Protein 1QSA (pdb70)

Sequence (618 aa):
DSLDEQRSRYAQIKQAWDNRQMDVVEQMMPGLKDYPLYPYLEYRQITDDLMNQPAVTVTNFVRANPTLPPARTLQSRFVNELARREDWRGLLAFSPEKPGTTEAQCNYYYAKWNTGQSEEAWQGAKELWLTGKSQPNACDKLFSVWRASGKQDPLAYLERIRLAMKAGNTGLVTVLAGQMPADYQTIASAIISLANNPNTVLTFARTTGATDFTRQMAAVAFASVARQDAENARLMIPSLAQAQQLNEDQIQELRDIVAWRLMGNDVTDEQAKWRDDAIMRSQSTSLIERRVRMALGTGDRRGLNTWLARLPMEAKEKDEWRYWQADLLLERGREAEAKEILHQLMQQRGFYPMVAAQRIGEEYELKIDKAPQNVDSALTQGPEMARVRELMYWNLDNTARSEWANLVKSKSKTEQAQLARYAFNNQWWDLSVQATIAGKLWDHLEERFPLAYNDLFKRYTSGKEIPQSYAMAIARQESAWNPKVKSPVGASGLMQIMPGTATHTVKMFSIPGYSSPGQLLDPETNINIGTSYLQYVYQQFGNNRIFSSAAYNAGPGRVRTWLGNSAGRIDAVAFVESIPFSETRGYVKNVLAYDAYYRYFMGDKPTLMSATEWGRRY

B-factor: mean 20.35, std 10.71, range [7.17, 68.22]

Foldseek 3Di:
DDQVVLLVLVVVLVVCVVVVVVVSNVVSLVVNPPHLCSLVVVLCVCVVPLLPDDLVSLLVSLVVCVLQVVNLVVLLVSLVSCVVVVVLVRSCVSPVDQHDDQLSNLSVLVSCVVVPNLVSSLVSLLVSQQALDDGDPSNPVSVVVSVVVVPDDLVSLLNNLLRVLLVLVLVVNLVSLVVRDPVCVVLSVVSNVCSVALVCLLVSLQPDAQDPSNLSNSLSSLLVVCQVPLVVSVVCLVSNCVSRVDDPVSSLSSLLSSLVSQLDPPHDPVRVVSSVVSVLVDPDQVSLLLQLLSCLLALNLVSVVVSLVSHPPVVCVDLVNLLVVLVNCVVVVVPVVSLVSLVVLLVDAFQSVLVSCVVVVHARDQQADAADPDLDDVLCVDSLVSSLVSCVVVLVLVSSLSSLCSSLPPDALNNLSSQLVVCLVVLVLLSNLVSCVRSVVVSNLCSNQDCHPVVLLCVQPVPFDQDSLLLSLQLCLQPVQRLADADPQGQGGSNRHHPVQLVVLCVVVVPPDDDDSVCSSPVNSVSNSNSSQLRVQCVVVPNALLRSQLCSVPNNVLSVVSCVSSVQSHFLSSSLSSSPPPVSSVRSRSSLSSSLSSCVVVPHRSNSGDPCNGPGGD

Organism: Escherichia coli (strain K12) (NCBI:txid83333)

Nearest PDB structures (foldseek):
  1qsa-assembly1_A  TM=1.002E+00  e=7.916E-75  Escherichia coli
  1sly-assembly1_A  TM=9.976E-01  e=3.928E-69  Escherichia coli
  6fc4-assembly1_A  TM=8.374E-01  e=3.886E-28  Pseudomonas aeruginosa
  5ohu-assembly1_A  TM=8.180E-01  e=3.221E-28  Pseudomonas aeruginosa
  5o1j-assembly1_A  TM=6.249E-01  e=2.639E-16  Neisseria meningitidis MC58

CATH classification: 1.25.20.10 (+2 more: 1.10.1240.20, 1.10.530.10)

InterPro domains:
  IPR000189 Prokaryotic transglycosylase, active site [PS00922] (501-529)
  IPR008258 Transglycosylase SLT domain 1 [PF01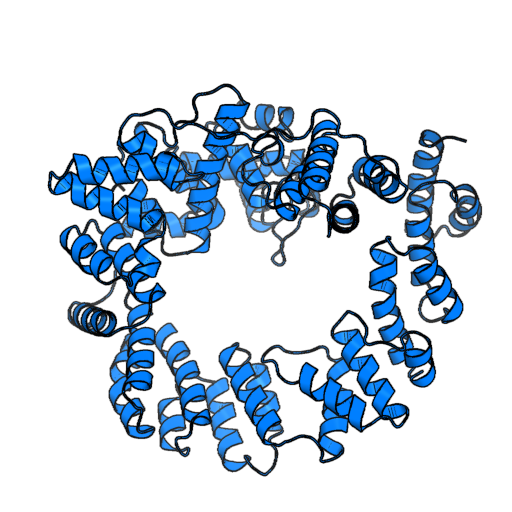464] (483-596)
  IPR008939 Lytic transglycosylase, superhelical U-shaped [SSF48435] (28-477)
  IPR012289 Lytic transglycosylase, superhelical linker [PF14718] (407-472)
  IPR023346 Lysozyme-like domain superfamily [SSF53955] (479-641)
  IPR037061 Lytic transglycosylase, superhelical linker domain superfamily [G3DSA:1.10.1240.20] (403-472)

GO terms:
  GO:0009274 peptidoglycan-based cell wall (C, IDA)
  GO:0030288 outer membrane-bounded periplasmic space (C, IDA)
  GO:0008932 lytic endotransglycosylase activity (F, IDA)
  GO:0008933 peptidoglycan lytic transglycosylase activity (F, IDA)
  GO:0009253 peptidoglycan catabolic process (P, IDA)
  GO:0009253 peptidoglycan catabolic process (P, IMP)
  GO:0005515 protein binding (F, IPI)

Radius of gyration: 29.16 Å; Cα contacts (8 Å, |Δi|>4): 812; chains: 1; bounding box: 70×76×66 Å

Structure (mmCIF, N/CA/C/O backbone):
data_1QSA
#
_entry.id   1QSA
#
_cell.length_a   78.009
_cell.length_b   87.477
_cell.length_c   132.906
_cell.angle_alpha   90.00
_cell.angle_beta   90.00
_cell.angle_gamma   90.00
#
_symmetry.space_group_name_H-M   'P 21 21 21'
#
loop_
_entity.id
_entity.type
_entity.pdbx_description
1 polymer 'PROTEIN (SOLUBLE LYTIC TRANSGLYCOSYLASE SLT70)'
2 non-polymer 'SULFATE ION'
3 non-polymer 'ACETATE ION'
4 non-polymer GLYCEROL
5 water water
#
loop_
_atom_site.group_PDB
_atom_site.id
_atom_site.type_symbol
_atom_site.label_atom_id
_atom_site.label_alt_id
_atom_site.label_comp_id
_atom_site.label_asym_id
_atom_site.label_entity_id
_atom_site.label_seq_id
_atom_site.pdbx_PDB_ins_code
_atom_site.Cartn_x
_atom_site.Cartn_y
_atom_site.Cartn_z
_atom_site.occupancy
_atom_site.B_iso_or_equiv
_atom_site.auth_seq_id
_atom_site.auth_comp_id
_atom_site.auth_asym_id
_atom_site.auth_atom_id
_atom_site.pdbx_PDB_model_num
ATOM 1 N N . ASP A 1 1 ? -14.191 79.627 73.440 1.00 19.96 1 ASP A N 1
ATOM 2 C CA . ASP A 1 1 ? -13.204 78.800 72.674 1.00 18.51 1 ASP A CA 1
ATOM 3 C C . ASP A 1 1 ? -13.892 77.558 72.108 1.00 17.76 1 ASP A C 1
ATOM 4 O O . ASP A 1 1 ? -15.045 77.270 72.432 1.00 18.92 1 ASP A O 1
ATOM 9 N N . SER A 1 2 ? -13.198 76.854 71.218 1.00 14.72 2 SER A N 1
ATOM 10 C CA . SER A 1 2 ? -13.721 75.643 70.610 1.00 13.93 2 SER A CA 1
ATOM 11 C C . SER A 1 2 ? -12.559 74.871 70.018 1.00 13.02 2 SER A C 1
ATOM 12 O O . SER A 1 2 ? -11.465 75.417 69.840 1.00 12.83 2 SER A O 1
ATOM 15 N N . LEU A 1 3 ? -12.798 73.599 69.735 1.00 11.54 3 LEU A N 1
ATOM 16 C CA . LEU A 1 3 ? -11.775 72.757 69.123 1.00 12.10 3 LEU A CA 1
ATOM 17 C C . LEU A 1 3 ? -11.336 73.390 67.796 1.00 11.84 3 LEU A C 1
ATOM 18 O O . LEU A 1 3 ? -10.149 73.425 67.475 1.00 12.33 3 LEU A O 1
ATOM 23 N N . ASP A 1 4 ? -12.297 73.903 67.035 1.00 12.01 4 ASP A N 1
ATOM 24 C CA . ASP A 1 4 ? -11.980 74.521 65.760 1.00 12.17 4 ASP A CA 1
ATOM 25 C C . ASP A 1 4 ? -11.044 75.726 65.926 1.00 12.74 4 ASP A C 1
ATOM 26 O O . ASP A 1 4 ? -10.068 75.859 65.178 1.00 11.84 4 ASP A O 1
ATOM 31 N N . GLU A 1 5 ? -11.321 76.592 66.906 1.00 13.52 5 GLU A N 1
ATOM 32 C CA . GLU A 1 5 ? -10.455 77.756 67.145 1.00 12.65 5 GLU A CA 1
ATOM 33 C C . GLU A 1 5 ? -9.078 77.322 67.642 1.00 12.27 5 GLU A C 1
ATOM 34 O O . GLU A 1 5 ? -8.060 77.907 67.258 1.00 12.18 5 GLU A O 1
ATOM 40 N N . GLN A 1 6 ? -9.051 76.308 68.501 1.00 10.16 6 GLN A N 1
ATOM 41 C CA . GLN A 1 6 ? -7.782 75.787 69.023 1.00 10.75 6 GLN A CA 1
ATOM 42 C C . GLN A 1 6 ? -6.904 75.260 67.883 1.00 10.88 6 GLN A C 1
ATOM 43 O O . GLN A 1 6 ? -5.674 75.427 67.902 1.00 10.89 6 GLN A O 1
ATOM 49 N N . ARG A 1 7 ? -7.524 74.619 66.897 1.00 9.47 7 ARG A N 1
ATOM 50 C CA . ARG A 1 7 ? -6.784 74.091 65.744 1.00 9.88 7 ARG A CA 1
ATOM 51 C C . ARG A 1 7 ? -6.001 75.201 65.040 1.00 10.90 7 ARG A C 1
ATOM 52 O O . ARG A 1 7 ? -4.816 75.032 64.724 1.00 11.26 7 ARG A O 1
ATOM 60 N N . SER A 1 8 ? -6.649 76.345 64.814 1.00 11.21 8 SER A N 1
ATOM 61 C CA . SER A 1 8 ? -5.975 77.473 64.161 1.00 11.01 8 SER A CA 1
ATOM 62 C C . SER A 1 8 ? -4.807 77.963 65.023 1.00 10.92 8 SER A C 1
ATOM 63 O O . SER A 1 8 ? -3.706 78.174 64.508 1.00 11.88 8 SER A O 1
ATOM 66 N N . ARG A 1 9 ? -5.045 78.128 66.325 1.00 10.11 9 ARG A N 1
ATOM 67 C CA . ARG A 1 9 ? -3.989 78.600 67.233 1.00 11.03 9 ARG A CA 1
ATOM 68 C C . ARG A 1 9 ? -2.838 77.598 67.302 1.00 11.43 9 ARG A C 1
ATOM 69 O O . ARG A 1 9 ? -1.678 77.999 67.400 1.00 10.27 9 ARG A O 1
ATOM 77 N N . TYR A 1 10 ? -3.153 76.310 67.167 1.00 10.55 10 TYR A N 1
ATOM 78 C CA . TYR A 1 10 ? -2.119 75.262 67.208 1.00 9.99 10 TYR A CA 1
ATOM 79 C C . TYR A 1 10 ? -1.190 75.397 66.003 1.00 12.11 10 TYR A C 1
ATOM 80 O O . TYR A 1 10 ? 0.036 75.389 66.145 1.00 11.39 10 TYR A O 1
ATOM 89 N N . ALA A 1 11 ? -1.764 75.501 64.809 1.00 10.06 11 ALA A N 1
ATOM 90 C CA . ALA A 1 11 ? -0.957 75.661 63.599 1.00 10.14 11 ALA A CA 1
ATOM 91 C C . ALA A 1 11 ? -0.145 76.963 63.685 1.00 10.37 11 ALA A C 1
ATOM 92 O O . ALA A 1 11 ? 1.036 76.999 63.319 1.00 11.27 11 ALA A O 1
ATOM 94 N N . GLN A 1 12 ? -0.754 78.005 64.234 1.00 11.60 12 GLN A N 1
ATOM 95 C CA . GLN A 1 12 ? -0.090 79.301 64.346 1.00 11.64 12 GLN A CA 1
ATOM 96 C C . GLN A 1 12 ? 1.063 79.314 65.341 1.00 12.08 12 GLN A C 1
ATOM 97 O O . GLN A 1 12 ? 2.117 79.917 65.066 1.00 12.12 12 GLN A O 1
ATOM 103 N N . ILE A 1 13 ? 0.908 78.630 66.471 1.00 11.00 13 ILE A N 1
ATOM 104 C CA . ILE A 1 13 ? 1.985 78.607 67.455 1.00 11.03 13 ILE A CA 1
ATOM 105 C C . ILE A 1 13 ? 3.184 77.816 66.914 1.00 12.64 13 ILE A C 1
ATOM 106 O O . ILE A 1 13 ? 4.326 78.172 67.169 1.00 13.74 13 ILE A O 1
ATOM 111 N N . LYS A 1 14 ? 2.918 76.775 66.132 1.00 12.49 14 LYS A N 1
ATOM 112 C CA . LYS A 1 14 ? 3.992 75.969 65.544 1.00 11.69 14 LYS A CA 1
ATOM 113 C C . LYS A 1 14 ? 4.744 76.789 64.497 1.00 13.36 14 LYS A C 1
ATOM 114 O O . LYS A 1 14 ? 5.963 76.701 64.391 1.00 13.97 14 LYS A O 1
ATOM 120 N N . GLN A 1 15 ? 4.011 77.589 63.729 1.00 11.69 15 GLN A N 1
ATOM 121 C CA . GLN A 1 15 ? 4.617 78.450 62.718 1.00 13.95 15 GLN A CA 1
ATOM 122 C C . GLN A 1 15 ? 5.546 79.455 63.421 1.00 13.16 15 GLN A C 1
ATOM 123 O O . GLN A 1 15 ? 6.671 79.672 62.979 1.00 14.06 15 GLN A O 1
ATOM 129 N N . ALA A 1 16 ? 5.073 80.048 64.517 1.00 11.98 16 ALA A N 1
ATOM 130 C CA . ALA A 1 16 ? 5.876 81.012 65.270 1.00 13.04 16 ALA A CA 1
ATOM 131 C C . ALA A 1 16 ? 7.121 80.342 65.857 1.00 14.44 16 ALA A C 1
ATOM 132 O O . ALA A 1 16 ? 8.229 80.877 65.762 1.00 14.89 16 ALA A O 1
ATOM 134 N N . TRP A 1 17 ? 6.922 79.174 66.469 1.00 12.66 17 TRP A N 1
ATOM 135 C CA . TRP A 1 17 ? 7.996 78.407 67.097 1.00 14.65 17 TRP A CA 1
ATOM 136 C C . TRP A 1 17 ? 9.065 78.014 66.069 1.00 15.02 17 TRP A C 1
ATOM 137 O O . TRP A 1 17 ? 10.261 78.117 66.352 1.00 16.20 17 TRP A O 1
ATOM 148 N N . ASP A 1 18 ? 8.641 77.635 64.864 1.00 14.58 18 ASP A N 1
ATOM 149 C CA . ASP A 1 18 ? 9.582 77.253 63.808 1.00 16.31 18 ASP A CA 1
ATOM 150 C C . ASP A 1 18 ? 10.467 78.446 63.407 1.00 18.20 18 ASP A C 1
ATOM 151 O O . ASP A 1 18 ? 11.601 78.272 62.950 1.00 19.45 18 ASP A O 1
ATOM 156 N N . ASN A 1 19 ? 9.937 79.653 63.573 1.00 17.81 19 ASN A N 1
ATOM 157 C CA . ASN A 1 19 ? 10.657 80.890 63.243 1.00 20.25 19 ASN A CA 1
ATOM 158 C C . ASN A 1 19 ? 11.387 81.473 64.454 1.00 19.91 19 ASN A C 1
ATOM 159 O O . ASN A 1 19 ? 11.981 82.552 64.361 1.00 20.54 19 ASN A O 1
ATOM 164 N N . ARG A 1 20 ? 11.299 80.780 65.589 1.00 20.08 20 ARG A N 1
ATOM 165 C CA . ARG A 1 20 ? 11.885 81.202 66.865 1.00 21.15 20 ARG A CA 1
ATOM 166 C C . ARG A 1 20 ? 11.327 82.543 67.359 1.00 21.96 20 ARG A C 1
ATOM 167 O O . ARG A 1 20 ? 12.032 83.352 67.973 1.00 22.23 20 ARG A O 1
ATOM 175 N N . GLN A 1 21 ? 10.057 82.792 67.043 1.00 19.24 21 GLN A N 1
ATOM 176 C CA . GLN A 1 21 ? 9.372 83.995 67.501 1.00 18.68 21 GLN A CA 1
ATOM 177 C C . GLN A 1 21 ? 8.814 83.585 68.853 1.00 19.16 21 GLN A C 1
ATOM 178 O O . GLN A 1 21 ? 7.614 83.327 69.014 1.00 18.40 21 GLN A O 1
ATOM 184 N N . MET A 1 22 ? 9.709 83.512 69.830 1.00 18.62 22 MET A N 1
ATOM 185 C CA . MET A 1 22 ? 9.338 83.055 71.152 1.00 18.74 22 MET A CA 1
ATOM 186 C C . MET A 1 22 ? 8.429 83.969 71.948 1.00 19.41 22 MET A C 1
ATOM 187 O O . MET A 1 22 ? 7.799 83.519 72.907 1.00 19.59 22 MET A O 1
ATOM 192 N N . ASP A 1 23 ? 8.358 85.241 71.561 1.00 20.58 23 ASP A N 1
ATOM 193 C CA . ASP A 1 23 ? 7.462 86.171 72.233 1.00 20.60 23 ASP A CA 1
ATOM 194 C C . ASP A 1 23 ? 6.026 85.741 71.889 1.00 19.98 23 ASP A C 1
ATOM 195 O O . ASP A 1 23 ? 5.152 85.694 72.762 1.00 20.67 23 ASP A O 1
ATOM 200 N N . VAL A 1 24 ? 5.823 85.324 70.639 1.00 18.18 24 VAL A N 1
ATOM 201 C CA . VAL A 1 24 ? 4.516 84.847 70.183 1.00 16.73 24 VAL A CA 1
ATOM 202 C C . VAL A 1 24 ? 4.211 83.510 70.879 1.00 16.56 24 VAL A C 1
ATOM 203 O O . VAL A 1 24 ? 3.117 83.320 71.402 1.00 14.99 24 VAL A O 1
ATOM 207 N N . VAL A 1 25 ? 5.181 82.595 70.902 1.00 14.67 25 VAL A N 1
ATOM 208 C CA . VAL A 1 25 ? 4.961 81.290 71.537 1.00 15.23 25 VAL A CA 1
ATOM 209 C C . VAL A 1 25 ? 4.599 81.417 73.020 1.00 15.73 25 VAL A C 1
ATOM 210 O O . VAL A 1 25 ? 3.655 80.787 73.497 1.00 15.57 25 VAL A O 1
ATOM 214 N N . GLU A 1 26 ? 5.340 82.246 73.741 1.00 15.37 26 GLU A N 1
ATOM 215 C CA . GLU A 1 26 ? 5.097 82.441 75.173 1.00 18.58 26 GLU A CA 1
ATOM 216 C C . GLU A 1 26 ? 3.694 82.943 75.457 1.00 17.50 26 GLU A C 1
ATOM 217 O O . GLU A 1 26 ? 3.038 82.472 76.384 1.00 17.84 26 GLU A O 1
ATOM 223 N N . GLN A 1 27 ? 3.224 83.870 74.628 1.00 14.96 27 GLN A N 1
ATOM 224 C CA . GLN A 1 27 ? 1.896 84.439 74.803 1.00 16.28 27 GLN A CA 1
ATOM 225 C C . GLN A 1 27 ? 0.783 83.453 74.466 1.00 14.79 27 GLN A C 1
ATOM 226 O O . GLN A 1 27 ? -0.257 83.444 75.121 1.00 16.18 27 GLN A O 1
ATOM 232 N N . MET A 1 28 ? 1.014 82.624 73.451 1.00 13.51 28 MET A N 1
ATOM 233 C CA . MET A 1 28 ? 0.021 81.654 72.996 1.00 13.63 28 MET A CA 1
ATOM 234 C C . MET A 1 28 ? -0.088 80.334 73.758 1.00 14.89 28 MET A C 1
ATOM 235 O O . MET A 1 28 ? -1.161 79.723 73.797 1.00 13.45 28 MET A O 1
ATOM 240 N N . MET A 1 29 ? 1.014 79.880 74.347 1.00 14.25 29 MET A N 1
ATOM 241 C CA . MET A 1 29 ? 1.013 78.601 75.039 1.00 15.70 29 MET A CA 1
ATOM 242 C C . MET A 1 29 ? -0.083 78.366 76.075 1.00 15.16 29 MET A C 1
ATOM 243 O O . MET A 1 29 ? -0.798 77.366 75.990 1.00 14.52 29 MET A O 1
ATOM 252 N N . PRO A 1 30 ? -0.247 79.282 77.055 1.00 15.35 30 PRO A N 1
ATOM 253 C CA . PRO A 1 30 ? -1.286 79.084 78.078 1.00 15.56 30 PRO A CA 1
ATOM 254 C C . PRO A 1 30 ? -2.705 78.903 77.536 1.00 16.14 30 PRO A C 1
ATOM 255 O O . PRO A 1 30 ? -3.497 78.142 78.101 1.00 18.45 30 PRO A O 1
ATOM 259 N N . GLY A 1 31 ? -3.019 79.589 76.440 1.00 14.79 31 GLY A N 1
ATOM 260 C CA . GLY A 1 31 ? -4.343 79.497 75.858 1.00 14.96 31 GLY A CA 1
ATOM 261 C C . GLY A 1 31 ? -4.637 78.175 75.169 1.00 13.83 31 GLY A C 1
ATOM 262 O O . GLY A 1 31 ? -5.774 77.929 74.773 1.00 15.36 31 GLY A O 1
ATOM 263 N N . LEU A 1 32 ? -3.616 77.335 74.995 1.00 12.97 32 LEU A N 1
ATOM 264 C CA . LEU A 1 32 ? -3.807 76.046 74.330 1.00 12.05 32 LEU A CA 1
ATOM 265 C C . LEU A 1 32 ? -3.857 74.834 75.275 1.00 12.23 32 LEU A C 1
ATOM 266 O O . LEU A 1 32 ? -3.913 73.697 74.818 1.00 11.75 32 LEU A O 1
ATOM 271 N N . LYS A 1 33 ? -3.917 75.075 76.584 1.00 13.42 33 LYS A N 1
ATOM 272 C CA . LYS A 1 33 ? -3.940 73.965 77.547 1.00 13.89 33 LYS A CA 1
ATOM 273 C C . LYS A 1 33 ? -5.059 72.956 77.349 1.00 13.77 33 LYS A C 1
ATOM 274 O O . LYS A 1 33 ? -4.881 71.778 77.661 1.00 15.39 33 LYS A O 1
ATOM 280 N N . ASP A 1 34 ? -6.207 73.403 76.847 1.00 12.75 34 ASP A N 1
ATOM 281 C CA . ASP A 1 34 ? -7.332 72.489 76.642 1.00 15.43 34 ASP A CA 1
ATOM 282 C C . ASP A 1 34 ? -7.331 71.748 75.305 1.00 14.04 34 ASP A C 1
ATOM 283 O O . ASP A 1 34 ? -8.181 70.890 75.080 1.00 14.44 34 ASP A O 1
ATOM 288 N N . TYR A 1 35 ? -6.401 72.088 74.415 1.00 11.29 35 TYR A N 1
ATOM 289 C CA . TYR A 1 35 ? -6.318 71.418 73.113 1.00 10.42 35 TYR A CA 1
ATOM 290 C C . TYR A 1 35 ? -5.669 70.033 73.311 1.00 10.98 35 TYR A C 1
ATOM 291 O O . TYR A 1 35 ? -4.682 69.921 74.042 1.00 11.18 35 TYR A O 1
ATOM 300 N N . PRO A 1 36 ? -6.215 68.965 72.680 1.00 10.03 36 PRO A N 1
ATOM 301 C CA . PRO A 1 36 ? -5.635 67.622 72.852 1.00 10.35 36 PRO A CA 1
ATOM 302 C C . PRO A 1 36 ? -4.138 67.499 72.644 1.00 9.45 36 PRO A C 1
ATOM 303 O O . PRO A 1 36 ? -3.498 66.705 73.338 1.00 9.95 36 PRO A O 1
ATOM 307 N N . LEU A 1 37 ? -3.586 68.271 71.711 1.00 9.76 37 LEU A N 1
ATOM 308 C CA . LEU A 1 37 ? -2.149 68.181 71.458 1.00 9.28 37 LEU A CA 1
ATOM 309 C C . LEU A 1 37 ? -1.251 69.080 72.325 1.00 10.45 37 LEU A C 1
ATOM 310 O O . LEU A 1 37 ? -0.037 69.135 72.109 1.00 10.20 37 LEU A O 1
ATOM 315 N N . TYR A 1 38 ? -1.816 69.720 73.347 1.00 10.42 38 TYR A N 1
ATOM 316 C CA . TYR A 1 38 ? -1.008 70.561 74.239 1.00 10.39 38 TYR A CA 1
ATOM 317 C C . TYR A 1 38 ? 0.204 69.790 74.815 1.00 10.45 38 TYR A C 1
ATOM 318 O O . TYR A 1 38 ? 1.296 70.341 74.882 1.00 11.70 38 TYR A O 1
ATOM 327 N N . PRO A 1 39 ? 0.046 68.496 75.185 1.00 10.52 39 PRO A N 1
ATOM 328 C CA . PRO A 1 39 ? 1.211 67.765 75.725 1.00 10.68 39 PRO A CA 1
ATOM 329 C C . PRO A 1 39 ? 2.392 67.735 74.745 1.00 9.97 39 PRO A C 1
ATOM 330 O O . PRO A 1 39 ? 3.548 67.678 75.172 1.00 10.55 39 PRO A O 1
ATOM 334 N N . TYR A 1 40 ? 2.115 67.741 73.439 1.00 8.43 40 TYR A N 1
ATOM 335 C CA . TYR A 1 40 ? 3.191 67.772 72.441 1.00 9.15 40 TYR A CA 1
ATOM 336 C C . TYR A 1 40 ? 3.936 69.109 72.490 1.00 8.63 40 TYR A C 1
ATOM 337 O O . TYR A 1 40 ? 5.148 69.161 72.261 1.00 10.24 40 TYR A O 1
ATOM 346 N N . LEU A 1 41 ? 3.213 70.193 72.758 1.00 9.67 41 LEU A N 1
ATOM 347 C CA . LEU A 1 41 ? 3.829 71.517 72.885 1.00 10.55 41 LEU A CA 1
ATOM 348 C C . LEU A 1 41 ? 4.708 71.541 74.150 1.00 10.82 41 LEU A C 1
ATOM 349 O O . LEU A 1 41 ? 5.797 72.116 74.149 1.00 12.64 41 LEU A O 1
ATOM 354 N N . GLU A 1 42 ? 4.222 70.945 75.234 1.00 11.05 42 GLU A N 1
ATOM 355 C CA . GLU A 1 42 ? 4.984 70.908 76.474 1.00 13.45 42 GLU A CA 1
ATOM 356 C C . GLU A 1 42 ? 6.263 70.107 76.262 1.00 13.98 42 GLU A C 1
ATOM 357 O O . GLU A 1 42 ? 7.330 70.479 76.757 1.00 14.37 42 GLU A O 1
ATOM 368 N N . TYR A 1 43 ? 6.148 69.009 75.514 1.00 11.48 43 TYR A N 1
ATOM 369 C CA . TYR A 1 43 ? 7.297 68.165 75.225 1.00 12.82 43 TYR A CA 1
ATOM 370 C C . TYR A 1 43 ? 8.334 68.973 74.450 1.00 12.85 43 TYR A C 1
ATOM 371 O O . TYR A 1 43 ? 9.531 68.908 74.750 1.00 13.28 43 TYR A O 1
ATOM 380 N N . ARG A 1 44 ? 7.874 69.738 73.464 1.00 12.26 44 ARG A N 1
ATOM 381 C CA . ARG A 1 44 ? 8.773 70.561 72.657 1.00 12.60 44 ARG A CA 1
ATOM 382 C C . ARG A 1 44 ? 9.476 71.595 73.543 1.00 13.58 44 ARG A C 1
ATOM 383 O O . ARG A 1 44 ? 10.683 71.812 73.423 1.00 13.73 44 ARG A O 1
ATOM 391 N N . GLN A 1 45 ? 8.726 72.212 74.447 1.00 13.33 45 GLN A N 1
ATOM 392 C CA . GLN A 1 45 ? 9.285 73.215 75.359 1.00 13.96 45 GLN A CA 1
ATOM 393 C C . GLN A 1 45 ? 10.349 72.602 76.280 1.00 15.12 45 GLN A C 1
ATOM 394 O O . GLN A 1 45 ? 11.443 73.154 76.451 1.00 15.07 45 GLN A O 1
ATOM 400 N N . ILE A 1 46 ? 10.035 71.450 76.861 1.00 13.49 46 ILE A N 1
ATOM 401 C CA . ILE A 1 46 ? 10.973 70.792 77.771 1.00 14.93 46 ILE A CA 1
ATOM 402 C C . ILE A 1 46 ? 12.257 70.389 77.053 1.00 15.76 46 ILE A C 1
ATOM 403 O O . ILE A 1 46 ? 13.364 70.676 77.529 1.00 16.04 46 ILE A O 1
ATOM 408 N N . THR A 1 47 ? 12.111 69.764 75.890 1.00 14.84 47 THR A N 1
ATOM 409 C CA . THR A 1 47 ? 13.268 69.310 75.115 1.00 16.89 47 THR A CA 1
ATOM 410 C C . THR A 1 47 ? 14.092 70.409 74.474 1.00 18.48 47 THR A C 1
ATOM 411 O O . THR A 1 47 ? 15.256 70.187 74.134 1.00 20.43 47 THR A O 1
ATOM 415 N N . ASP A 1 48 ? 13.490 71.583 74.297 1.00 15.95 48 ASP A N 1
ATOM 416 C CA . ASP A 1 48 ? 14.188 72.731 73.728 1.00 18.22 48 ASP A CA 1
ATOM 417 C C . ASP A 1 48 ? 15.354 73.167 74.621 1.00 18.32 48 ASP A C 1
ATOM 418 O O . ASP A 1 48 ? 16.313 73.773 74.145 1.00 20.74 48 ASP A O 1
ATOM 423 N N . ASP A 1 49 ? 15.243 72.898 75.915 1.00 17.32 49 ASP A N 1
ATOM 424 C CA . ASP A 1 49 ? 16.279 73.291 76.863 1.00 18.48 49 ASP A CA 1
ATOM 425 C C . ASP A 1 49 ? 16.593 72.094 77.759 1.00 16.25 49 ASP A C 1
ATOM 426 O O . ASP A 1 49 ? 16.820 72.262 78.954 1.00 15.78 49 ASP A O 1
ATOM 431 N N . LEU A 1 50 ? 16.650 70.896 77.175 1.00 14.90 50 LEU A N 1
ATOM 432 C CA . LEU A 1 50 ? 16.887 69.687 77.962 1.00 14.16 50 LEU A CA 1
ATOM 433 C C . LEU A 1 50 ? 18.174 69.707 78.794 1.00 13.77 50 LEU A C 1
ATOM 434 O O . LEU A 1 50 ? 18.205 69.173 79.899 1.00 13.22 50 LEU A O 1
ATOM 439 N N . MET A 1 51 ? 19.212 70.362 78.283 1.00 14.23 51 MET A N 1
ATOM 440 C CA . MET A 1 51 ? 20.486 70.410 79.016 1.00 14.20 51 MET A CA 1
ATOM 441 C C . MET A 1 51 ? 20.423 71.191 80.331 1.00 16.27 51 MET A C 1
ATOM 442 O O . MET A 1 51 ? 21.283 71.024 81.190 1.00 17.41 51 MET A O 1
ATOM 447 N N . ASN A 1 52 ? 19.387 72.012 80.497 1.00 16.41 52 ASN A N 1
ATOM 448 C CA . ASN A 1 52 ? 19.232 72.818 81.705 1.00 17.20 52 ASN A CA 1
ATOM 449 C C . ASN A 1 52 ? 17.992 72.466 82.519 1.00 18.54 52 ASN A C 1
ATOM 450 O O . ASN A 1 52 ? 17.658 73.151 83.488 1.00 19.66 52 ASN A O 1
ATOM 455 N N . GLN A 1 53 ? 17.316 71.389 82.141 1.00 16.65 53 GLN A N 1
ATOM 456 C CA . GLN A 1 53 ? 16.115 70.994 82.858 1.00 17.76 53 GLN A CA 1
ATOM 457 C C . GLN A 1 53 ? 16.359 70.214 84.141 1.00 18.45 53 GLN A C 1
ATOM 458 O O . GLN A 1 53 ? 17.180 69.290 84.171 1.00 17.23 53 GLN A O 1
ATOM 464 N N . PRO A 1 54 ? 15.690 70.609 85.241 1.00 17.63 54 PRO A N 1
ATOM 465 C CA . PRO A 1 54 ? 15.886 69.852 86.479 1.00 17.60 54 PRO A CA 1
ATOM 466 C C . PRO A 1 54 ? 15.072 68.553 86.338 1.00 16.77 54 PRO A C 1
ATOM 467 O O . PRO A 1 54 ? 14.027 68.536 85.679 1.00 16.24 54 PRO A O 1
ATOM 471 N N . ALA A 1 55 ? 15.547 67.474 86.949 1.00 15.39 55 ALA A N 1
ATOM 472 C CA . ALA A 1 55 ? 14.876 66.186 86.856 1.00 15.36 55 ALA A CA 1
ATOM 473 C C . ALA A 1 55 ? 13.403 66.226 87.267 1.00 16.03 55 ALA A C 1
ATOM 474 O O . ALA A 1 55 ? 12.577 65.521 86.695 1.00 16.64 55 ALA A O 1
ATOM 476 N N . VAL A 1 56 ? 13.071 67.051 88.258 1.00 16.12 56 VAL A N 1
ATOM 477 C CA . VAL A 1 56 ? 11.697 67.141 88.734 1.00 16.20 56 VAL A CA 1
ATOM 478 C C . VAL A 1 56 ? 10.717 67.572 87.632 1.00 14.79 56 VAL A C 1
ATOM 479 O O . VAL A 1 56 ? 9.601 67.061 87.558 1.00 15.56 56 VAL A O 1
ATOM 486 N N . THR A 1 57 ? 11.156 68.458 86.747 1.00 14.42 57 THR A N 1
ATOM 487 C CA . THR A 1 57 ? 10.302 68.915 85.658 1.00 15.00 57 THR A CA 1
ATOM 488 C C . THR A 1 57 ? 10.006 67.753 84.714 1.00 14.85 57 THR A C 1
ATOM 489 O O . THR A 1 57 ? 8.865 67.547 84.290 1.00 13.42 57 THR A O 1
ATOM 493 N N . VAL A 1 58 ? 11.035 66.963 84.429 1.00 13.84 58 VAL A N 1
ATOM 494 C CA . VAL A 1 58 ? 10.889 65.824 83.525 1.00 13.91 58 VAL A CA 1
ATOM 495 C C . VAL A 1 58 ? 10.023 64.739 84.147 1.00 13.62 58 VAL A C 1
ATOM 496 O O . VAL A 1 58 ? 9.119 64.205 83.501 1.00 13.56 58 VAL A O 1
ATOM 500 N N . THR A 1 59 ? 10.314 64.404 85.402 1.00 12.91 59 THR A N 1
ATOM 501 C CA . THR A 1 59 ? 9.544 63.410 86.142 1.00 13.00 59 THR A CA 1
ATOM 502 C C . THR A 1 59 ? 8.057 63.795 86.173 1.00 13.85 59 THR A C 1
ATOM 503 O O . THR A 1 59 ? 7.195 62.951 85.931 1.00 14.01 59 THR A O 1
ATOM 507 N N . ASN A 1 60 ? 7.767 65.061 86.468 1.00 14.72 60 ASN A N 1
ATOM 508 C CA . ASN A 1 60 ? 6.376 65.525 86.532 1.00 13.91 60 ASN A CA 1
ATOM 509 C C . ASN A 1 60 ? 5.674 65.370 85.187 1.00 16.07 60 ASN A C 1
ATOM 510 O O . ASN A 1 60 ? 4.535 64.900 85.130 1.00 16.14 60 ASN A O 1
ATOM 515 N N . PHE A 1 61 ? 6.380 65.690 84.105 1.00 13.64 61 PHE A N 1
ATOM 516 C CA . PHE A 1 61 ? 5.800 65.572 82.772 1.00 13.90 61 PHE A CA 1
ATOM 517 C C . PHE A 1 61 ? 5.525 64.113 82.399 1.00 14.80 61 PHE A C 1
ATOM 518 O O . PHE A 1 61 ? 4.460 63.776 81.881 1.00 14.13 61 PHE A O 1
ATOM 526 N N . VAL A 1 62 ? 6.488 63.245 82.670 1.00 14.60 62 VAL A N 1
ATOM 527 C CA . VAL A 1 62 ? 6.335 61.835 82.358 1.00 15.07 62 VAL A CA 1
ATOM 528 C C . VAL A 1 62 ? 5.179 61.219 83.163 1.00 16.87 62 VAL A C 1
ATOM 529 O O . VAL A 1 62 ? 4.342 60.507 82.605 1.00 15.98 62 VAL A O 1
ATOM 533 N N . ARG A 1 63 ? 5.087 61.545 84.450 1.00 16.49 63 ARG A N 1
ATOM 534 C CA . ARG A 1 63 ? 4.017 60.975 85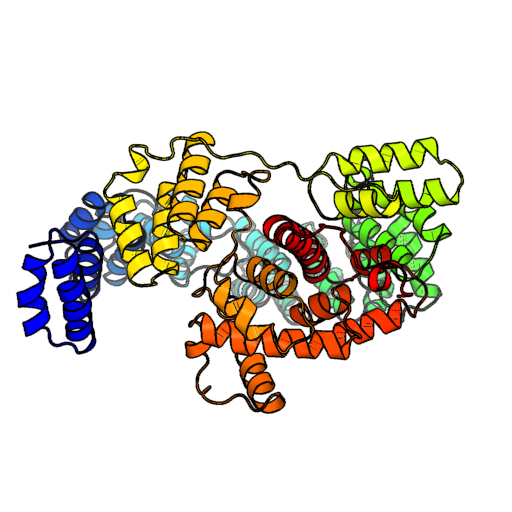.282 1.00 19.69 63 ARG A CA 1
ATOM 535 C C . ARG A 1 63 ? 2.631 61.500 84.889 1.00 18.89 63 ARG A C 1
ATOM 536 O O . ARG A 1 63 ? 1.640 60.773 84.968 1.00 19.63 63 ARG A O 1
ATOM 544 N N . ALA A 1 64 ? 2.581 62.739 84.408 1.00 17.08 64 ALA A N 1
ATOM 545 C CA . ALA A 1 64 ? 1.321 63.362 84.009 1.00 16.63 64 ALA A CA 1
ATOM 546 C C . ALA A 1 64 ? 0.823 62.925 82.639 1.00 17.46 64 ALA A C 1
ATOM 547 O O . ALA A 1 64 ? -0.338 63.146 82.307 1.00 17.83 64 ALA A O 1
ATOM 549 N N . ASN A 1 65 ? 1.684 62.277 81.862 1.00 16.35 65 ASN A N 1
ATOM 550 C CA . ASN A 1 65 ? 1.336 61.867 80.505 1.00 14.96 65 ASN A CA 1
ATOM 551 C C . ASN A 1 65 ? 1.714 60.408 80.230 1.00 15.92 65 ASN A C 1
ATOM 552 O O . ASN A 1 65 ? 2.461 60.119 79.288 1.00 14.58 65 ASN A O 1
ATOM 557 N N . PRO A 1 66 ? 1.110 59.457 80.984 1.00 16.33 66 PRO A N 1
ATOM 558 C CA . PRO A 1 66 ? 1.388 58.024 80.839 1.00 18.11 66 PRO A CA 1
ATOM 559 C C . PRO A 1 66 ? 1.175 57.368 79.477 1.00 18.34 66 PRO A C 1
ATOM 560 O O . PRO A 1 66 ? 1.846 56.386 79.158 1.00 18.19 66 PRO A O 1
ATOM 564 N N . THR A 1 67 ? 0.250 57.898 78.677 1.00 17.43 67 THR A N 1
ATOM 565 C CA . THR A 1 67 ? -0.022 57.333 77.362 1.00 18.84 67 THR A CA 1
ATOM 566 C C . THR A 1 67 ? 0.524 58.143 76.179 1.00 18.33 67 THR A C 1
ATOM 567 O O . THR A 1 67 ? 0.289 57.797 75.020 1.00 17.20 67 THR A O 1
ATOM 571 N N . LEU A 1 68 ? 1.271 59.205 76.471 1.00 16.10 68 LEU A N 1
ATOM 572 C CA . LEU A 1 68 ? 1.841 60.036 75.415 1.00 14.33 68 LEU A CA 1
ATOM 573 C C . LEU A 1 68 ? 3.142 59.371 74.931 1.00 15.35 68 LEU A C 1
ATOM 574 O O . LEU A 1 68 ? 4.104 59.272 75.697 1.00 14.69 68 LEU A O 1
ATOM 579 N N . PRO A 1 69 ? 3.203 58.940 73.652 1.00 14.58 69 PRO A N 1
ATOM 580 C CA . PRO A 1 69 ? 4.437 58.297 73.187 1.00 14.24 69 PRO A CA 1
ATOM 581 C C . PRO A 1 69 ? 5.740 59.078 73.457 1.00 14.79 69 PRO A C 1
ATOM 582 O O . PRO A 1 69 ? 6.696 58.495 73.970 1.00 15.10 69 PRO A O 1
ATOM 586 N N . PRO A 1 70 ? 5.796 60.392 73.144 1.00 13.71 70 PRO A N 1
ATOM 587 C CA . PRO A 1 70 ? 7.067 61.074 73.442 1.00 14.53 70 PRO A CA 1
ATOM 588 C C . PRO A 1 70 ? 7.410 61.218 74.938 1.00 14.88 70 PRO A C 1
ATOM 589 O O . PRO A 1 70 ? 8.578 61.424 75.281 1.00 14.50 70 PRO A O 1
ATOM 593 N N . ALA A 1 71 ? 6.420 61.116 75.829 1.00 12.88 71 ALA A N 1
ATOM 594 C CA . ALA A 1 71 ? 6.724 61.182 77.259 1.00 14.22 71 ALA A CA 1
ATOM 595 C C . ALA A 1 71 ? 7.431 59.870 77.627 1.00 16.01 71 ALA A C 1
ATOM 596 O O . ALA A 1 71 ? 8.328 59.847 78.470 1.00 16.42 71 ALA A O 1
ATOM 598 N N . ARG A 1 72 ? 7.053 58.785 76.956 1.00 15.60 72 ARG A N 1
ATOM 599 C CA . ARG A 1 72 ? 7.665 57.494 77.226 1.00 19.96 72 ARG A CA 1
ATOM 600 C C . ARG A 1 72 ? 9.103 57.446 76.729 1.00 18.79 72 ARG A C 1
ATOM 601 O O . ARG A 1 72 ? 9.988 56.956 77.439 1.00 20.46 72 ARG A O 1
ATOM 609 N N . THR A 1 73 ? 9.357 58.028 75.563 1.00 18.62 73 THR A N 1
ATOM 610 C CA . THR A 1 73 ? 10.714 58.056 75.024 1.00 18.91 73 THR A CA 1
ATOM 611 C C . THR A 1 73 ? 11.575 59.057 75.805 1.00 19.37 73 THR A C 1
ATOM 612 O O . THR A 1 73 ? 12.801 58.894 75.902 1.00 17.16 73 THR A O 1
ATOM 616 N N . LEU A 1 74 ? 10.937 60.084 76.373 1.00 16.93 74 LEU A N 1
ATOM 617 C CA . LEU A 1 74 ? 11.666 61.096 77.148 1.00 17.45 74 LEU A CA 1
ATOM 618 C C . LEU A 1 74 ? 12.381 60.501 78.369 1.00 15.70 74 LEU A C 1
ATOM 619 O O . LEU A 1 74 ? 13.415 61.025 78.805 1.00 15.27 74 LEU A O 1
ATOM 624 N N . GLN A 1 75 ? 11.846 59.407 78.907 1.00 16.17 75 GLN A N 1
ATOM 625 C CA . GLN A 1 75 ? 12.444 58.735 80.066 1.00 15.71 75 GLN A CA 1
ATOM 626 C C . GLN A 1 75 ? 13.879 58.282 79.730 1.00 16.37 75 GLN A C 1
ATOM 627 O O . GLN A 1 75 ? 14.839 58.581 80.461 1.00 14.47 75 GLN A O 1
ATOM 638 N N . SER A 1 76 ? 14.025 57.564 78.616 1.00 14.61 76 SER A N 1
ATOM 639 C CA . SER A 1 76 ? 15.347 57.117 78.179 1.00 13.31 76 SER A CA 1
ATOM 640 C C . SER A 1 76 ? 16.208 58.286 77.693 1.00 13.48 76 SER A C 1
ATOM 641 O O . SER A 1 76 ? 17.406 58.315 77.965 1.00 11.71 76 SER A O 1
ATOM 646 N N . ARG A 1 77 ? 15.601 59.267 77.014 1.00 11.48 77 ARG A N 1
ATOM 647 C CA . ARG A 1 77 ? 16.338 60.433 76.528 1.00 12.66 77 ARG A CA 1
ATOM 648 C C . ARG A 1 77 ? 16.928 61.249 77.695 1.00 12.55 77 ARG A C 1
ATOM 649 O O . ARG A 1 77 ? 18.096 61.668 77.650 1.00 12.24 77 ARG A O 1
ATOM 657 N N . PHE A 1 78 ? 16.155 61.410 78.768 1.00 10.58 78 PHE A N 1
ATOM 658 C CA . PHE A 1 78 ? 16.651 62.177 79.906 1.00 10.49 78 PHE A CA 1
ATOM 659 C C . PHE A 1 78 ? 17.700 61.387 80.687 1.00 10.98 78 PHE A C 1
ATOM 660 O O . PHE A 1 78 ? 18.602 61.969 81.295 1.00 12.11 78 PHE A O 1
ATOM 668 N N . VAL A 1 79 ? 17.582 60.059 80.688 1.00 10.05 79 VAL A N 1
ATOM 669 C CA . VAL A 1 79 ? 18.599 59.231 81.342 1.00 10.22 79 VAL A CA 1
ATOM 670 C C . VAL A 1 79 ? 19.921 59.511 80.632 1.00 11.08 79 VAL A C 1
ATOM 671 O O . VAL A 1 79 ? 20.955 59.719 81.274 1.00 10.13 79 VAL A O 1
ATOM 675 N N . ASN A 1 80 ? 19.878 59.579 79.305 1.00 10.54 80 ASN A N 1
ATOM 676 C CA . ASN A 1 80 ? 21.086 59.859 78.533 1.00 10.08 80 ASN A CA 1
ATOM 677 C C . ASN A 1 80 ? 21.608 61.286 78.831 1.00 11.99 80 ASN A C 1
ATOM 678 O O . ASN A 1 80 ? 22.825 61.513 78.870 1.00 12.19 80 ASN A O 1
ATOM 683 N N . GLU A 1 81 ? 20.702 62.236 79.067 1.00 10.95 81 GLU A N 1
ATOM 684 C CA . GLU A 1 81 ? 21.108 63.610 79.395 1.00 10.68 81 GLU A CA 1
ATOM 685 C C . GLU A 1 81 ? 21.800 63.644 80.758 1.00 11.75 81 GLU A C 1
ATOM 686 O O . GLU A 1 81 ? 22.843 64.280 80.915 1.00 11.68 81 GLU A O 1
ATOM 692 N N . LEU A 1 82 ? 21.239 62.934 81.737 1.00 10.54 82 LEU A N 1
ATOM 693 C CA . LEU A 1 82 ? 21.844 62.888 83.067 1.00 12.00 82 LEU A CA 1
ATOM 694 C C . LEU A 1 82 ? 23.219 62.220 82.972 1.00 13.24 82 LEU A C 1
ATOM 695 O O . LEU A 1 82 ? 24.153 62.625 83.658 1.00 13.97 82 LEU A O 1
ATOM 700 N N . ALA A 1 83 ? 23.363 61.249 82.067 1.00 12.62 83 ALA A N 1
ATOM 701 C CA . ALA A 1 83 ? 24.659 60.590 81.878 1.00 13.20 83 ALA A CA 1
ATOM 702 C C . ALA A 1 83 ? 25.646 61.603 81.285 1.00 13.61 83 ALA A C 1
ATOM 703 O O . ALA A 1 83 ? 26.814 61.658 81.689 1.00 14.85 83 ALA A O 1
ATOM 705 N N . ARG A 1 84 ? 25.168 62.447 80.370 1.00 13.50 84 ARG A N 1
ATOM 706 C CA . ARG A 1 84 ? 26.019 63.469 79.753 1.00 13.89 84 ARG A CA 1
ATOM 707 C C . ARG A 1 84 ? 26.540 64.442 80.821 1.00 13.93 84 ARG A C 1
ATOM 708 O O . ARG A 1 84 ? 27.683 64.903 80.738 1.00 15.34 84 ARG A O 1
ATOM 716 N N . ARG A 1 85 ? 25.703 64.756 81.815 1.00 13.17 85 ARG A N 1
ATOM 717 C CA . ARG A 1 85 ? 26.088 65.646 82.918 1.00 13.06 85 ARG A CA 1
ATOM 718 C C . ARG A 1 85 ? 26.960 64.924 83.942 1.00 14.19 85 ARG A C 1
ATOM 719 O O . ARG A 1 85 ? 27.459 65.549 84.886 1.00 15.40 85 ARG A O 1
ATOM 727 N N . GLU A 1 86 ? 27.106 63.608 83.772 1.00 13.73 86 GLU A N 1
ATOM 728 C CA . GLU A 1 86 ? 27.850 62.745 84.705 1.00 16.74 86 GLU A CA 1
ATOM 729 C C . GLU A 1 86 ? 27.186 62.746 86.093 1.00 15.82 86 GLU A C 1
ATOM 730 O O . GLU A 1 86 ? 27.830 62.552 87.133 1.00 17.03 86 GLU A O 1
ATOM 736 N N . ASP A 1 87 ? 25.873 62.963 86.089 1.00 14.87 87 ASP A N 1
ATOM 737 C CA . ASP A 1 87 ? 25.068 62.986 87.300 1.00 14.22 87 ASP A CA 1
ATOM 738 C C . ASP A 1 87 ? 24.554 61.561 87.526 1.00 14.02 87 ASP A C 1
ATOM 739 O O . ASP A 1 87 ? 23.369 61.257 87.320 1.00 12.01 87 ASP A O 1
ATOM 744 N N . TRP A 1 88 ? 25.458 60.686 87.961 1.00 12.97 88 TRP A N 1
ATOM 745 C CA . TRP A 1 88 ? 25.132 59.273 88.166 1.00 13.33 88 TRP A CA 1
ATOM 746 C C . TRP A 1 88 ? 24.092 59.053 89.256 1.00 12.78 88 TRP A C 1
ATOM 747 O O . TRP A 1 88 ? 23.146 58.275 89.081 1.00 13.50 88 TRP A O 1
ATOM 758 N N . ARG A 1 89 ? 24.234 59.776 90.366 1.00 13.52 89 ARG A N 1
ATOM 759 C CA . ARG A 1 89 ? 23.277 59.684 91.466 1.00 12.83 89 ARG A CA 1
ATOM 760 C C . ARG A 1 89 ? 21.893 60.138 90.961 1.00 13.23 89 ARG A C 1
ATOM 761 O O . ARG A 1 89 ? 20.870 59.479 91.221 1.00 13.54 89 ARG A O 1
ATOM 769 N N . GLY A 1 90 ? 21.875 61.247 90.223 1.00 12.87 90 GLY A N 1
ATOM 770 C CA . GLY A 1 90 ? 20.621 61.774 89.687 1.00 12.08 90 GLY A CA 1
ATOM 771 C C . GLY A 1 90 ? 19.959 60.850 88.678 1.00 12.68 90 GLY A C 1
ATOM 772 O O . GLY A 1 90 ? 18.725 60.727 88.626 1.00 11.35 90 GLY A O 1
ATOM 773 N N . LEU A 1 91 ? 20.783 60.183 87.881 1.00 11.91 91 LEU A N 1
ATOM 774 C CA . LEU A 1 91 ? 20.290 59.243 86.873 1.00 11.02 91 LEU A CA 1
ATOM 775 C C . LEU A 1 91 ? 19.473 58.138 87.548 1.00 12.44 91 LEU A C 1
ATOM 776 O O . LEU A 1 91 ? 18.341 57.858 87.147 1.00 12.11 91 LEU A O 1
ATOM 781 N N . LEU A 1 92 ? 20.019 57.552 88.615 1.00 10.92 92 LEU A N 1
ATOM 782 C CA . LEU A 1 92 ? 19.322 56.487 89.327 1.00 12.46 92 LEU A CA 1
ATOM 783 C C . LEU A 1 92 ? 18.110 56.991 90.128 1.00 12.73 92 LEU A C 1
ATOM 784 O O . LEU A 1 92 ? 17.145 56.259 90.333 1.00 15.59 92 LEU A O 1
ATOM 789 N N . ALA A 1 93 ? 18.144 58.249 90.548 1.00 13.38 93 ALA A N 1
ATOM 790 C CA . ALA A 1 93 ? 17.027 58.818 91.290 1.00 14.92 93 ALA A CA 1
ATOM 791 C C . ALA A 1 93 ? 15.880 59.060 90.310 1.00 15.09 93 ALA A C 1
ATOM 792 O O . ALA A 1 93 ? 14.711 58.852 90.634 1.00 16.50 93 ALA A O 1
ATOM 794 N N . PHE A 1 94 ? 16.238 59.429 89.086 1.00 13.41 94 PHE A N 1
ATOM 795 C CA . PHE A 1 94 ? 15.257 59.704 88.041 1.00 13.28 94 PHE A CA 1
ATOM 796 C C . PHE A 1 94 ? 14.719 58.409 87.418 1.00 14.71 94 PHE A C 1
ATOM 797 O O . PHE A 1 94 ? 13.523 58.309 87.090 1.00 14.47 94 PHE A O 1
ATOM 805 N N . SER A 1 95 ? 15.602 57.420 87.278 1.00 13.62 95 SER A N 1
ATOM 806 C CA . SER A 1 95 ? 15.254 56.127 86.687 1.00 13.16 95 SER A CA 1
ATOM 807 C C . SER A 1 95 ? 15.787 54.994 87.572 1.00 14.93 95 SER A C 1
ATOM 808 O O . SER A 1 95 ? 16.789 54.359 87.247 1.00 14.93 95 SER A O 1
ATOM 811 N N . PRO A 1 96 ? 15.111 54.717 88.706 1.00 15.61 96 PRO A N 1
ATOM 812 C CA . PRO A 1 96 ? 15.564 53.644 89.600 1.00 16.81 96 PRO A CA 1
ATOM 813 C C . PRO A 1 96 ? 15.520 52.256 88.957 1.00 16.74 96 PRO A C 1
ATOM 814 O O . PRO A 1 96 ? 16.273 51.371 89.356 1.00 16.92 96 PRO A O 1
ATOM 818 N N . GLU A 1 97 ? 14.633 52.080 87.976 1.00 17.24 97 GLU A N 1
ATOM 819 C CA . GLU A 1 97 ? 14.497 50.814 87.253 1.00 19.73 97 GLU A CA 1
ATOM 820 C C . GLU A 1 97 ? 15.194 50.907 85.895 1.00 17.27 97 GLU A C 1
ATOM 821 O O . GLU A 1 97 ? 15.356 51.992 85.343 1.00 15.83 97 GLU A O 1
ATOM 827 N N . LYS A 1 98 ? 15.577 49.753 85.359 1.00 16.64 98 LYS A N 1
ATOM 828 C CA . LYS A 1 98 ? 16.250 49.660 84.060 1.00 16.90 98 LYS A CA 1
ATOM 829 C C . LYS A 1 98 ? 15.410 50.377 82.985 1.00 15.86 98 LYS A C 1
ATOM 830 O O . LYS A 1 98 ? 14.209 50.125 82.862 1.00 16.00 98 LYS A O 1
ATOM 836 N N . PRO A 1 99 ? 16.008 51.338 82.258 1.00 15.13 99 PRO A N 1
ATOM 837 C CA . PRO A 1 99 ? 15.273 52.068 81.218 1.00 15.07 99 PRO A CA 1
ATOM 838 C C . PRO A 1 99 ? 14.976 51.259 79.959 1.00 15.79 99 PRO A C 1
ATOM 839 O O . PRO A 1 99 ? 15.434 50.128 79.812 1.00 16.04 99 PRO A O 1
ATOM 843 N N . GLY A 1 100 ? 14.246 51.877 79.036 1.00 16.87 100 GLY A N 1
ATOM 844 C CA . GLY A 1 100 ? 13.834 51.196 77.820 1.00 16.57 100 GLY A CA 1
ATOM 845 C C . GLY A 1 100 ? 14.795 50.989 76.669 1.00 17.96 100 GLY A C 1
ATOM 846 O O . GLY A 1 100 ? 14.776 49.927 76.043 1.00 20.12 100 GLY A O 1
ATOM 847 N N . THR A 1 101 ? 15.613 51.983 76.352 1.00 15.67 101 THR A N 1
ATOM 848 C CA . THR A 1 101 ? 16.523 51.843 75.216 1.00 14.21 101 THR A CA 1
ATOM 849 C C . THR A 1 101 ? 17.853 51.250 75.613 1.00 14.08 101 THR A C 1
ATOM 850 O O . THR A 1 101 ? 18.263 51.349 76.769 1.00 12.96 101 THR A O 1
ATOM 854 N N . THR A 1 102 ? 18.547 50.667 74.643 1.00 12.98 102 THR A N 1
ATOM 855 C CA . THR A 1 102 ? 19.847 50.082 74.918 1.00 11.43 102 THR A CA 1
ATOM 856 C C . THR A 1 102 ? 20.829 51.133 75.399 1.00 11.34 102 THR A C 1
ATOM 857 O O . THR A 1 102 ? 21.534 50.902 76.391 1.00 11.12 102 THR A O 1
ATOM 861 N N . GLU A 1 103 ? 20.831 52.301 74.757 1.00 12.11 103 GLU A N 1
ATOM 862 C CA . GLU A 1 103 ? 21.745 53.380 75.141 1.00 10.86 103 GLU A CA 1
ATOM 863 C C . GLU A 1 103 ? 21.500 53.803 76.591 1.00 11.65 103 GLU A C 1
ATOM 864 O O . GLU A 1 103 ? 22.445 53.908 77.379 1.00 11.18 103 GLU A O 1
ATOM 870 N N . ALA A 1 104 ? 20.228 53.975 76.958 1.00 10.86 104 ALA A N 1
ATOM 871 C CA . ALA A 1 104 ? 19.875 54.343 78.336 1.00 10.66 104 ALA A CA 1
ATOM 872 C C . ALA A 1 104 ? 20.273 53.223 79.311 1.00 9.79 104 ALA A C 1
ATOM 873 O O . ALA A 1 104 ? 20.691 53.504 80.438 1.00 11.96 104 ALA A O 1
ATOM 875 N N . GLN A 1 105 ? 20.166 51.962 78.887 1.00 9.36 105 GLN A N 1
ATOM 876 C CA . GLN A 1 105 ? 20.538 50.837 79.755 1.00 10.81 105 GLN A CA 1
ATOM 877 C C . GLN A 1 105 ? 22.044 50.843 80.010 1.00 10.86 105 GLN A C 1
ATOM 878 O O . GLN A 1 105 ? 22.487 50.584 81.134 1.00 11.67 105 GLN A O 1
ATOM 884 N N . CYS A 1 106 ? 22.821 51.149 78.969 1.00 11.85 106 CYS A N 1
ATOM 885 C CA . CYS A 1 106 ? 24.278 51.236 79.095 1.00 11.68 106 CYS A CA 1
ATOM 886 C C . CYS A 1 106 ? 24.605 52.279 80.167 1.00 11.19 106 CYS A C 1
ATOM 887 O O . CYS A 1 106 ? 25.445 52.065 81.037 1.00 11.02 106 CYS 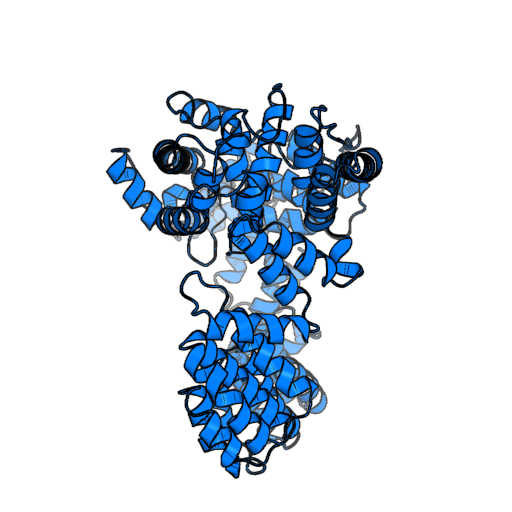A O 1
ATOM 890 N N . ASN A 1 107 ? 23.919 53.412 80.107 1.00 10.34 107 ASN A N 1
ATOM 891 C CA . ASN A 1 107 ? 24.160 54.480 81.068 1.00 11.09 107 ASN A CA 1
ATOM 892 C C . ASN A 1 107 ? 23.667 54.149 82.479 1.00 10.87 107 ASN A C 1
ATOM 893 O O . ASN A 1 107 ? 24.304 54.514 83.475 1.00 10.25 107 ASN A O 1
ATOM 898 N N . TYR A 1 108 ? 22.559 53.415 82.553 1.00 10.78 108 TYR A N 1
ATOM 899 C CA . TYR A 1 108 ? 21.977 52.993 83.827 1.00 10.55 108 TYR A CA 1
ATOM 900 C C . TYR A 1 108 ? 22.970 52.096 84.571 1.00 11.12 108 TYR A C 1
ATOM 901 O O . TYR A 1 108 ? 23.225 52.290 85.770 1.00 11.61 108 TYR A O 1
ATOM 910 N N . TYR A 1 109 ? 23.520 51.101 83.872 1.00 10.24 109 TYR A N 1
ATOM 911 C CA . TYR A 1 109 ? 24.487 50.214 84.515 1.00 11.34 109 TYR A CA 1
ATOM 912 C C . TYR A 1 109 ? 25.803 50.892 84.847 1.00 11.38 109 TYR A C 1
ATOM 913 O O . TYR A 1 109 ? 26.402 50.584 85.872 1.00 12.09 109 TYR A O 1
ATOM 922 N N . TYR A 1 110 ? 26.224 51.864 84.038 1.00 11.62 110 TYR A N 1
ATOM 923 C CA . TYR A 1 110 ? 27.456 52.589 84.359 1.00 11.69 110 TYR A CA 1
ATOM 924 C C . TYR A 1 110 ? 27.163 53.431 85.621 1.00 12.71 110 TYR A C 1
ATOM 925 O O . TYR A 1 110 ? 28.019 53.566 86.502 1.00 13.70 110 TYR A O 1
ATOM 934 N N . ALA A 1 111 ? 25.939 53.961 85.729 1.00 11.29 111 ALA A N 1
ATOM 935 C CA . ALA A 1 111 ? 25.557 54.735 86.924 1.00 12.06 111 ALA A CA 1
ATOM 936 C C . ALA A 1 111 ? 25.595 53.825 88.160 1.00 11.77 111 ALA A C 1
ATOM 937 O O . ALA A 1 111 ? 25.964 54.271 89.252 1.00 12.30 111 ALA A O 1
ATOM 939 N N . LYS A 1 112 ? 25.172 52.571 87.996 1.00 11.16 112 LYS A N 1
ATOM 940 C CA . LYS A 1 112 ? 25.196 51.594 89.093 1.00 11.90 112 LYS A CA 1
ATOM 941 C C . LYS A 1 112 ? 26.642 51.391 89.562 1.00 12.78 112 LYS A C 1
ATOM 942 O O . LYS A 1 112 ? 26.908 51.422 90.758 1.00 13.08 112 LYS A O 1
ATOM 948 N N . TRP A 1 113 ? 27.578 51.229 88.627 1.00 12.29 113 TRP A N 1
ATOM 949 C CA . TRP A 1 113 ? 28.987 51.063 89.001 1.00 14.03 113 TRP A CA 1
ATOM 950 C C . TRP A 1 113 ? 29.509 52.292 89.759 1.00 15.45 113 TRP A C 1
ATOM 951 O O . TRP A 1 113 ? 30.205 52.167 90.783 1.00 13.43 113 TRP A O 1
ATOM 962 N N . ASN A 1 114 ? 29.182 53.477 89.243 1.00 14.49 114 ASN A N 1
ATOM 963 C CA . ASN A 1 114 ? 29.619 54.738 89.844 1.00 14.71 114 ASN A CA 1
ATOM 964 C C . ASN A 1 114 ? 29.076 54.986 91.237 1.00 15.28 114 ASN A C 1
ATOM 965 O O . ASN A 1 114 ? 29.621 55.805 91.978 1.00 17.61 114 ASN A O 1
ATOM 970 N N . THR A 1 115 ? 27.975 54.324 91.569 1.00 13.19 115 THR A N 1
ATOM 971 C CA . THR A 1 115 ? 27.337 54.494 92.869 1.00 12.60 115 THR A CA 1
ATOM 972 C C . THR A 1 115 ? 27.489 53.260 93.759 1.00 12.76 115 THR A C 1
ATOM 973 O O . THR A 1 115 ? 26.641 52.985 94.629 1.00 12.93 115 THR A O 1
ATOM 977 N N . GLY A 1 116 ? 28.589 52.536 93.529 1.00 13.80 116 GLY A N 1
ATOM 978 C CA . GLY A 1 116 ? 28.939 51.361 94.322 1.00 13.71 116 GLY A CA 1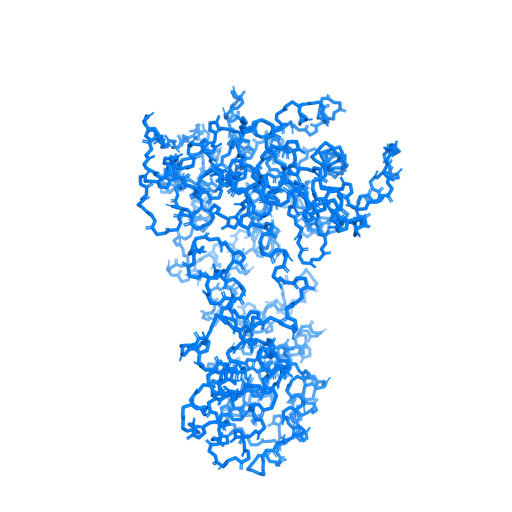
ATOM 979 C C . GLY A 1 116 ? 28.186 50.059 94.164 1.00 15.04 116 GLY A C 1
ATOM 980 O O . GLY A 1 116 ? 28.276 49.192 95.039 1.00 15.83 116 GLY A O 1
ATOM 981 N N . GLN A 1 117 ? 27.443 49.906 93.071 1.00 14.20 117 GLN A N 1
ATOM 982 C CA . GLN A 1 117 ? 26.668 48.691 92.836 1.00 14.30 117 GLN A CA 1
ATOM 983 C C . GLN A 1 117 ? 27.331 47.893 91.711 1.00 15.15 117 GLN A C 1
ATOM 984 O O . GLN A 1 117 ? 26.703 47.615 90.689 1.00 15.85 117 GLN A O 1
ATOM 990 N N . SER A 1 118 ? 28.601 47.532 91.906 1.00 15.86 118 SER A N 1
ATOM 991 C CA . SER A 1 118 ? 29.350 46.795 90.879 1.00 16.41 118 SER A CA 1
ATOM 992 C C . SER A 1 118 ? 28.743 45.468 90.436 1.00 17.37 118 SER A C 1
ATOM 993 O O . SER A 1 118 ? 28.683 45.189 89.239 1.00 15.57 118 SER A O 1
ATOM 996 N N . GLU A 1 119 ? 28.315 44.640 91.389 1.00 18.46 119 GLU A N 1
ATOM 997 C CA . GLU A 1 119 ? 27.743 43.332 91.060 1.00 20.20 119 GLU A CA 1
ATOM 998 C C . GLU A 1 119 ? 26.550 43.477 90.113 1.00 20.33 119 GLU A C 1
ATOM 999 O O . GLU A 1 119 ? 26.435 42.758 89.110 1.00 18.51 119 GLU A O 1
ATOM 1005 N N . GLU A 1 120 ? 25.696 44.455 90.395 1.00 17.10 120 GLU A N 1
ATOM 1006 C CA . GLU A 1 120 ? 24.530 44.703 89.557 1.00 16.27 120 GLU A CA 1
ATOM 1007 C C . GLU A 1 120 ? 24.957 45.272 88.196 1.00 15.72 120 GLU A C 1
ATOM 1008 O O . GLU A 1 120 ? 24.400 44.916 87.147 1.00 17.06 120 GLU A O 1
ATOM 1014 N N . ALA A 1 121 ? 25.967 46.135 88.221 1.00 12.75 121 ALA A N 1
ATOM 1015 C CA . ALA A 1 121 ? 26.490 46.743 86.997 1.00 12.29 121 ALA A CA 1
ATOM 1016 C C . ALA A 1 121 ? 27.020 45.659 86.051 1.00 13.84 121 ALA A C 1
ATOM 1017 O O . ALA A 1 121 ? 26.766 45.713 84.848 1.00 14.82 121 ALA A O 1
ATOM 1019 N N . TRP A 1 122 ? 27.725 44.668 86.602 1.00 13.48 122 TRP A N 1
ATOM 1020 C CA . TRP A 1 122 ? 28.296 43.587 85.794 1.00 13.44 122 TRP A CA 1
ATOM 1021 C C . TRP A 1 122 ? 27.232 42.652 85.218 1.00 15.39 122 TRP A C 1
ATOM 1022 O O . TRP A 1 122 ? 27.398 42.135 84.103 1.00 16.88 122 TRP A O 1
ATOM 1033 N N . GLN A 1 123 ? 26.154 42.432 85.967 1.00 14.25 123 GLN A N 1
ATOM 1034 C CA . GLN A 1 123 ? 25.048 41.604 85.492 1.00 16.87 123 GLN A CA 1
ATOM 1035 C C . GLN A 1 123 ? 24.448 42.294 84.269 1.00 16.14 123 GLN A C 1
ATOM 1036 O O . GLN A 1 123 ? 24.192 41.654 83.255 1.00 16.38 123 GLN A O 1
ATOM 1042 N N . GLY A 1 124 ? 24.264 43.610 84.361 1.00 15.35 124 GLY A N 1
ATOM 1043 C CA . GLY A 1 124 ? 23.699 44.360 83.245 1.00 15.48 124 GLY A CA 1
ATOM 1044 C C . GLY A 1 124 ? 24.642 44.409 82.068 1.00 13.72 124 GLY A C 1
ATOM 1045 O O . GLY A 1 124 ? 24.228 44.218 80.911 1.00 14.62 124 GLY A O 1
ATOM 1046 N N . ALA A 1 125 ? 25.912 44.674 82.360 1.00 13.32 125 ALA A N 1
ATOM 1047 C CA . ALA A 1 125 ? 26.947 44.737 81.330 1.00 14.18 125 ALA A CA 1
ATOM 1048 C C . ALA A 1 125 ? 27.011 43.439 80.530 1.00 14.17 125 ALA A C 1
ATOM 1049 O O . ALA A 1 125 ? 27.020 43.472 79.300 1.00 13.52 125 ALA A O 1
ATOM 1051 N N . LYS A 1 126 ? 26.992 42.304 81.226 1.00 15.63 126 LYS A N 1
ATOM 1052 C CA . LYS A 1 126 ? 27.070 41.002 80.559 1.00 15.91 126 LYS A CA 1
ATOM 1053 C C . LYS A 1 126 ? 25.911 40.784 79.585 1.00 16.85 126 LYS A C 1
ATOM 1054 O O . LYS A 1 126 ? 26.107 40.286 78.475 1.00 16.73 126 LYS A O 1
ATOM 1060 N N . GLU A 1 127 ? 24.714 41.186 79.992 1.00 15.76 127 GLU A N 1
ATOM 1061 C CA . GLU A 1 127 ? 23.533 41.047 79.152 1.00 17.80 127 GLU A CA 1
ATOM 1062 C C . GLU A 1 127 ? 23.648 41.920 77.888 1.00 17.37 127 GLU A C 1
ATOM 1063 O O . GLU A 1 127 ? 23.259 41.505 76.800 1.00 16.04 127 GLU A O 1
ATOM 1069 N N . LEU A 1 128 ? 24.191 43.121 78.051 1.00 14.51 128 LEU A N 1
ATOM 1070 C CA . LEU A 1 128 ? 24.374 44.061 76.945 1.00 13.95 128 LEU A CA 1
ATOM 1071 C C . LEU A 1 128 ? 25.527 43.628 76.025 1.00 13.93 128 LEU A C 1
ATOM 1072 O O . LEU A 1 128 ? 25.559 43.956 74.836 1.00 13.78 128 LEU A O 1
ATOM 1077 N N . TRP A 1 129 ? 26.473 42.894 76.597 1.00 14.28 129 TRP A N 1
ATOM 1078 C CA . TRP A 1 129 ? 27.652 42.430 75.885 1.00 13.78 129 TRP A CA 1
ATOM 1079 C C . TRP A 1 129 ? 27.401 41.253 74.956 1.00 14.14 129 TRP A C 1
ATOM 1080 O O . TRP A 1 129 ? 27.958 41.193 73.865 1.00 13.13 129 TRP A O 1
ATOM 1091 N N . LEU A 1 130 ? 26.573 40.319 75.400 1.00 13.05 130 LEU A N 1
ATOM 1092 C CA . LEU A 1 130 ? 26.324 39.098 74.643 1.00 14.35 130 LEU A CA 1
ATOM 1093 C C . LEU A 1 130 ? 25.434 39.218 73.420 1.00 15.65 130 LEU A C 1
ATOM 1094 O O . LEU A 1 130 ? 24.328 38.670 73.353 1.00 16.70 130 LEU A O 1
ATOM 1099 N N . THR A 1 131 ? 25.989 39.891 72.421 1.00 13.11 131 THR A N 1
ATOM 1100 C CA . THR A 1 131 ? 25.335 40.113 71.129 1.00 13.02 131 THR A CA 1
ATOM 1101 C C . THR A 1 131 ? 26.415 40.398 70.086 1.00 13.36 131 THR A C 1
ATOM 1102 O O . THR A 1 131 ? 27.463 40.982 70.397 1.00 12.97 131 THR A O 1
ATOM 1106 N N . GLY A 1 132 ? 26.170 39.933 68.863 1.00 12.02 132 GLY A N 1
ATOM 1107 C CA . GLY A 1 132 ? 27.096 40.161 67.763 1.00 12.15 132 GLY A CA 1
ATOM 1108 C C . GLY A 1 132 ? 26.900 41.541 67.152 1.00 13.44 132 GLY A C 1
ATOM 1109 O O . GLY A 1 132 ? 27.684 41.975 66.310 1.00 13.44 132 GLY A O 1
ATOM 1110 N N . LYS A 1 133 ? 25.831 42.221 67.553 1.00 13.18 133 LYS A N 1
ATOM 1111 C CA . LYS A 1 133 ? 25.539 43.566 67.069 1.00 15.14 133 LYS A CA 1
ATOM 1112 C C . LYS A 1 133 ? 26.438 44.611 67.757 1.00 13.88 133 LYS A C 1
ATOM 1113 O O . LYS A 1 133 ? 26.903 44.411 68.891 1.00 12.55 133 LYS A O 1
ATOM 1119 N N . SER A 1 134 ? 26.732 45.695 67.048 1.00 12.82 134 SER A N 1
ATOM 1120 C CA . SER A 1 134 ? 27.508 46.787 67.621 1.00 13.11 134 SER A CA 1
ATOM 1121 C C . SER A 1 134 ? 26.525 47.560 68.493 1.00 13.62 134 SER A C 1
ATOM 1122 O O . SER A 1 134 ? 25.445 47.942 68.034 1.00 14.32 134 SER A O 1
ATOM 1125 N N . GLN A 1 135 ? 26.885 47.727 69.760 1.00 12.45 135 GLN A N 1
ATOM 1126 C CA . GLN A 1 135 ? 26.052 48.422 70.747 1.00 12.71 135 GLN A CA 1
ATOM 1127 C C . GLN A 1 135 ? 26.351 49.930 70.808 1.00 11.80 135 GLN A C 1
ATOM 1128 O O . GLN A 1 135 ? 27.331 50.395 70.228 1.00 11.22 135 GLN A O 1
ATOM 1134 N N . PRO A 1 136 ? 25.496 50.716 71.498 1.00 12.20 136 PRO A N 1
ATOM 1135 C CA . PRO A 1 136 ? 25.737 52.163 71.586 1.00 11.39 136 PRO A CA 1
ATOM 1136 C C . PRO A 1 136 ? 27.127 52.511 72.126 1.00 12.02 136 PRO A C 1
ATOM 1137 O O . PRO A 1 136 ? 27.688 51.783 72.951 1.00 12.85 136 PRO A O 1
ATOM 1141 N N . ASN A 1 137 ? 27.660 53.642 71.665 1.00 11.64 137 ASN A N 1
ATOM 1142 C CA . ASN A 1 137 ? 28.969 54.123 72.106 1.00 11.56 137 ASN A CA 1
ATOM 1143 C C . ASN A 1 137 ? 28.950 54.282 73.630 1.00 12.32 137 ASN A C 1
ATOM 1144 O O . ASN A 1 137 ? 29.976 54.103 74.285 1.00 11.98 137 ASN A O 1
ATOM 1149 N N . ALA A 1 138 ? 27.767 54.557 74.188 1.00 12.00 138 ALA A N 1
ATOM 1150 C CA . ALA A 1 138 ? 27.595 54.715 75.641 1.00 13.25 138 ALA A CA 1
ATOM 1151 C C . ALA A 1 138 ? 28.018 53.469 76.439 1.00 11.58 138 ALA A C 1
ATOM 1152 O O . ALA A 1 138 ? 28.374 53.563 77.613 1.00 13.20 138 ALA A O 1
ATOM 1154 N N . CYS A 1 139 ? 27.924 52.294 75.818 1.00 11.12 139 CYS A N 1
ATOM 1155 C CA . CYS A 1 139 ? 28.300 51.055 76.492 1.00 12.22 139 CYS A CA 1
ATOM 1156 C C . CYS A 1 139 ? 29.800 50.842 76.587 1.00 12.73 139 CYS A C 1
ATOM 1157 O O . CYS A 1 139 ? 30.257 50.034 77.404 1.00 12.25 139 CYS A O 1
ATOM 1160 N N . ASP A 1 140 ? 30.573 51.559 75.774 1.00 12.85 140 ASP A N 1
ATOM 1161 C CA . ASP A 1 140 ? 32.025 51.371 75.800 1.00 13.40 140 ASP A CA 1
ATOM 1162 C C . ASP A 1 140 ? 32.640 51.588 77.183 1.00 13.62 140 ASP A C 1
ATOM 1163 O O . ASP A 1 140 ? 33.415 50.743 77.663 1.00 13.98 140 ASP A O 1
ATOM 1168 N N . LYS A 1 141 ? 32.257 52.671 77.851 1.00 12.41 141 LYS A N 1
ATOM 1169 C CA . LYS A 1 141 ? 32.793 52.951 79.189 1.00 11.17 141 LYS A CA 1
ATOM 1170 C C . LYS A 1 141 ? 32.388 51.856 80.200 1.00 12.89 141 LYS A C 1
ATOM 1171 O O . LYS A 1 141 ? 33.155 51.513 81.109 1.00 12.76 141 LYS A O 1
ATOM 1177 N N . LEU A 1 142 ? 31.196 51.298 80.013 1.00 12.64 142 LEU A N 1
ATOM 1178 C CA . LEU A 1 142 ? 30.682 50.239 80.879 1.00 12.90 142 LEU A CA 1
ATOM 1179 C C . LEU A 1 142 ? 31.457 48.937 80.662 1.00 13.06 142 LEU A C 1
ATOM 1180 O O . LEU A 1 142 ? 31.851 48.287 81.624 1.00 12.24 142 LEU A O 1
ATOM 1185 N N . PHE A 1 143 ? 31.659 48.561 79.396 1.00 12.13 143 PHE A N 1
ATOM 1186 C CA . PHE A 1 143 ? 32.393 47.345 79.078 1.00 12.98 143 PHE A CA 1
ATOM 1187 C C . PHE A 1 143 ? 33.840 47.477 79.558 1.00 13.62 143 PHE A C 1
ATOM 1188 O O . PHE A 1 143 ? 34.452 46.495 79.965 1.00 15.24 143 PHE A O 1
ATOM 1196 N N . SER A 1 144 ? 34.379 48.693 79.483 1.00 13.12 144 SER A N 1
ATOM 1197 C CA . SER A 1 144 ? 35.751 48.973 79.912 1.00 15.10 144 SER A CA 1
ATOM 1198 C C . SER A 1 144 ? 35.927 48.761 81.416 1.00 15.99 144 SER A C 1
ATOM 1199 O O . SER A 1 144 ? 36.839 48.042 81.835 1.00 16.34 144 SER A O 1
ATOM 1204 N N . VAL A 1 145 ? 35.063 49.362 82.237 1.00 15.95 145 VAL A N 1
ATOM 1205 C CA . VAL A 1 145 ? 35.194 49.187 83.692 1.00 16.12 145 VAL A CA 1
ATOM 1206 C C . VAL A 1 145 ? 34.871 47.758 84.117 1.00 16.47 145 VAL A C 1
ATOM 1207 O O . VAL A 1 145 ? 35.466 47.234 85.071 1.00 17.04 145 VAL A O 1
ATOM 1211 N N . TRP A 1 146 ? 33.962 47.110 83.386 1.00 14.13 146 TRP A N 1
ATOM 1212 C CA . TRP A 1 146 ? 33.575 45.732 83.667 1.00 13.92 146 TRP A CA 1
ATOM 1213 C C . TRP A 1 146 ? 34.803 44.843 83.517 1.00 16.34 146 TRP A C 1
ATOM 1214 O O . TRP A 1 146 ? 35.118 44.049 84.408 1.00 16.29 146 TRP A O 1
ATOM 1225 N N . ARG A 1 147 ? 35.514 45.003 82.407 1.00 15.98 147 ARG A N 1
ATOM 1226 C CA . ARG A 1 147 ? 36.718 44.221 82.172 1.00 16.76 147 ARG A CA 1
ATOM 1227 C C . ARG A 1 147 ? 37.813 44.580 83.195 1.00 18.50 147 ARG A C 1
ATOM 1228 O O . ARG A 1 147 ? 38.504 43.703 83.705 1.00 18.56 147 ARG A O 1
ATOM 1236 N N . ALA A 1 148 ? 37.935 45.861 83.522 1.00 17.42 148 ALA A N 1
ATOM 1237 C CA . ALA A 1 148 ? 38.945 46.317 84.474 1.00 19.32 148 ALA A CA 1
ATOM 1238 C C . ALA A 1 148 ? 38.739 45.770 85.889 1.00 19.94 148 ALA A C 1
ATOM 1239 O O . ALA A 1 148 ? 39.696 45.683 86.659 1.00 20.85 148 ALA A O 1
ATOM 1241 N N . SER A 1 149 ? 37.509 45.374 86.208 1.00 18.90 149 SER A N 1
ATOM 1242 C CA . SER A 1 149 ? 37.170 44.847 87.531 1.00 18.56 149 SER A CA 1
ATOM 1243 C C . SER A 1 149 ? 37.674 43.430 87.784 1.00 19.02 149 SER A C 1
ATOM 1244 O O . SER A 1 149 ? 37.720 42.986 88.933 1.00 19.23 149 SER A O 1
ATOM 1247 N N . GLY A 1 150 ? 37.968 42.705 86.703 1.00 17.39 150 GLY A N 1
ATOM 1248 C CA . GLY A 1 150 ? 38.423 41.332 86.809 1.00 17.59 150 GLY A CA 1
ATOM 1249 C C . GLY A 1 150 ? 37.251 40.370 86.827 1.00 17.92 150 GLY A C 1
ATOM 1250 O O . GLY A 1 150 ? 37.439 39.153 86.898 1.00 19.49 150 GLY A O 1
ATOM 1251 N N . LYS A 1 151 ? 36.034 40.909 86.750 1.00 17.66 151 LYS A N 1
ATOM 1252 C CA . LYS A 1 151 ? 34.831 40.082 86.796 1.00 18.14 151 LYS A CA 1
ATOM 1253 C C . LYS A 1 151 ? 34.299 39.643 85.437 1.00 19.07 151 LYS A C 1
ATOM 1254 O O . LYS A 1 151 ? 33.280 38.956 85.368 1.00 20.79 151 LYS A O 1
ATOM 1260 N N . GLN A 1 152 ? 34.959 40.059 84.363 1.00 19.59 152 GLN A N 1
ATOM 1261 C CA . GLN A 1 152 ? 34.530 39.658 83.023 1.00 20.24 152 GLN A CA 1
ATOM 1262 C C . GLN A 1 152 ? 35.129 38.289 82.689 1.00 19.96 152 GLN A C 1
ATOM 1263 O O . GLN A 1 152 ? 36.339 38.170 82.510 1.00 21.41 152 GLN A O 1
ATOM 1269 N N . ASP A 1 153 ? 34.274 37.272 82.628 1.00 21.55 153 ASP A N 1
ATOM 1270 C CA . ASP A 1 153 ? 34.677 35.896 82.300 1.00 22.03 153 ASP A CA 1
ATOM 1271 C C . ASP A 1 153 ? 35.296 35.918 80.897 1.00 23.51 153 ASP A C 1
ATOM 1272 O O . ASP A 1 153 ? 34.666 36.399 79.951 1.00 20.36 153 ASP A O 1
ATOM 1277 N N . PRO A 1 154 ? 36.553 35.448 80.752 1.00 23.06 154 PRO A N 1
ATOM 1278 C CA . PRO A 1 154 ? 37.166 35.456 79.415 1.00 22.85 154 PRO A CA 1
ATOM 1279 C C . PRO A 1 154 ? 36.330 34.671 78.393 1.00 21.93 154 PRO A C 1
ATOM 1280 O O . PRO A 1 154 ? 36.337 34.991 77.202 1.00 19.07 154 PRO A O 1
ATOM 1284 N N . LEU A 1 155 ? 35.596 33.660 78.857 1.00 20.67 155 LEU A N 1
ATOM 1285 C CA . LEU A 1 155 ? 34.740 32.893 77.955 1.00 20.34 155 LEU A CA 1
ATOM 1286 C C . LEU A 1 155 ? 33.636 33.780 77.379 1.00 19.69 155 LEU A C 1
ATOM 1287 O O . LEU A 1 155 ? 33.182 33.545 76.262 1.00 18.61 155 LEU A O 1
ATOM 1292 N N . ALA A 1 156 ? 33.194 34.784 78.145 1.00 18.17 156 ALA A N 1
ATOM 1293 C CA . ALA A 1 156 ? 32.154 35.703 77.671 1.00 18.05 156 ALA A CA 1
ATOM 1294 C C . ALA A 1 156 ? 32.746 36.604 76.588 1.00 16.46 156 ALA A C 1
ATOM 1295 O O . ALA A 1 156 ? 32.054 36.985 75.638 1.00 16.19 156 ALA A O 1
ATOM 1297 N N . TYR A 1 157 ? 34.032 36.921 76.721 1.00 16.31 157 TYR A N 1
ATOM 1298 C CA . TYR A 1 157 ? 34.726 37.759 75.744 1.00 15.46 157 TYR A CA 1
ATOM 1299 C C . TYR A 1 157 ? 34.804 37.000 74.416 1.00 17.09 157 TYR A C 1
ATOM 1300 O O . TYR A 1 157 ? 34.409 37.512 73.362 1.00 15.51 157 TYR A O 1
ATOM 1309 N N . LEU A 1 158 ? 35.247 35.747 74.487 1.00 17.50 158 LEU A N 1
ATOM 1310 C CA . LEU A 1 158 ? 35.379 34.912 73.297 1.00 16.47 158 LEU A CA 1
ATOM 1311 C C . LEU A 1 158 ? 34.010 34.642 72.653 1.00 16.64 158 LEU A C 1
ATOM 1312 O O . LEU A 1 158 ? 33.889 34.615 71.423 1.00 16.04 158 LEU A O 1
ATOM 1317 N N . GLU A 1 159 ? 32.972 34.502 73.479 1.00 16.21 159 GLU A N 1
ATOM 1318 C CA . GLU A 1 159 ? 31.612 34.276 72.986 1.00 14.45 159 GLU A CA 1
ATOM 1319 C C . GLU A 1 159 ? 31.106 35.454 72.145 1.00 13.87 159 GLU A C 1
ATOM 1320 O O . GLU A 1 159 ? 30.401 35.260 71.149 1.00 12.68 159 GLU A O 1
ATOM 1326 N N . ARG A 1 160 ? 31.447 36.681 72.538 1.00 12.62 160 ARG A N 1
ATOM 1327 C CA . ARG A 1 160 ? 31.008 37.814 71.740 1.00 10.38 160 ARG A CA 1
ATOM 1328 C C . ARG A 1 160 ? 31.679 37.803 70.365 1.00 11.63 160 ARG 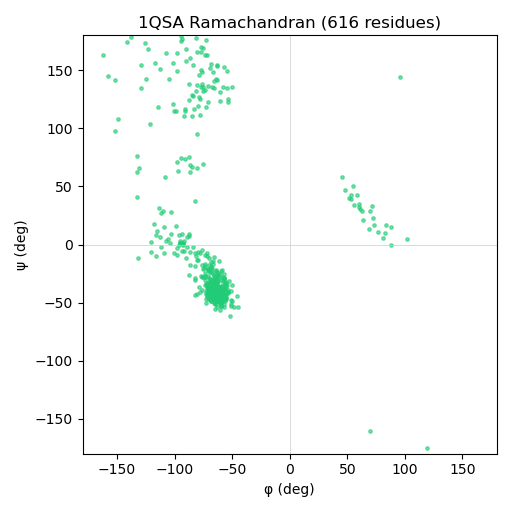A C 1
ATOM 1329 O O . ARG A 1 160 ? 31.068 38.226 69.377 1.00 12.23 160 ARG A O 1
ATOM 1337 N N . ILE A 1 161 ? 32.933 37.343 70.302 1.00 10.76 161 ILE A N 1
ATOM 1338 C CA . ILE A 1 161 ? 33.652 37.250 69.022 1.00 11.81 161 ILE A CA 1
ATOM 1339 C C . ILE A 1 161 ? 32.909 36.264 68.110 1.00 12.03 161 ILE A C 1
ATOM 1340 O O . ILE A 1 161 ? 32.668 36.552 66.930 1.00 11.97 161 ILE A O 1
ATOM 1345 N N . ARG A 1 162 ? 32.478 35.138 68.686 1.00 11.49 162 ARG A N 1
ATOM 1346 C CA . ARG A 1 162 ? 31.729 34.129 67.931 1.00 12.31 162 ARG A CA 1
ATOM 1347 C C . ARG A 1 162 ? 30.408 34.726 67.431 1.00 12.21 162 ARG A C 1
ATOM 1348 O O . ARG A 1 162 ? 30.056 34.582 66.258 1.00 12.44 162 ARG A O 1
ATOM 1356 N N . LEU A 1 163 ? 29.703 35.437 68.310 1.00 11.89 163 LEU A N 1
ATOM 1357 C CA . LEU A 1 163 ? 28.428 36.061 67.940 1.00 12.22 163 LEU A CA 1
ATOM 1358 C C . LEU A 1 163 ? 28.606 37.140 66.866 1.00 11.94 163 LEU A C 1
ATOM 1359 O O . LEU A 1 163 ? 27.792 37.242 65.930 1.00 12.09 163 LEU A O 1
ATOM 1364 N N . ALA A 1 164 ? 29.664 37.942 66.994 1.00 12.03 164 ALA A N 1
ATOM 1365 C CA . ALA A 1 164 ? 29.931 39.003 66.021 1.00 11.59 164 ALA A CA 1
ATOM 1366 C C . ALA A 1 164 ? 30.241 38.388 64.646 1.00 11.31 164 ALA A C 1
ATOM 1367 O O . ALA A 1 164 ? 29.767 38.872 63.620 1.00 10.90 164 ALA A O 1
ATOM 1369 N N . MET A 1 165 ? 31.019 37.308 64.641 1.00 10.93 165 MET A N 1
ATOM 1370 C CA . MET A 1 165 ? 31.382 36.631 63.393 1.00 10.86 165 MET A CA 1
ATOM 1371 C C . MET A 1 165 ? 30.136 36.078 62.704 1.00 12.54 165 MET A C 1
ATOM 1372 O O . MET A 1 165 ? 29.933 36.309 61.510 1.00 12.50 165 MET A O 1
ATOM 1377 N N . LYS A 1 166 ? 29.273 35.420 63.474 1.00 12.96 166 LYS A N 1
ATOM 1378 C CA . LYS A 1 166 ? 28.038 34.837 62.938 1.00 14.06 166 LYS A CA 1
ATOM 1379 C C . LYS A 1 166 ? 27.111 35.897 62.380 1.00 14.54 166 LYS A C 1
ATOM 1380 O O . LYS A 1 166 ? 26.399 35.654 61.402 1.00 14.98 166 LYS A O 1
ATOM 1386 N N . ALA A 1 167 ? 27.125 37.078 62.999 1.00 14.15 167 ALA A N 1
ATOM 1387 C CA . ALA A 1 167 ? 26.291 38.189 62.545 1.00 13.02 167 ALA A CA 1
ATOM 1388 C C . ALA A 1 167 ? 26.856 38.937 61.335 1.00 13.87 167 ALA A C 1
ATOM 1389 O O . ALA A 1 167 ? 26.199 39.829 60.782 1.00 15.69 167 ALA A O 1
ATOM 1391 N N . GLY A 1 168 ? 28.077 38.594 60.931 1.00 13.10 168 GLY A N 1
ATOM 1392 C CA . GLY A 1 168 ? 28.718 39.264 59.809 1.00 12.78 168 GLY A CA 1
ATOM 1393 C C . GLY A 1 168 ? 29.387 40.581 60.219 1.00 12.38 168 GLY A C 1
ATOM 1394 O O . GLY A 1 168 ? 29.809 41.386 59.364 1.00 11.39 168 GLY A O 1
ATOM 1395 N N . ASN A 1 169 ? 29.469 40.810 61.531 1.00 11.23 169 ASN A N 1
ATOM 1396 C CA . ASN A 1 169 ? 30.081 42.027 62.070 1.00 11.60 169 ASN A CA 1
ATOM 1397 C C . ASN A 1 169 ? 31.583 41.792 62.211 1.00 11.73 169 ASN A C 1
ATOM 1398 O O . ASN A 1 169 ? 32.131 41.739 63.324 1.00 11.94 169 ASN A O 1
ATOM 1403 N N . THR A 1 170 ? 32.249 41.676 61.063 1.00 12.71 170 THR A N 1
ATOM 1404 C CA . THR A 1 170 ? 33.688 41.420 61.026 1.00 13.26 170 THR A CA 1
ATOM 1405 C C . THR A 1 170 ? 34.503 42.581 61.595 1.00 13.39 170 THR A C 1
ATOM 1406 O O . THR A 1 170 ? 35.620 42.380 62.082 1.00 12.86 170 THR A O 1
ATOM 1410 N N . GLY A 1 171 ? 33.959 43.796 61.515 1.00 12.37 171 GLY A N 1
ATOM 1411 C CA . GLY A 1 171 ? 34.643 44.939 62.099 1.00 12.08 171 GLY A CA 1
ATOM 1412 C C . GLY A 1 171 ? 34.739 44.754 63.614 1.00 12.75 171 GLY A C 1
ATOM 1413 O O . GLY A 1 171 ? 35.789 45.003 64.225 1.00 11.56 171 GLY A O 1
ATOM 1414 N N . LEU A 1 172 ? 33.641 44.317 64.234 1.00 10.55 172 LEU A N 1
ATOM 1415 C CA . LEU A 1 172 ? 33.626 44.077 65.678 1.00 10.81 172 LEU A CA 1
ATOM 1416 C C . LEU A 1 172 ? 34.529 42.884 66.017 1.00 11.22 172 LEU A C 1
ATOM 1417 O O . LEU A 1 172 ? 35.242 42.911 67.013 1.00 10.48 172 LEU A O 1
ATOM 1422 N N . VAL A 1 173 ? 34.513 41.848 65.181 1.00 10.99 173 VAL A N 1
ATOM 1423 C CA . VAL A 1 173 ? 35.382 40.694 65.424 1.00 11.55 173 VAL A CA 1
ATOM 1424 C C . VAL A 1 173 ? 36.834 41.161 65.539 1.00 12.39 173 VAL A C 1
ATOM 1425 O O . VAL A 1 173 ? 37.549 40.786 66.476 1.00 13.33 173 VAL A O 1
ATOM 1429 N N . THR A 1 174 ? 37.229 42.024 64.606 1.00 11.89 174 THR A N 1
ATOM 1430 C CA . THR A 1 174 ? 38.574 42.558 64.565 1.00 13.43 174 THR A CA 1
ATOM 1431 C C . THR A 1 174 ? 38.905 43.442 65.768 1.00 12.25 174 THR A C 1
ATOM 1432 O O . THR A 1 174 ? 39.986 43.312 66.344 1.00 13.69 174 THR A O 1
ATOM 1436 N N . VAL A 1 175 ? 37.984 44.327 66.159 1.00 13.77 175 VAL A N 1
ATOM 1437 C CA . VAL A 1 175 ? 38.219 45.188 67.320 1.00 13.02 175 VAL A CA 1
ATOM 1438 C C . VAL A 1 175 ? 38.392 44.339 68.590 1.00 12.62 175 VAL A C 1
ATOM 1439 O O . VAL A 1 175 ? 39.315 44.575 69.381 1.00 13.59 175 VAL A O 1
ATOM 1443 N N . LEU A 1 176 ? 37.534 43.336 68.760 1.00 11.21 176 LEU A N 1
ATOM 1444 C CA . LEU A 1 176 ? 37.590 42.467 69.934 1.00 11.59 176 LEU A CA 1
ATOM 1445 C C . LEU A 1 176 ? 38.895 41.667 69.971 1.00 13.05 176 LEU A C 1
ATOM 1446 O O . LEU A 1 176 ? 39.566 41.617 71.003 1.00 15.32 176 LEU A O 1
ATOM 1451 N N . ALA A 1 177 ? 39.275 41.091 68.834 1.00 13.42 177 ALA A N 1
ATOM 1452 C CA . ALA A 1 177 ? 40.504 40.305 68.758 1.00 13.73 177 ALA A CA 1
ATOM 1453 C C . ALA A 1 177 ? 41.741 41.188 68.945 1.00 15.01 177 ALA A C 1
ATOM 1454 O O . ALA A 1 177 ? 42.757 40.731 69.472 1.00 15.65 177 ALA A O 1
ATOM 1456 N N . GLY A 1 178 ? 41.648 42.450 68.525 1.00 14.45 178 GLY A N 1
ATOM 1457 C CA . GLY A 1 178 ? 42.761 43.376 68.697 1.00 16.11 178 GLY A CA 1
ATOM 1458 C C . GLY A 1 178 ? 43.011 43.689 70.170 1.00 16.32 178 GLY A C 1
ATOM 1459 O O . GLY A 1 178 ? 44.116 44.068 70.546 1.00 17.89 178 GLY A O 1
ATOM 1460 N N . GLN A 1 179 ? 41.978 43.545 70.998 1.00 16.39 179 GLN A N 1
ATOM 1461 C CA . GLN A 1 179 ? 42.077 43.791 72.442 1.00 17.85 179 GLN A CA 1
ATOM 1462 C C . GLN A 1 179 ? 41.927 42.462 73.197 1.00 16.57 179 GLN A C 1
ATOM 1463 O O . GLN A 1 179 ? 41.490 42.437 74.337 1.00 16.27 179 GLN A O 1
ATOM 1474 N N . MET A 1 180 ? 42.297 41.354 72.561 1.00 17.41 180 MET A N 1
ATOM 1475 C CA . MET A 1 180 ? 42.147 40.027 73.170 1.00 15.55 180 MET A CA 1
ATOM 1476 C C . MET A 1 180 ? 42.772 39.807 74.554 1.00 17.87 180 MET A C 1
ATOM 1477 O O . MET A 1 180 ? 43.898 40.245 74.812 1.00 18.86 180 MET A O 1
ATOM 1482 N N . PRO A 1 181 ? 42.021 39.179 75.481 1.00 17.38 181 PRO A N 1
ATOM 1483 C CA . PRO A 1 181 ? 42.569 38.908 76.814 1.00 18.46 181 PRO A CA 1
ATOM 1484 C C . PRO A 1 181 ? 43.750 37.952 76.593 1.00 19.36 181 PRO A C 1
ATOM 1485 O O . PRO A 1 181 ? 43.767 37.204 75.612 1.00 18.55 181 PRO A O 1
ATOM 1489 N N . ALA A 1 182 ? 44.718 37.956 77.505 1.00 19.78 182 ALA A N 1
ATOM 1490 C CA . ALA A 1 182 ? 45.894 37.092 77.377 1.00 20.78 182 ALA A CA 1
ATOM 1491 C C . ALA A 1 182 ? 45.578 35.612 77.165 1.00 21.07 182 ALA A C 1
ATOM 1492 O O . ALA A 1 182 ? 46.318 34.920 76.462 1.00 22.41 182 ALA A O 1
ATOM 1494 N N . ASP A 1 183 ? 44.459 35.152 77.723 1.00 20.08 183 ASP A N 1
ATOM 1495 C CA . ASP A 1 183 ? 44.027 33.754 77.612 1.00 22.24 183 ASP A CA 1
ATOM 1496 C C . ASP A 1 183 ? 44.003 33.240 76.169 1.00 22.07 183 ASP A C 1
ATOM 1497 O O . ASP A 1 183 ? 44.413 32.099 75.895 1.00 23.14 183 ASP A O 1
ATOM 1502 N N . TYR A 1 184 ? 43.543 34.091 75.249 1.00 19.37 184 TYR A N 1
ATOM 1503 C CA . TYR A 1 184 ? 43.400 33.706 73.854 1.00 17.33 184 TYR A CA 1
ATOM 1504 C C . TYR A 1 184 ? 44.249 34.510 72.874 1.00 17.02 184 TYR A C 1
ATOM 1505 O O . TYR A 1 184 ? 43.987 34.514 71.673 1.00 16.17 184 TYR A O 1
ATOM 1514 N N . GLN A 1 185 ? 45.269 35.188 73.386 1.00 18.28 185 GLN A N 1
ATOM 1515 C CA . GLN A 1 185 ? 46.145 36.000 72.549 1.00 20.46 185 GLN A CA 1
ATOM 1516 C C . GLN A 1 185 ? 46.767 35.209 71.399 1.00 19.90 185 GLN A C 1
ATOM 1517 O O . GLN A 1 185 ? 46.992 35.748 70.316 1.00 20.76 185 GLN A O 1
ATOM 1528 N N . THR A 1 186 ? 47.033 33.932 71.640 1.00 18.48 186 THR A N 1
ATOM 1529 C CA . THR A 1 186 ? 47.666 33.079 70.645 1.00 18.90 186 THR A CA 1
ATOM 1530 C C . THR A 1 186 ? 46.885 32.911 69.331 1.00 18.31 186 THR A C 1
ATOM 1531 O O . THR A 1 186 ? 47.487 32.662 68.274 1.00 18.88 186 THR A O 1
ATOM 1538 N N . ILE A 1 187 ? 45.561 33.077 69.384 1.00 16.71 187 ILE A N 1
ATOM 1539 C CA . ILE A 1 187 ? 44.752 32.991 68.161 1.00 16.82 187 ILE A CA 1
ATOM 1540 C C . ILE A 1 187 ? 44.211 34.338 67.666 1.00 16.33 187 ILE A C 1
ATOM 1541 O O . ILE A 1 187 ? 43.505 34.373 66.663 1.00 15.41 187 ILE A O 1
ATOM 1546 N N . ALA A 1 188 ? 44.569 35.435 68.338 1.00 14.40 188 ALA A N 1
ATOM 1547 C CA . ALA A 1 188 ? 44.084 36.765 67.961 1.00 13.91 188 ALA A CA 1
ATOM 1548 C C . ALA A 1 188 ? 44.390 37.170 66.516 1.00 14.98 188 ALA A C 1
ATOM 1549 O O . ALA A 1 188 ? 43.504 37.609 65.793 1.00 14.68 188 ALA A O 1
ATOM 1551 N N . SER A 1 189 ? 45.653 37.052 66.112 1.00 15.82 189 SER A N 1
ATOM 1552 C CA . SER A 1 189 ? 46.063 37.422 64.767 1.00 16.61 189 SER A CA 1
ATOM 1553 C C . SER A 1 189 ? 45.327 36.612 63.710 1.00 16.54 189 SER A C 1
ATOM 1554 O O . SER A 1 189 ? 44.904 37.167 62.699 1.00 16.88 189 SER A O 1
ATOM 1559 N N . ALA A 1 190 ? 45.161 35.314 63.967 1.00 15.23 190 ALA A N 1
ATOM 1560 C CA . ALA A 1 190 ? 44.467 34.417 63.044 1.00 15.92 190 ALA A CA 1
ATOM 1561 C C . ALA A 1 190 ? 43.006 34.849 62.885 1.00 15.36 190 ALA A C 1
ATOM 1562 O O . ALA A 1 190 ? 42.474 34.857 61.776 1.00 15.14 190 ALA A O 1
ATOM 1564 N N . ILE A 1 191 ? 42.379 35.243 63.993 1.00 15.23 191 ILE A N 1
ATOM 1565 C CA . ILE A 1 191 ? 40.984 35.694 63.959 1.00 13.92 191 ILE A CA 1
ATOM 1566 C C . ILE A 1 191 ? 40.863 36.987 63.148 1.00 14.21 191 ILE A C 1
ATOM 1567 O O . ILE A 1 191 ? 39.960 37.130 62.322 1.00 13.33 191 ILE A O 1
ATOM 1572 N N . ILE A 1 192 ? 41.771 37.925 63.385 1.00 13.23 192 ILE A N 1
ATOM 1573 C CA . ILE A 1 192 ? 41.763 39.195 62.665 1.00 14.10 192 ILE A CA 1
ATOM 1574 C C . ILE A 1 192 ? 41.933 38.915 61.165 1.00 16.32 192 ILE A C 1
ATOM 1575 O O . ILE A 1 192 ? 41.237 39.503 60.337 1.00 15.20 192 ILE A O 1
ATOM 1580 N N . SER A 1 193 ? 42.809 37.971 60.827 1.00 15.27 193 SER A N 1
ATOM 1581 C CA . SER A 1 193 ? 43.032 37.621 59.425 1.00 17.83 193 SER A CA 1
ATOM 1582 C C . SER A 1 193 ? 41.785 37.009 58.788 1.00 17.04 193 SER A C 1
ATOM 1583 O O . SER A 1 193 ? 41.496 37.269 57.617 1.00 17.51 193 SER A O 1
ATOM 1586 N N . LEU A 1 194 ? 41.043 36.223 59.568 1.00 16.04 194 LEU A N 1
ATOM 1587 C CA . LEU A 1 194 ? 39.827 35.560 59.103 1.00 16.59 194 LEU A CA 1
ATOM 1588 C C . LEU A 1 194 ? 38.710 36.590 58.850 1.00 17.22 194 LEU A C 1
ATOM 1589 O O . LEU A 1 194 ? 37.996 36.507 57.845 1.00 16.06 194 LEU A O 1
ATOM 1594 N N . ALA A 1 195 ? 38.569 37.553 59.761 1.00 16.42 195 ALA A N 1
ATOM 1595 C CA . ALA A 1 195 ? 37.562 38.607 59.629 1.00 16.27 195 ALA A CA 1
ATOM 1596 C C . ALA A 1 195 ? 37.914 39.521 58.448 1.00 17.37 195 ALA A C 1
ATOM 1597 O O . ALA A 1 195 ? 37.027 40.051 57.769 1.00 18.62 195 ALA A O 1
ATOM 1599 N N . ASN A 1 196 ? 39.209 39.706 58.207 1.00 16.77 196 ASN A N 1
ATOM 1600 C CA . ASN A 1 196 ? 39.662 40.554 57.108 1.00 18.85 196 ASN A CA 1
ATOM 1601 C C . ASN A 1 196 ? 39.434 39.907 55.742 1.00 19.69 196 ASN A C 1
ATOM 1602 O O . ASN A 1 196 ? 39.010 40.571 54.788 1.00 21.10 196 ASN A O 1
ATOM 1607 N N . ASN A 1 197 ? 39.726 38.613 55.649 1.00 17.85 197 ASN A N 1
ATOM 1608 C CA . ASN A 1 197 ? 39.584 37.873 54.401 1.00 19.26 197 ASN A CA 1
ATOM 1609 C C . ASN A 1 197 ? 39.239 36.421 54.720 1.00 18.68 197 ASN A C 1
ATOM 1610 O O . ASN A 1 197 ? 40.088 35.653 55.176 1.00 16.92 197 ASN A O 1
ATOM 1615 N N . PRO A 1 198 ? 37.979 36.025 54.457 1.00 18.64 198 PRO A N 1
ATOM 1616 C CA . PRO A 1 198 ? 37.513 34.665 54.724 1.00 18.38 198 PRO A CA 1
ATOM 1617 C C . PRO A 1 198 ? 38.260 33.594 53.942 1.00 17.89 198 PRO A C 1
ATOM 1618 O O . PRO A 1 198 ? 38.173 32.418 54.268 1.00 18.15 198 PRO A O 1
ATOM 1622 N N . ASN A 1 199 ? 39.013 34.007 52.926 1.00 18.91 199 ASN A N 1
ATOM 1623 C CA . ASN A 1 199 ? 39.779 33.053 52.137 1.00 21.20 199 ASN A CA 1
ATOM 1624 C C . ASN A 1 199 ? 40.968 32.490 52.895 1.00 21.06 199 ASN A C 1
ATOM 1625 O O . ASN A 1 199 ? 41.612 31.562 52.416 1.00 21.79 199 ASN A O 1
ATOM 1630 N N . THR A 1 200 ? 41.242 33.026 54.088 1.00 18.94 200 THR A N 1
ATOM 1631 C CA . THR A 1 200 ? 42.323 32.488 54.917 1.00 19.55 200 THR A CA 1
ATOM 1632 C C . THR A 1 200 ? 41.778 31.339 55.787 1.00 19.24 200 THR A C 1
ATOM 1633 O O . THR A 1 200 ? 42.493 30.796 56.630 1.00 18.35 200 THR A O 1
ATOM 1637 N N . VAL A 1 201 ? 40.531 30.936 55.553 1.00 17.52 201 VAL A N 1
ATOM 1638 C CA . VAL A 1 201 ? 39.904 29.893 56.363 1.00 18.19 201 VAL A CA 1
ATOM 1639 C C . VAL A 1 201 ? 40.631 28.554 56.505 1.00 19.07 201 VAL A C 1
ATOM 1640 O O . VAL A 1 201 ? 40.658 27.990 57.597 1.00 19.03 201 VAL A O 1
ATOM 1644 N N . LEU A 1 202 ? 41.221 28.034 55.428 1.00 20.50 202 LEU A N 1
ATOM 1645 C CA . LEU A 1 202 ? 41.921 26.757 55.550 1.00 20.80 202 LEU A CA 1
ATOM 1646 C C . LEU A 1 202 ? 43.197 26.919 56.383 1.00 21.08 202 LEU A C 1
ATOM 1647 O O . LEU A 1 202 ? 43.530 26.043 57.192 1.00 21.98 202 LEU A O 1
ATOM 1652 N N . THR A 1 203 ? 43.882 28.050 56.211 1.00 22.27 203 THR A N 1
ATOM 1653 C CA . THR A 1 203 ? 45.092 28.349 56.984 1.00 23.08 203 THR A CA 1
ATOM 1654 C C . THR A 1 203 ? 44.680 28.495 58.456 1.00 23.37 203 THR A C 1
ATOM 1655 O O . THR A 1 203 ? 45.324 27.933 59.343 1.00 20.85 203 THR A O 1
ATOM 1659 N N . PHE A 1 204 ? 43.574 29.204 58.694 1.00 21.39 204 PHE A N 1
ATOM 1660 C CA . PHE A 1 204 ? 43.041 29.404 60.046 1.00 21.15 204 PHE A CA 1
ATOM 1661 C C . PHE A 1 204 ? 42.767 28.042 60.700 1.00 21.12 204 PHE A C 1
ATOM 1662 O O . PHE A 1 204 ? 43.158 27.802 61.838 1.00 21.23 204 PHE A O 1
ATOM 1670 N N . ALA A 1 205 ? 42.109 27.155 59.955 1.00 20.44 205 ALA A N 1
ATOM 1671 C CA . ALA A 1 205 ? 41.751 25.821 60.430 1.00 21.38 205 ALA A CA 1
ATOM 1672 C C . ALA A 1 205 ? 42.952 24.922 60.743 1.00 22.55 205 ALA A C 1
ATOM 1673 O O . ALA A 1 205 ? 42.914 24.132 61.677 1.00 21.76 205 ALA A O 1
ATOM 1675 N N . ARG A 1 206 ? 44.007 25.044 59.945 1.00 23.80 206 ARG A N 1
ATOM 1676 C CA . ARG A 1 206 ? 45.199 24.226 60.134 1.00 26.54 206 ARG A CA 1
ATOM 1677 C C . ARG A 1 206 ? 46.167 24.748 61.193 1.00 27.40 206 ARG A C 1
ATOM 1678 O O . ARG A 1 206 ? 46.852 23.958 61.842 1.00 28.20 206 ARG A O 1
ATOM 1686 N N . THR A 1 207 ? 46.223 26.067 61.369 1.00 27.25 207 THR A N 1
ATOM 1687 C CA . THR A 1 207 ? 47.145 26.665 62.332 1.00 27.74 207 THR A CA 1
ATOM 1688 C C . THR A 1 207 ? 46.609 26.902 63.742 1.00 28.01 207 THR A C 1
ATOM 1689 O O . THR A 1 207 ? 47.357 27.337 64.617 1.00 28.54 207 THR A O 1
ATOM 1693 N N . THR A 1 208 ? 45.318 26.658 63.953 1.00 26.59 208 THR A N 1
ATOM 1694 C CA . THR A 1 208 ? 44.712 26.821 65.275 1.00 24.36 208 THR A CA 1
ATOM 1695 C C . THR A 1 208 ? 44.204 25.460 65.733 1.00 24.33 208 THR A C 1
ATOM 1696 O O . THR A 1 208 ? 43.957 24.565 64.917 1.00 24.80 208 THR A O 1
ATOM 1700 N N . GLY A 1 209 ? 44.072 25.287 67.044 1.00 22.90 209 GLY A N 1
ATOM 1701 C CA . GLY A 1 209 ? 43.565 24.038 67.567 1.00 22.52 209 GLY A CA 1
ATOM 1702 C C . GLY A 1 209 ? 42.080 23.978 67.295 1.00 22.67 209 GLY A C 1
ATOM 1703 O O . GLY A 1 209 ? 41.375 24.972 67.486 1.00 21.62 209 GLY A O 1
ATOM 1704 N N . ALA A 1 210 ? 41.624 22.837 66.785 1.00 22.12 210 ALA A N 1
ATOM 1705 C CA . ALA A 1 210 ? 40.218 22.628 66.475 1.00 22.14 210 ALA A CA 1
ATOM 1706 C C . ALA A 1 210 ? 39.400 22.470 67.752 1.00 21.68 210 ALA A C 1
ATOM 1707 O O . ALA A 1 210 ? 39.634 21.561 68.557 1.00 23.30 210 ALA A O 1
ATOM 1709 N N . THR A 1 211 ? 38.459 23.389 67.948 1.00 20.79 211 THR A N 1
ATOM 1710 C CA . THR A 1 211 ? 37.583 23.397 69.112 1.00 18.85 211 THR A CA 1
ATOM 1711 C C . THR A 1 211 ? 36.208 23.828 68.615 1.00 18.60 211 THR A C 1
ATOM 1712 O O . THR A 1 211 ? 36.057 24.222 67.454 1.00 18.54 211 THR A O 1
ATOM 1716 N N . ASP A 1 212 ? 35.210 23.803 69.493 1.00 18.79 212 ASP A N 1
ATOM 1717 C CA . ASP A 1 212 ? 33.874 24.223 69.090 1.00 19.99 212 ASP A CA 1
ATOM 1718 C C . ASP A 1 212 ? 33.946 25.666 68.570 1.00 19.00 212 ASP A C 1
ATOM 1719 O O . ASP A 1 212 ? 33.300 26.021 67.577 1.00 19.99 212 ASP A O 1
ATOM 1724 N N . PHE A 1 213 ? 34.784 26.477 69.209 1.00 17.50 213 PHE A N 1
ATOM 1725 C CA . PHE A 1 213 ? 34.944 27.872 68.801 1.00 16.88 213 PHE A CA 1
ATOM 1726 C C . PHE A 1 213 ? 35.556 28.018 67.404 1.00 16.38 213 PHE A C 1
ATOM 1727 O O . PHE A 1 213 ? 34.962 28.666 66.529 1.00 14.43 213 PHE A O 1
ATOM 1735 N N . THR A 1 214 ? 36.733 27.426 67.183 1.00 15.51 214 THR A N 1
ATOM 1736 C CA . THR A 1 214 ? 37.390 27.565 65.888 1.00 16.68 214 THR A CA 1
ATOM 1737 C C . THR A 1 214 ? 36.629 26.896 64.747 1.00 16.42 214 THR A C 1
ATOM 1738 O O . THR A 1 214 ? 36.707 27.358 63.605 1.00 16.20 214 THR A O 1
ATOM 1742 N N . ARG A 1 215 ? 35.842 25.865 65.066 1.00 16.17 215 ARG A N 1
ATOM 1743 C CA . ARG A 1 215 ? 35.054 25.185 64.040 1.00 16.55 215 ARG A CA 1
ATOM 1744 C C . ARG A 1 215 ? 33.907 26.100 63.612 1.00 16.10 215 ARG A C 1
ATOM 1745 O O . ARG A 1 215 ? 33.644 26.258 62.422 1.00 14.94 215 ARG A O 1
ATOM 1753 N N . GLN A 1 216 ? 33.261 26.738 64.582 1.00 15.48 216 GLN A N 1
ATOM 1754 C CA . GLN A 1 216 ? 32.162 27.649 64.264 1.00 15.05 216 GLN A CA 1
ATOM 1755 C C . GLN A 1 216 ? 32.653 28.885 63.512 1.00 15.98 216 GLN A C 1
ATOM 1756 O O . GLN A 1 216 ? 31.986 29.359 62.585 1.00 14.48 216 GLN A O 1
ATOM 1762 N N . MET A 1 217 ? 33.810 29.407 63.911 1.00 13.93 217 MET A N 1
ATOM 1763 C CA . MET A 1 217 ? 34.393 30.569 63.252 1.00 13.76 217 MET A CA 1
ATOM 1764 C C . MET A 1 217 ? 34.720 30.212 61.798 1.00 15.35 217 MET A C 1
ATOM 1765 O O . MET A 1 217 ? 34.391 30.954 60.871 1.00 13.53 217 MET A O 1
ATOM 1770 N N . ALA A 1 218 ? 35.331 29.046 61.600 1.00 14.70 218 ALA A N 1
ATOM 1771 C CA . ALA A 1 218 ? 35.687 28.618 60.246 1.00 14.98 218 ALA A CA 1
ATOM 1772 C C . ALA A 1 218 ? 34.450 28.365 59.374 1.00 14.18 218 ALA A C 1
ATOM 1773 O O . ALA A 1 218 ? 34.476 28.641 58.181 1.00 15.03 218 ALA A O 1
ATOM 1775 N N . ALA A 1 219 ? 33.375 27.849 59.963 1.00 13.01 219 ALA A N 1
ATOM 1776 C CA . ALA A 1 219 ? 32.156 27.579 59.196 1.00 15.54 219 ALA A CA 1
ATOM 1777 C C . ALA A 1 219 ? 31.525 28.868 58.667 1.00 14.45 219 ALA A C 1
ATOM 1778 O O . ALA A 1 219 ? 30.978 28.890 57.563 1.00 15.02 219 ALA A O 1
ATOM 1780 N N . VAL A 1 220 ? 31.623 29.953 59.436 1.00 13.70 220 VAL A N 1
ATOM 1781 C CA . VAL A 1 220 ? 31.078 31.227 58.962 1.00 13.52 220 VAL A CA 1
ATOM 1782 C C . VAL A 1 220 ? 31.946 31.741 57.799 1.00 12.69 220 VAL A C 1
ATOM 1783 O O . VAL A 1 220 ? 31.431 32.139 56.751 1.00 12.41 220 VAL A O 1
ATOM 1787 N N . ALA A 1 221 ? 33.265 31.710 57.973 1.00 13.91 221 ALA A N 1
ATOM 1788 C CA . ALA A 1 221 ? 34.169 32.170 56.924 1.00 12.68 221 ALA A CA 1
ATOM 1789 C C . ALA A 1 221 ? 33.981 31.324 55.657 1.00 13.65 221 ALA A C 1
ATOM 1790 O O . ALA A 1 221 ? 34.003 31.835 54.545 1.00 13.59 221 ALA A O 1
ATOM 1792 N N . PHE A 1 222 ? 33.762 30.027 55.853 1.00 13.71 222 PHE A N 1
ATOM 1793 C CA . PHE A 1 222 ? 33.569 29.097 54.740 1.00 14.04 222 PHE A CA 1
ATOM 1794 C C . PHE A 1 222 ? 32.347 29.517 53.915 1.00 15.18 222 PHE A C 1
ATOM 1795 O O . PHE A 1 222 ? 32.380 29.479 52.681 1.00 15.88 222 PHE A O 1
ATOM 1803 N N . ALA A 1 223 ? 31.278 29.916 54.597 1.00 14.62 223 ALA A N 1
ATOM 1804 C CA . ALA A 1 223 ? 30.074 30.384 53.916 1.00 15.31 223 ALA A CA 1
ATOM 1805 C C . ALA A 1 223 ? 30.390 31.640 53.081 1.00 16.48 223 ALA A C 1
ATOM 1806 O O . ALA A 1 223 ? 29.891 31.795 51.967 1.00 15.67 223 ALA A O 1
ATOM 1808 N N . SER A 1 224 ? 31.246 32.523 53.596 1.00 16.81 224 SER A N 1
ATOM 1809 C CA . SER A 1 224 ? 31.624 33.736 52.857 1.00 16.29 224 SER A CA 1
ATOM 1810 C C . SER A 1 224 ? 32.419 33.363 51.603 1.00 18.10 224 SER A C 1
ATOM 1811 O O . SER A 1 224 ? 32.237 33.967 50.533 1.00 17.13 224 SER A O 1
ATOM 1814 N N . VAL A 1 225 ? 33.294 32.365 51.740 1.00 16.90 225 VAL A N 1
ATOM 1815 C CA . VAL A 1 225 ? 34.098 31.885 50.613 1.00 18.39 225 VAL A CA 1
ATOM 1816 C C . VAL A 1 225 ? 33.177 31.291 49.547 1.00 18.43 225 VAL A C 1
ATOM 1817 O O . VAL A 1 225 ? 33.367 31.551 48.362 1.00 19.42 225 VAL A O 1
ATOM 1821 N N . ALA A 1 226 ? 32.186 30.503 49.965 1.00 17.62 226 ALA A N 1
ATOM 1822 C CA . ALA A 1 226 ? 31.250 29.878 49.023 1.00 19.57 226 ALA A CA 1
ATOM 1823 C C . ALA A 1 226 ? 30.422 30.904 48.270 1.00 20.82 226 ALA A C 1
ATOM 1824 O O . ALA A 1 226 ? 30.019 30.670 47.126 1.00 19.60 226 ALA A O 1
ATOM 1826 N N . ARG A 1 227 ? 30.131 32.020 48.930 1.00 22.77 227 ARG A N 1
ATOM 1827 C CA . ARG A 1 227 ? 29.348 33.084 48.311 1.00 25.99 227 ARG A CA 1
ATOM 1828 C C . ARG A 1 227 ? 30.148 33.738 47.182 1.00 26.06 227 ARG A C 1
ATOM 1829 O O . ARG A 1 227 ? 29.580 34.157 46.176 1.00 26.46 227 ARG A O 1
ATOM 1837 N N . GLN A 1 228 ? 31.467 33.805 47.354 1.00 25.39 228 GLN A N 1
ATOM 1838 C CA . GLN A 1 228 ? 32.368 34.384 46.362 1.00 26.99 228 GLN A CA 1
ATOM 1839 C C . GLN A 1 228 ? 32.679 33.397 45.228 1.00 26.80 228 GLN A C 1
ATOM 1840 O O . GLN A 1 228 ? 32.683 33.769 44.055 1.00 27.57 228 GLN A O 1
ATOM 1846 N N . ASP A 1 229 ? 32.922 32.141 45.593 1.00 24.07 229 ASP A N 1
ATOM 1847 C CA . ASP A 1 229 ? 33.296 31.101 44.637 1.00 24.11 229 ASP A CA 1
ATOM 1848 C C . ASP A 1 229 ? 32.842 29.740 45.162 1.00 21.88 229 ASP A C 1
ATOM 1849 O O . ASP A 1 229 ? 33.537 29.097 45.959 1.00 21.40 229 ASP A O 1
ATOM 1854 N N . ALA A 1 230 ? 31.688 29.288 44.680 1.00 21.28 230 ALA A N 1
ATOM 1855 C CA . ALA A 1 230 ? 31.114 28.020 45.107 1.00 21.66 230 ALA A CA 1
ATOM 1856 C C . ALA A 1 230 ? 32.003 26.806 44.850 1.00 22.70 230 ALA A C 1
ATOM 1857 O O . ALA A 1 230 ? 32.017 25.873 45.654 1.00 21.34 230 ALA A O 1
ATOM 1859 N N . GLU A 1 231 ? 32.753 26.824 43.747 1.00 22.92 231 GLU A N 1
ATOM 1860 C CA . GLU A 1 231 ? 33.632 25.705 43.406 1.00 24.57 231 GLU A CA 1
ATOM 1861 C C . GLU A 1 231 ? 34.842 25.626 44.337 1.00 24.77 231 GLU A C 1
ATOM 1862 O O . GLU A 1 231 ? 35.224 24.538 44.778 1.00 24.74 231 GLU A O 1
ATOM 1868 N N . ASN A 1 232 ? 35.431 26.780 44.642 1.00 25.29 232 ASN A N 1
ATOM 1869 C CA . ASN A 1 232 ? 36.576 26.842 45.547 1.00 25.90 232 ASN A CA 1
ATOM 1870 C C . ASN A 1 232 ? 36.150 26.241 46.891 1.00 24.77 232 ASN A C 1
ATOM 1871 O O . ASN A 1 232 ? 36.865 25.431 47.482 1.00 23.15 232 ASN A O 1
ATOM 1876 N N . ALA A 1 233 ? 34.948 26.588 47.341 1.00 22.18 233 ALA A N 1
ATOM 1877 C CA . ALA A 1 233 ? 34.434 26.069 48.605 1.00 20.27 233 ALA A CA 1
ATOM 1878 C C . ALA A 1 233 ? 34.135 24.566 48.531 1.00 19.62 233 ALA A C 1
ATOM 1879 O O . ALA A 1 233 ? 34.444 23.812 49.455 1.00 18.92 233 ALA A O 1
ATOM 1881 N N . ARG A 1 234 ? 33.535 24.126 47.428 1.00 19.42 234 ARG A N 1
ATOM 1882 C CA . ARG A 1 234 ? 33.200 22.707 47.273 1.00 19.86 234 ARG A CA 1
ATOM 1883 C C . ARG A 1 234 ? 34.451 21.837 47.363 1.00 19.78 234 ARG A C 1
ATOM 1884 O O . ARG A 1 234 ? 34.468 20.832 48.067 1.00 20.36 234 ARG A O 1
ATOM 1892 N N . LEU A 1 235 ? 35.514 22.277 46.692 1.00 21.92 235 LEU A N 1
ATOM 1893 C CA . LEU A 1 235 ? 36.782 21.547 46.656 1.00 22.60 235 LEU A CA 1
ATOM 1894 C C . LEU A 1 235 ? 37.558 21.563 47.969 1.00 24.30 235 LEU A C 1
ATOM 1895 O O . LEU A 1 235 ? 38.396 20.691 48.216 1.00 24.00 235 LEU A O 1
ATOM 1900 N N . MET A 1 236 ? 37.261 22.544 48.818 1.00 23.00 236 MET A N 1
ATOM 1901 C CA . MET A 1 236 ? 37.932 22.692 50.106 1.00 21.79 236 MET A CA 1
ATOM 1902 C C . MET A 1 236 ? 37.395 21.811 51.238 1.00 21.76 236 MET A C 1
ATOM 1903 O O . MET A 1 236 ? 38.087 21.601 52.241 1.00 21.57 236 MET A O 1
ATOM 1908 N N . ILE A 1 237 ? 36.180 21.289 51.090 1.00 19.33 237 ILE A N 1
ATOM 1909 C CA . ILE A 1 237 ? 35.583 20.502 52.155 1.00 19.84 237 ILE A CA 1
ATOM 1910 C C . ILE A 1 237 ? 36.453 19.383 52.741 1.00 21.58 237 ILE A C 1
ATOM 1911 O O . ILE A 1 237 ? 36.584 19.283 53.963 1.00 22.10 237 ILE A O 1
ATOM 1916 N N . PRO A 1 238 ? 37.066 18.535 51.891 1.00 22.44 238 PRO A N 1
ATOM 1917 C CA . PRO A 1 238 ? 37.892 17.474 52.483 1.00 23.75 238 PRO A CA 1
ATOM 1918 C C . PRO A 1 238 ? 39.031 18.005 53.356 1.00 22.95 238 PRO A C 1
ATOM 1919 O O . PRO A 1 238 ? 39.231 17.520 54.473 1.00 23.87 238 PRO A O 1
ATOM 1923 N N . SER A 1 239 ? 39.748 19.013 52.863 1.00 23.37 239 SER A N 1
ATOM 1924 C CA . SER A 1 239 ? 40.861 19.602 53.605 1.00 24.35 239 SER A CA 1
ATOM 1925 C C . SER A 1 239 ? 40.406 20.250 54.908 1.00 25.26 239 SER A C 1
ATOM 1926 O O . SER A 1 239 ? 41.083 20.132 55.933 1.00 24.16 239 SER A O 1
ATOM 1929 N N . LEU A 1 240 ? 39.267 20.941 54.868 1.00 24.10 240 LEU A N 1
ATOM 1930 C CA . LEU A 1 240 ? 38.738 21.599 56.063 1.00 24.50 240 LEU A CA 1
ATOM 1931 C C . LEU A 1 240 ? 38.267 20.570 57.092 1.00 24.82 240 LEU A C 1
ATOM 1932 O O . LEU A 1 240 ? 38.551 20.697 58.283 1.00 24.42 240 LEU A O 1
ATOM 1937 N N . ALA A 1 241 ? 37.575 19.534 56.624 1.00 24.44 241 ALA A N 1
ATOM 1938 C CA . ALA A 1 241 ? 37.079 18.484 57.506 1.00 26.13 241 ALA A CA 1
ATOM 1939 C C . ALA A 1 241 ? 38.242 17.777 58.200 1.00 26.74 241 ALA A C 1
ATOM 1940 O O . ALA A 1 241 ? 38.171 17.473 59.388 1.00 26.90 241 ALA A O 1
ATOM 1942 N N . GLN A 1 242 ? 39.329 17.568 57.463 1.00 27.78 242 GLN A N 1
ATOM 1943 C CA . GLN A 1 242 ? 40.510 16.909 58.014 1.00 28.74 242 GLN A CA 1
ATOM 1944 C C . GLN A 1 242 ? 41.273 17.815 58.992 1.00 27.23 242 GLN A C 1
ATOM 1945 O O . GLN A 1 242 ? 41.720 17.358 60.041 1.00 27.16 242 GLN A O 1
ATOM 1951 N N . ALA A 1 243 ? 41.401 19.096 58.653 1.00 26.25 243 ALA A N 1
ATOM 1952 C CA . ALA A 1 243 ? 42.105 20.058 59.509 1.00 25.28 243 ALA A CA 1
ATOM 1953 C C . ALA A 1 243 ? 41.452 20.257 60.881 1.00 25.31 243 ALA A C 1
ATOM 1954 O O . ALA A 1 243 ? 42.145 20.519 61.873 1.00 24.37 243 ALA A O 1
ATOM 1956 N N . GLN A 1 244 ? 40.127 20.132 60.945 1.00 22.86 244 GLN A N 1
ATOM 1957 C CA . GLN A 1 244 ? 39.415 20.317 62.208 1.00 21.52 244 GLN A CA 1
ATOM 1958 C C . GLN A 1 244 ? 38.722 19.076 62.747 1.00 21.98 244 GLN A C 1
ATOM 1959 O O . GLN A 1 244 ? 37.941 19.168 63.697 1.00 20.94 244 GLN A O 1
ATOM 1965 N N . GLN A 1 245 ? 39.029 17.918 62.157 1.00 22.58 245 GLN A N 1
ATOM 1966 C CA . GLN A 1 245 ? 38.448 16.633 62.563 1.00 24.46 245 GLN A CA 1
ATOM 1967 C C . GLN A 1 245 ? 36.934 16.746 62.709 1.00 24.11 245 GLN A C 1
ATOM 1968 O O . GLN A 1 245 ? 36.358 16.291 63.691 1.00 25.07 245 GLN A O 1
ATOM 1974 N N . LEU A 1 246 ? 36.287 17.355 61.719 1.00 24.41 246 LEU A N 1
ATOM 1975 C CA . LEU A 1 246 ? 34.844 17.554 61.769 1.00 24.20 246 LEU A CA 1
ATOM 1976 C C . LEU A 1 246 ? 34.017 16.274 61.790 1.00 25.47 246 LEU A C 1
ATOM 1977 O O . LEU A 1 246 ? 34.360 15.288 61.126 1.00 25.44 246 LEU A O 1
ATOM 1982 N N . ASN A 1 247 ? 32.944 16.287 62.577 1.00 26.06 247 ASN A N 1
ATOM 1983 C CA . ASN A 1 247 ? 32.057 15.138 62.663 1.00 29.04 247 ASN A CA 1
ATOM 1984 C C . ASN A 1 247 ? 31.091 15.169 61.479 1.00 30.32 247 ASN A C 1
ATOM 1985 O O . ASN A 1 247 ? 31.130 16.108 60.669 1.00 28.18 247 ASN A O 1
ATOM 1990 N N . GLU A 1 248 ? 30.235 14.155 61.377 1.00 30.43 248 GLU A N 1
ATOM 1991 C CA . GLU A 1 248 ? 29.282 14.070 60.272 1.00 32.61 248 GLU A CA 1
ATOM 1992 C C . GLU A 1 248 ? 28.333 15.260 60.138 1.00 31.27 248 GLU A C 1
ATOM 1993 O O . GLU A 1 248 ? 28.084 15.724 59.029 1.00 30.13 248 GLU A O 1
ATOM 1999 N N . ASP A 1 249 ? 27.811 15.753 61.258 1.00 30.29 249 ASP A N 1
ATOM 2000 C CA . ASP A 1 249 ? 26.907 16.901 61.233 1.00 29.31 249 ASP A CA 1
ATOM 2001 C C . ASP A 1 249 ? 27.616 18.158 60.728 1.00 27.95 249 ASP A C 1
ATOM 2002 O O . ASP A 1 249 ? 27.075 18.905 59.912 1.00 26.94 249 ASP A O 1
ATOM 2007 N N . GLN A 1 250 ? 28.840 18.365 61.199 1.00 24.99 250 GLN A N 1
ATOM 2008 C CA . GLN A 1 250 ? 29.636 19.519 60.808 1.00 24.58 250 GLN A CA 1
ATOM 2009 C C . GLN A 1 250 ? 29.989 19.472 59.319 1.00 23.72 250 GLN A C 1
ATOM 2010 O O . GLN A 1 250 ? 29.904 20.485 58.631 1.00 21.73 250 GLN A O 1
ATOM 2016 N N . ILE A 1 251 ? 30.339 18.291 58.814 1.00 21.62 251 ILE A N 1
ATOM 2017 C CA . ILE A 1 251 ? 30.665 18.141 57.399 1.00 21.86 251 ILE A CA 1
ATOM 2018 C C . ILE A 1 251 ? 29.410 18.393 56.555 1.00 21.21 251 ILE A C 1
ATOM 2019 O O . ILE A 1 251 ? 29.476 19.069 55.517 1.00 20.88 251 ILE A O 1
ATOM 2024 N N . GLN A 1 252 ? 28.263 17.902 57.018 1.00 21.17 252 GLN A N 1
ATOM 2025 C CA . GLN A 1 252 ? 27.017 18.111 56.277 1.00 21.94 252 GLN A CA 1
ATOM 2026 C C . GLN A 1 252 ? 26.652 19.590 56.234 1.00 21.65 252 GLN A C 1
ATOM 2027 O O . GLN A 1 252 ? 26.102 20.054 55.239 1.00 21.34 252 GLN A O 1
ATOM 2033 N N . GLU A 1 253 ? 26.959 20.333 57.300 1.00 20.31 253 GLU A N 1
ATOM 2034 C CA . GLU A 1 253 ? 26.667 21.764 57.303 1.00 19.31 253 GLU A CA 1
ATOM 2035 C C . GLU A 1 253 ? 27.480 22.413 56.194 1.00 18.11 253 GLU A C 1
ATOM 2036 O O . GLU A 1 253 ? 26.985 23.295 55.480 1.00 16.94 253 GLU A O 1
ATOM 2042 N N . LEU A 1 254 ? 28.729 21.975 56.033 1.00 16.88 254 LEU A N 1
ATOM 2043 C CA . LEU A 1 254 ? 29.572 22.534 54.983 1.00 16.47 254 LEU A CA 1
ATOM 2044 C C . LEU A 1 254 ? 28.982 22.195 53.605 1.00 16.56 254 LEU A C 1
ATOM 2045 O O . LEU A 1 254 ? 28.994 23.027 52.702 1.00 16.13 254 LEU A O 1
ATOM 2050 N N . ARG A 1 255 ? 28.482 20.968 53.456 1.00 17.95 255 ARG A N 1
ATOM 2051 C CA . ARG A 1 255 ? 27.876 20.552 52.187 1.00 17.85 255 ARG A CA 1
ATOM 2052 C C . ARG A 1 255 ? 26.657 21.415 51.886 1.00 18.08 255 ARG A C 1
ATOM 2053 O O . ARG A 1 255 ? 26.484 21.857 50.755 1.00 16.04 255 ARG A O 1
ATOM 2061 N N . ASP A 1 256 ? 25.836 21.671 52.910 1.00 18.26 256 ASP A N 1
ATOM 2062 C CA . ASP A 1 256 ? 24.626 22.495 52.762 1.00 18.28 256 ASP A CA 1
ATOM 2063 C C . ASP A 1 256 ? 24.982 23.896 52.277 1.00 18.01 256 ASP A C 1
ATOM 2064 O O . ASP A 1 256 ? 24.316 24.456 51.403 1.00 15.82 256 ASP A O 1
ATOM 2069 N N . ILE A 1 257 ? 26.020 24.471 52.886 1.00 16.64 257 ILE A N 1
ATOM 2070 C CA . ILE A 1 257 ? 26.487 25.809 52.541 1.00 15.64 257 ILE A CA 1
ATOM 2071 C C . ILE A 1 257 ? 26.833 25.911 51.051 1.00 16.72 257 ILE A C 1
ATOM 2072 O O . ILE A 1 257 ? 26.410 26.850 50.369 1.00 17.09 257 ILE A O 1
ATOM 2077 N N . VAL A 1 258 ? 27.557 24.918 50.541 1.00 16.92 258 VAL A N 1
ATOM 2078 C CA . VAL A 1 258 ? 27.947 24.913 49.134 1.00 17.70 258 VAL A CA 1
ATOM 2079 C C . VAL A 1 258 ? 26.752 24.673 48.214 1.00 17.94 258 VAL A C 1
ATOM 2080 O O . VAL A 1 258 ? 26.600 25.361 47.200 1.00 15.90 258 VAL A O 1
ATOM 2084 N N . ALA A 1 259 ? 25.884 23.737 48.596 1.00 17.73 259 ALA A N 1
ATOM 2085 C CA . ALA A 1 259 ? 24.699 23.401 47.802 1.00 19.32 259 ALA A CA 1
ATOM 2086 C C . ALA A 1 259 ? 23.825 24.622 47.539 1.00 19.32 259 ALA A C 1
ATOM 2087 O O . ALA A 1 259 ? 23.255 24.758 46.455 1.00 19.38 259 ALA A O 1
ATOM 2089 N N . TRP A 1 260 ? 23.707 25.503 48.534 1.00 18.21 260 TRP A N 1
ATOM 2090 C CA . TRP A 1 260 ? 22.935 26.734 48.396 1.00 19.99 260 TRP A CA 1
ATOM 2091 C C . TRP A 1 260 ? 23.473 27.610 47.278 1.00 21.20 260 TRP A C 1
ATOM 2092 O O . TRP A 1 260 ? 22.732 28.397 46.683 1.00 21.54 260 TRP A O 1
ATOM 2103 N N . ARG A 1 261 ? 24.784 27.526 47.055 1.00 20.60 261 ARG A N 1
ATOM 2104 C CA . ARG A 1 261 ? 25.449 28.339 46.046 1.00 20.35 261 ARG A CA 1
ATOM 2105 C C . ARG A 1 261 ? 25.547 27.671 44.673 1.00 20.11 261 ARG A C 1
ATOM 2106 O O . ARG A 1 261 ? 26.158 28.221 43.763 1.00 19.76 261 ARG A O 1
ATOM 2114 N N . LEU A 1 262 ? 24.967 26.484 44.535 1.00 19.40 262 LEU A N 1
ATOM 2115 C CA . LEU A 1 262 ? 24.993 25.763 43.258 1.00 19.92 262 LEU A CA 1
ATOM 2116 C C . LEU A 1 262 ? 23.579 25.658 42.687 1.00 20.03 262 LEU A C 1
ATOM 2117 O O . LEU A 1 262 ? 23.243 24.689 42.013 1.00 20.38 262 LEU A O 1
ATOM 2122 N N . MET A 1 263 ? 22.762 26.667 42.985 1.00 22.79 263 MET A N 1
ATOM 2123 C CA . MET A 1 263 ? 21.372 26.736 42.537 1.00 26.51 263 MET A CA 1
ATOM 2124 C C . MET A 1 263 ? 21.192 27.553 41.265 1.00 28.75 263 MET A C 1
ATOM 2125 O O . MET A 1 263 ? 20.061 27.745 40.812 1.00 29.53 263 MET A O 1
ATOM 2130 N N . GLY A 1 264 ? 22.295 28.065 40.726 1.00 29.59 264 GLY A N 1
ATOM 2131 C CA . GLY A 1 264 ? 22.232 28.867 39.518 1.00 32.61 264 GLY A CA 1
ATOM 2132 C C . GLY A 1 264 ? 22.044 28.054 38.252 1.00 35.10 264 GLY A C 1
ATOM 2133 O O . GLY A 1 264 ? 22.128 26.828 38.257 1.00 34.77 264 GLY A O 1
ATOM 2134 N N . ASN A 1 265 ? 21.778 28.758 37.160 1.00 39.82 265 ASN A N 1
ATOM 2135 C CA . ASN A 1 265 ? 21.574 28.151 35.839 1.00 43.64 265 ASN A CA 1
ATOM 2136 C C . ASN A 1 265 ? 22.888 27.661 35.213 1.00 44.37 265 ASN A C 1
ATOM 2137 O O . ASN A 1 265 ? 22.908 26.731 34.403 1.00 45.63 265 ASN A O 1
ATOM 2142 N N . ASP A 1 266 ? 23.977 28.282 35.652 1.00 44.34 266 ASP A N 1
ATOM 2143 C CA . ASP A 1 266 ? 25.339 28.038 35.179 1.00 43.35 266 ASP A CA 1
ATOM 2144 C C . ASP A 1 266 ? 26.048 26.746 35.595 1.00 40.31 266 ASP A C 1
ATOM 2145 O O . ASP A 1 266 ? 27.031 26.349 34.967 1.00 40.93 266 ASP A O 1
ATOM 2150 N N . VAL A 1 267 ? 25.556 26.101 36.644 1.00 34.59 267 VAL A N 1
ATOM 2151 C CA . VAL A 1 267 ? 26.170 24.889 37.190 1.00 30.59 267 VAL A CA 1
ATOM 2152 C C . VAL A 1 267 ? 26.513 23.752 36.211 1.00 30.77 267 VAL A C 1
ATOM 2153 O O . VAL A 1 267 ? 25.725 23.405 35.329 1.00 28.88 267 VAL A O 1
ATOM 2160 N N . THR A 1 268 ? 27.708 23.183 36.375 1.00 30.68 268 THR A N 1
ATOM 2161 C CA . THR A 1 268 ? 28.159 22.080 35.527 1.00 31.36 268 THR A CA 1
ATOM 2162 C C . THR A 1 268 ? 27.441 20.802 35.939 1.00 31.07 268 THR A C 1
ATOM 2163 O O . THR A 1 268 ? 26.796 20.763 36.983 1.00 30.63 268 THR A O 1
ATOM 2167 N N . ASP A 1 269 ? 27.560 19.754 35.127 1.00 31.49 269 ASP A N 1
ATOM 2168 C CA . ASP A 1 269 ? 26.925 18.476 35.437 1.00 31.85 269 ASP A CA 1
ATOM 2169 C C . ASP A 1 269 ? 27.545 17.851 36.677 1.00 31.07 269 ASP A C 1
ATOM 2170 O O . ASP A 1 269 ? 26.849 17.241 37.482 1.00 30.33 269 ASP A O 1
ATOM 2175 N N . GLU A 1 270 ? 28.859 17.995 36.814 1.00 30.35 270 GLU A N 1
ATOM 2176 C CA . GLU A 1 270 ? 29.580 17.465 37.968 1.00 30.84 270 GLU A CA 1
ATOM 2177 C C . GLU A 1 270 ? 29.088 18.173 39.242 1.00 28.38 270 GLU A C 1
ATOM 2178 O O . GLU A 1 270 ? 28.825 17.527 40.259 1.00 29.33 270 GLU A O 1
ATOM 2184 N N . GLN A 1 271 ? 28.943 19.494 39.164 1.00 26.59 271 GLN A N 1
ATOM 2185 C CA . GLN A 1 271 ? 28.475 20.287 40.300 1.00 25.32 271 GLN A CA 1
ATOM 2186 C C . GLN A 1 271 ? 27.024 19.968 40.661 1.00 24.45 271 GLN A C 1
ATOM 2187 O O . GLN A 1 271 ? 26.692 19.857 41.842 1.00 23.65 271 GLN A O 1
ATOM 2193 N N . ALA A 1 272 ? 26.165 19.816 39.652 1.00 23.57 272 ALA A N 1
ATOM 2194 C CA . ALA A 1 272 ? 24.757 19.490 39.893 1.00 22.52 272 ALA A CA 1
ATOM 2195 C C . ALA A 1 272 ? 24.598 18.125 40.566 1.00 22.28 272 ALA A C 1
ATOM 2196 O O . ALA A 1 272 ? 23.742 17.946 41.437 1.00 20.52 272 ALA A O 1
ATOM 2198 N N . LYS A 1 273 ? 25.416 17.156 40.157 1.00 22.33 273 LYS A N 1
ATOM 2199 C CA . LYS A 1 273 ? 25.377 15.818 40.740 1.00 23.02 273 LYS A CA 1
ATOM 2200 C C . LYS A 1 273 ? 25.843 15.872 42.201 1.00 22.11 273 LYS A C 1
ATOM 2201 O O . LYS A 1 273 ? 25.235 15.262 43.090 1.00 22.43 273 LYS A O 1
ATOM 2207 N N . TRP A 1 274 ? 26.919 16.614 42.441 1.00 21.56 274 TRP A N 1
ATOM 2208 C CA . TRP A 1 274 ? 27.459 16.760 43.789 1.00 20.61 274 TRP A CA 1
ATOM 2209 C C . TRP A 1 274 ? 26.421 17.459 44.667 1.00 18.92 274 TRP A C 1
ATOM 2210 O O . TRP A 1 274 ? 26.164 17.038 45.788 1.00 19.37 274 TRP A O 1
ATOM 2221 N N . ARG A 1 275 ? 25.826 18.523 44.137 1.00 20.48 275 ARG A N 1
ATOM 2222 C CA . ARG A 1 275 ? 24.810 19.299 44.856 1.00 19.91 275 ARG A CA 1
ATOM 2223 C C . ARG A 1 275 ? 23.628 18.428 45.252 1.00 20.51 275 ARG A C 1
ATOM 2224 O O . ARG A 1 275 ? 23.192 18.449 46.400 1.00 18.77 275 ARG A O 1
ATOM 2232 N N . ASP A 1 276 ? 23.110 17.642 44.309 1.00 19.63 276 ASP A N 1
ATOM 2233 C CA . ASP A 1 276 ? 21.964 16.797 44.619 1.00 20.85 276 ASP A CA 1
ATOM 2234 C C . ASP A 1 276 ? 22.259 15.690 45.611 1.00 21.98 276 ASP A C 1
ATOM 2235 O O . ASP A 1 276 ? 21.374 15.290 46.384 1.00 21.44 276 ASP A O 1
ATOM 2240 N N . ASP A 1 277 ? 23.494 15.194 45.602 1.00 22.74 277 ASP A N 1
ATOM 2241 C CA . ASP A 1 277 ? 23.890 14.164 46.555 1.00 23.68 277 ASP A CA 1
ATOM 2242 C C . ASP A 1 277 ? 23.934 14.834 47.935 1.00 22.90 277 ASP A C 1
ATOM 2243 O O . ASP A 1 277 ? 23.448 14.276 48.916 1.00 23.40 277 ASP A O 1
ATOM 2248 N N . ALA A 1 278 ? 24.482 16.047 47.989 1.00 22.14 278 ALA A N 1
ATOM 2249 C CA . ALA A 1 278 ? 24.563 16.797 49.245 1.00 22.18 278 ALA A CA 1
ATOM 2250 C C . ALA A 1 278 ? 23.168 17.064 49.812 1.00 22.00 278 ALA A C 1
ATOM 2251 O O . ALA A 1 278 ? 22.920 16.829 50.999 1.00 22.30 278 ALA A O 1
ATOM 2253 N N . ILE A 1 279 ? 22.237 17.488 48.956 1.00 21.22 279 ILE A N 1
ATOM 2254 C CA . ILE A 1 279 ? 20.880 17.770 49.422 1.00 20.31 279 ILE A CA 1
ATOM 2255 C C . ILE A 1 279 ? 20.157 16.502 49.879 1.00 21.55 279 ILE A C 1
ATOM 2256 O O . ILE A 1 279 ? 19.374 16.547 50.826 1.00 20.32 279 ILE A O 1
ATOM 2261 N N . MET A 1 280 ? 20.445 15.372 49.232 1.00 22.76 280 MET A N 1
ATOM 2262 C CA . MET A 1 280 ? 19.837 14.091 49.608 1.00 25.50 280 MET A CA 1
ATOM 2263 C C . MET A 1 280 ? 20.241 13.692 51.031 1.00 25.89 280 MET A C 1
ATOM 2264 O O . MET A 1 280 ? 19.479 13.035 51.738 1.00 25.78 280 MET A O 1
ATOM 2269 N N . ARG A 1 281 ? 21.432 14.123 51.444 1.00 26.37 281 ARG A N 1
ATOM 2270 C CA . ARG A 1 281 ? 21.960 13.834 52.774 1.00 26.57 281 ARG A CA 1
ATOM 2271 C C . ARG A 1 281 ? 21.694 14.954 53.784 1.00 26.22 281 ARG A C 1
ATOM 2272 O O . ARG A 1 281 ? 22.114 14.872 54.940 1.00 26.68 281 ARG A O 1
ATOM 2280 N N . SER A 1 282 ? 20.989 15.991 53.348 1.00 24.87 282 SER A N 1
ATOM 2281 C CA . SER A 1 282 ? 20.698 17.139 54.201 1.00 23.83 282 SER A CA 1
ATOM 2282 C C . SER A 1 282 ? 19.486 17.003 55.113 1.00 23.68 282 SER A C 1
ATOM 2283 O O . SER A 1 282 ? 18.557 16.240 54.840 1.00 24.38 282 SER A O 1
ATOM 2286 N N . GLN A 1 283 ? 19.522 17.757 56.208 1.00 23.62 283 GLN A N 1
ATOM 2287 C CA . GLN A 1 283 ? 18.438 17.805 57.179 1.00 23.23 283 GLN A CA 1
ATOM 2288 C C . GLN A 1 283 ? 17.795 19.194 57.102 1.00 22.44 283 GLN A C 1
ATOM 2289 O O . GLN A 1 283 ? 16.827 19.485 57.813 1.00 23.26 283 GLN A O 1
ATOM 2295 N N . SER A 1 284 ? 18.344 20.051 56.241 1.00 19.95 284 SER A N 1
ATOM 2296 C CA . SER A 1 284 ? 17.854 21.415 56.083 1.00 17.76 284 SER A CA 1
ATOM 2297 C C . SER A 1 284 ? 16.578 21.537 55.259 1.00 16.46 284 SER A C 1
ATOM 2298 O O . SER A 1 284 ? 16.596 21.333 54.039 1.00 15.12 284 SER A O 1
ATOM 2301 N N . THR A 1 285 ? 15.487 21.906 55.921 1.00 16.22 285 THR A N 1
ATOM 2302 C CA . THR A 1 285 ? 14.212 22.100 55.247 1.00 16.54 285 THR A CA 1
ATOM 2303 C C . THR A 1 285 ? 14.286 23.202 54.184 1.00 16.48 285 THR A C 1
ATOM 2304 O O . THR A 1 285 ? 13.819 23.020 53.057 1.00 15.98 285 THR A O 1
ATOM 2308 N N . SER A 1 286 ? 14.889 24.337 54.530 1.00 16.24 286 SER A N 1
ATOM 2309 C CA . SER A 1 286 ? 14.974 25.444 53.579 1.00 16.22 286 SER A CA 1
ATOM 2310 C C . SER A 1 286 ? 15.786 25.085 52.332 1.00 15.65 286 SER A C 1
ATOM 2311 O O . SER A 1 286 ? 15.427 25.500 51.240 1.00 14.55 286 SER A O 1
ATOM 2314 N N . LEU A 1 287 ? 16.841 24.283 52.492 1.00 15.54 287 LEU A N 1
ATOM 2315 C CA . LEU A 1 287 ? 17.659 23.862 51.350 1.00 15.11 287 LEU A CA 1
ATOM 2316 C C . LEU A 1 287 ? 16.858 22.944 50.415 1.00 15.10 287 LEU A C 1
ATOM 2317 O O . LEU A 1 287 ? 16.895 23.103 49.193 1.00 15.49 287 LEU A O 1
ATOM 2322 N N . ILE A 1 288 ? 16.130 21.992 50.997 1.00 14.20 288 ILE A N 1
ATOM 2323 C CA . ILE A 1 288 ? 15.302 21.072 50.212 1.00 14.34 288 ILE A CA 1
ATOM 2324 C C . ILE A 1 288 ? 14.222 21.875 49.485 1.00 11.94 288 ILE A C 1
ATOM 2325 O O . ILE A 1 288 ? 13.950 21.620 48.317 1.00 12.49 288 ILE A O 1
ATOM 2330 N N . GLU A 1 289 ? 13.628 22.861 50.164 1.00 12.30 289 GLU A N 1
ATOM 2331 C CA . GLU A 1 289 ? 12.608 23.704 49.533 1.00 12.86 289 GLU A CA 1
ATOM 2332 C C . GLU A 1 289 ? 13.192 24.484 48.355 1.00 12.78 289 GLU A C 1
ATOM 2333 O O . GLU A 1 289 ? 12.526 24.664 47.320 1.00 11.79 289 GLU A O 1
ATOM 2339 N N . ARG A 1 290 ? 14.426 24.974 48.512 1.00 13.27 290 ARG A N 1
ATOM 2340 C CA . ARG A 1 290 ? 15.070 25.705 47.417 1.00 13.77 290 ARG A CA 1
ATOM 2341 C C . ARG A 1 290 ? 15.255 24.761 46.214 1.00 14.32 290 ARG A C 1
ATOM 2342 O O . ARG A 1 290 ? 15.073 25.175 45.066 1.00 13.97 290 ARG A O 1
ATOM 2350 N N . ARG A 1 291 ? 15.561 23.491 46.490 1.00 12.89 291 ARG A N 1
ATOM 2351 C CA . ARG A 1 291 ? 15.744 22.489 45.435 1.00 12.25 291 ARG A CA 1
ATOM 2352 C C . ARG A 1 291 ? 14.408 22.178 44.752 1.00 12.35 291 ARG A C 1
ATOM 2353 O O . ARG A 1 291 ? 14.366 21.929 43.544 1.00 11.70 291 ARG A O 1
ATOM 2361 N N . VAL A 1 292 ? 13.324 22.159 45.532 1.00 12.24 292 VAL A N 1
ATOM 2362 C CA . VAL A 1 292 ? 11.978 21.945 44.981 1.00 11.38 292 VAL A CA 1
ATOM 2363 C C . VAL A 1 292 ? 11.671 23.113 44.038 1.00 12.60 292 VAL A C 1
ATOM 2364 O O . VAL A 1 292 ? 11.107 22.926 42.948 1.00 11.18 292 VAL A O 1
ATOM 2368 N N . ARG A 1 293 ? 12.035 24.322 44.458 1.00 10.69 293 ARG A N 1
ATOM 2369 C CA . ARG A 1 293 ? 11.789 25.503 43.626 1.00 10.99 293 ARG A CA 1
ATOM 2370 C C . ARG A 1 293 ? 12.580 25.456 42.328 1.00 11.93 293 ARG A C 1
ATOM 2371 O O . ARG A 1 293 ? 12.082 25.904 41.291 1.00 13.08 293 ARG A O 1
ATOM 2379 N N . MET A 1 294 ? 13.771 24.862 42.372 1.00 11.78 294 MET A N 1
ATOM 2380 C CA . MET A 1 294 ? 14.591 24.712 41.165 1.00 12.33 294 MET A CA 1
ATOM 2381 C C . MET A 1 294 ? 13.856 23.802 40.170 1.00 12.53 294 MET A C 1
ATOM 2382 O O . MET A 1 294 ? 13.834 24.066 38.968 1.00 12.07 294 MET A O 1
ATOM 2387 N N . ALA A 1 295 ? 13.259 22.726 40.676 1.00 12.56 295 ALA A N 1
ATOM 2388 C CA . ALA A 1 295 ? 12.500 21.808 39.828 1.00 11.98 295 ALA A CA 1
ATOM 2389 C C . ALA A 1 295 ? 11.286 22.526 39.235 1.00 12.29 295 ALA A C 1
ATOM 2390 O O . ALA A 1 295 ? 10.995 22.386 38.045 1.00 11.88 295 ALA A O 1
ATOM 2392 N N . LEU A 1 296 ? 10.579 23.307 40.058 1.00 10.50 296 LEU A N 1
ATOM 2393 C CA . LEU A 1 296 ? 9.415 24.053 39.578 1.00 10.68 296 LEU A CA 1
ATOM 2394 C C . LEU A 1 296 ? 9.809 25.106 38.540 1.00 11.00 296 LEU A C 1
ATOM 2395 O O . LEU A 1 296 ? 9.101 25.330 37.556 1.00 11.46 296 LEU A O 1
ATOM 2400 N N . GLY A 1 297 ? 10.952 25.739 38.762 1.00 11.04 297 GLY A N 1
ATOM 2401 C CA . GLY A 1 297 ? 11.402 26.782 37.852 1.00 11.52 297 GLY A CA 1
ATOM 2402 C C . GLY A 1 297 ? 11.923 26.291 36.512 1.00 12.59 297 GLY A C 1
ATOM 2403 O O . GLY A 1 297 ? 12.153 27.098 35.615 1.00 12.78 297 GLY A O 1
ATOM 2404 N N . THR A 1 298 ? 12.100 24.978 36.370 1.00 10.35 298 THR A N 1
ATOM 2405 C CA . THR A 1 298 ? 12.611 24.420 35.118 1.00 13.03 298 THR A CA 1
ATOM 2406 C C . THR A 1 298 ? 11.662 23.431 34.450 1.00 13.03 298 THR A C 1
ATOM 2407 O O . THR A 1 298 ? 12.003 22.828 33.424 1.00 13.31 298 THR A O 1
ATOM 2411 N N . GLY A 1 299 ? 10.484 23.233 35.047 1.00 11.77 299 GLY A N 1
ATOM 2412 C CA . GLY A 1 299 ? 9.507 22.312 34.474 1.00 13.51 299 GLY A CA 1
ATOM 2413 C C . GLY A 1 299 ? 9.898 20.855 34.638 1.00 13.82 299 GLY A C 1
ATOM 2414 O O . GLY A 1 299 ? 9.439 19.985 33.893 1.00 14.08 299 GLY A O 1
ATOM 2415 N N . ASP A 1 300 ? 10.736 20.590 35.626 1.00 12.55 300 ASP A N 1
ATOM 2416 C CA . ASP A 1 300 ? 11.224 19.242 35.903 1.00 14.10 300 ASP A CA 1
ATOM 2417 C C . ASP A 1 300 ? 10.186 18.449 36.693 1.00 13.68 300 ASP A C 1
ATOM 2418 O O . ASP A 1 300 ? 10.155 18.499 37.924 1.00 15.02 300 ASP A O 1
ATOM 2423 N N . ARG A 1 301 ? 9.369 17.678 35.982 1.00 13.79 301 ARG A N 1
ATOM 2424 C CA . ARG A 1 301 ? 8.323 16.883 36.636 1.00 14.55 301 ARG A CA 1
ATOM 2425 C C . ARG A 1 301 ? 8.837 15.767 37.546 1.00 15.84 301 ARG A C 1
ATOM 2426 O O . ARG A 1 301 ? 8.349 15.618 38.671 1.00 14.13 301 ARG A O 1
ATOM 2434 N N . ARG A 1 302 ? 9.811 14.983 37.080 1.00 16.46 302 ARG A N 1
ATOM 2435 C CA . ARG A 1 302 ? 10.373 13.919 37.920 1.00 18.77 302 ARG A CA 1
ATOM 2436 C C . ARG A 1 302 ? 11.056 14.521 39.134 1.00 18.85 302 ARG A C 1
ATOM 2437 O O . ARG A 1 302 ? 10.980 13.980 40.244 1.00 19.29 302 ARG A O 1
ATOM 2445 N N . GLY A 1 303 ? 11.735 15.647 38.909 1.00 16.31 303 GLY A N 1
ATOM 2446 C CA . GLY A 1 303 ? 12.425 16.334 39.985 1.00 15.97 303 GLY A CA 1
ATOM 2447 C C . GLY A 1 303 ? 11.462 16.849 41.039 1.00 14.24 303 GLY A C 1
ATOM 2448 O O . GLY A 1 303 ? 11.739 16.773 42.222 1.00 15.17 303 GLY A O 1
ATOM 2449 N N . LEU A 1 304 ? 10.320 17.366 40.608 1.00 14.06 304 LEU A N 1
ATOM 2450 C CA . LEU A 1 304 ? 9.336 17.873 41.550 1.00 14.59 304 LEU A CA 1
ATOM 2451 C C . LEU A 1 304 ? 8.860 16.721 42.430 1.00 15.20 304 LEU A C 1
ATOM 2452 O O . LEU A 1 304 ? 8.748 16.871 43.642 1.00 15.16 304 LEU A O 1
ATOM 2457 N N . ASN A 1 305 ? 8.571 15.580 41.806 1.00 16.50 305 ASN A N 1
ATOM 2458 C CA . ASN A 1 305 ? 8.107 14.404 42.545 1.00 18.09 305 ASN A CA 1
ATOM 2459 C C . ASN A 1 305 ? 9.174 13.965 43.550 1.00 16.92 305 ASN A C 1
ATOM 2460 O O . ASN A 1 305 ? 8.890 13.795 44.732 1.00 18.27 305 ASN A O 1
ATOM 2465 N N . THR A 1 306 ? 10.416 13.856 43.083 1.00 16.46 306 THR A N 1
ATOM 2466 C CA . THR A 1 306 ? 11.528 13.438 43.929 1.00 16.37 306 THR A CA 1
ATOM 2467 C C . THR A 1 306 ? 11.779 14.353 45.127 1.00 17.11 306 THR A C 1
ATOM 2468 O O . THR A 1 306 ? 11.842 13.902 46.273 1.00 15.99 306 THR A O 1
ATOM 2472 N N . TRP A 1 307 ? 11.920 15.644 44.851 1.00 15.86 307 TRP A N 1
ATOM 2473 C CA . TRP A 1 307 ? 12.213 16.617 45.893 1.00 16.13 307 TRP A CA 1
ATOM 2474 C C . TRP A 1 307 ? 11.069 16.969 46.855 1.00 16.32 307 TRP A C 1
ATOM 2475 O O . TRP A 1 307 ? 11.309 17.198 48.037 1.00 15.98 307 TRP A O 1
ATOM 2486 N N . LEU A 1 308 ? 9.828 16.979 46.372 1.00 16.58 308 LEU A N 1
ATOM 2487 C CA . LEU A 1 308 ? 8.693 17.263 47.257 1.00 18.32 308 LEU A CA 1
ATOM 2488 C C . LEU A 1 308 ? 8.615 16.160 48.315 1.00 18.92 308 LEU A C 1
ATOM 2489 O O . LEU A 1 308 ? 8.276 16.413 49.475 1.00 19.04 308 LEU A O 1
ATOM 2494 N N . ALA A 1 309 ? 8.944 14.934 47.906 1.00 18.24 309 ALA A N 1
ATOM 2495 C CA . ALA A 1 309 ? 8.916 13.791 48.812 1.00 18.57 309 ALA A CA 1
ATOM 2496 C C . ALA A 1 309 ? 10.034 13.828 49.856 1.00 18.58 309 ALA A C 1
ATOM 2497 O O . ALA A 1 309 ? 9.924 13.178 50.900 1.00 21.50 309 ALA A O 1
ATOM 2499 N N . ARG A 1 310 ? 11.111 14.569 49.580 1.00 18.11 310 ARG A N 1
ATOM 2500 C CA . ARG A 1 310 ? 12.232 14.675 50.522 1.00 18.16 310 ARG A CA 1
ATOM 2501 C C . ARG A 1 310 ? 11.965 15.678 51.649 1.00 19.02 310 ARG A C 1
ATOM 2502 O O . ARG A 1 310 ? 12.710 15.733 52.629 1.00 18.01 310 ARG A O 1
ATOM 2510 N N . LEU A 1 311 ? 10.926 16.492 51.495 1.00 17.79 311 LEU A N 1
ATOM 2511 C CA . LEU A 1 311 ? 10.575 17.466 52.529 1.00 17.37 311 LEU A CA 1
ATOM 2512 C C . LEU A 1 311 ? 10.117 16.753 53.792 1.00 19.30 311 LEU A C 1
ATOM 2513 O O . LEU A 1 311 ? 9.482 15.696 53.718 1.00 19.05 311 LEU A O 1
ATOM 2518 N N . PRO A 1 312 ? 10.504 17.273 54.969 1.00 19.45 312 PRO A N 1
ATOM 2519 C CA . PRO A 1 312 ? 10.038 16.590 56.176 1.00 19.15 312 PRO A CA 1
ATOM 2520 C C . PRO A 1 312 ? 8.526 16.796 56.275 1.00 17.25 312 PRO A C 1
ATOM 2521 O O . PRO A 1 312 ? 7.970 17.725 55.685 1.00 15.42 312 PRO A O 1
ATOM 2525 N N . MET A 1 313 ? 7.864 15.882 56.972 1.00 18.33 313 MET A N 1
ATOM 2526 C CA . MET A 1 313 ? 6.415 15.908 57.142 1.00 15.90 313 MET A CA 1
ATOM 2527 C C . MET A 1 313 ? 5.882 17.300 57.501 1.00 16.16 313 MET A C 1
ATOM 2528 O O . MET A 1 313 ? 4.896 17.767 56.930 1.00 15.90 313 MET A O 1
ATOM 2533 N N . GLU A 1 314 ? 6.563 17.973 58.420 1.00 16.90 314 GLU A N 1
ATOM 2534 C CA . GLU A 1 314 ? 6.151 19.301 58.860 1.00 18.49 314 GLU A CA 1
ATOM 2535 C C . GLU A 1 314 ? 6.077 20.331 57.723 1.00 19.14 314 GLU A C 1
ATOM 2536 O O . GLU A 1 314 ? 5.112 21.099 57.625 1.00 18.50 314 GLU A O 1
ATOM 2542 N N . ALA A 1 315 ? 7.078 20.330 56.851 1.00 18.55 315 ALA A N 1
ATOM 2543 C CA . ALA A 1 315 ? 7.101 21.269 55.733 1.00 17.87 315 ALA A CA 1
ATOM 2544 C C . ALA A 1 315 ? 5.967 21.015 54.736 1.00 18.50 315 ALA A C 1
ATOM 2545 O O . ALA A 1 315 ? 5.433 21.953 54.151 1.00 17.97 315 ALA A O 1
ATOM 2547 N N . LYS A 1 316 ? 5.555 19.755 54.604 1.00 17.31 316 LYS A N 1
ATOM 2548 C CA . LYS A 1 316 ? 4.495 19.373 53.677 1.00 18.49 316 LYS A CA 1
ATOM 2549 C C . LYS A 1 316 ? 3.123 19.936 54.037 1.00 19.2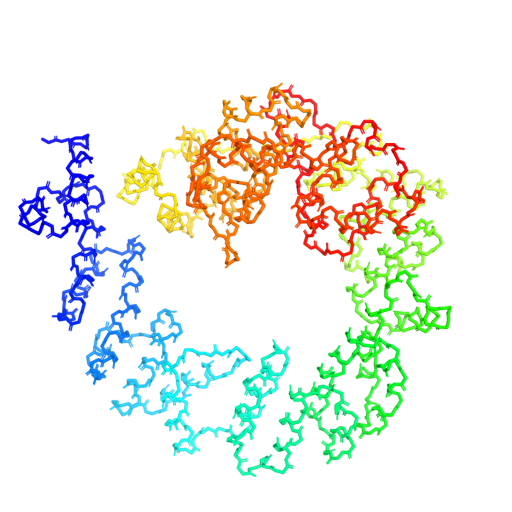7 316 LYS A C 1
ATOM 2550 O O . LYS A 1 316 ? 2.185 19.859 53.235 1.00 20.16 316 LYS A O 1
ATOM 2556 N N . GLU A 1 317 ? 3.020 20.500 55.240 1.00 19.30 317 GLU A N 1
ATOM 2557 C CA . GLU A 1 317 ? 1.783 21.125 55.730 1.00 20.49 317 GLU A CA 1
ATOM 2558 C C . GLU A 1 317 ? 1.563 22.492 55.068 1.00 17.70 317 GLU A C 1
ATOM 2559 O O . GLU A 1 317 ? 0.450 23.018 55.068 1.00 17.52 317 GLU A O 1
ATOM 2565 N N . LYS A 1 318 ? 2.631 23.085 54.544 1.00 16.70 318 LYS A N 1
ATOM 2566 C CA . LYS A 1 318 ? 2.526 24.418 53.939 1.00 15.88 318 LYS A CA 1
ATOM 2567 C C . LYS A 1 318 ? 1.634 24.465 52.697 1.00 15.18 318 LYS A C 1
ATOM 2568 O O . LYS A 1 318 ? 1.624 23.523 51.891 1.00 13.49 318 LYS A O 1
ATOM 2574 N N . ASP A 1 319 ? 0.887 25.564 52.557 1.00 14.61 319 ASP A N 1
ATOM 2575 C CA . ASP A 1 319 ? -0.022 25.772 51.427 1.00 14.49 319 ASP A CA 1
ATOM 2576 C C . ASP A 1 319 ? 0.613 25.406 50.092 1.00 14.57 319 ASP A C 1
ATOM 2577 O O . ASP A 1 319 ? 0.035 24.655 49.310 1.00 14.84 319 ASP A O 1
ATOM 2582 N N . GLU A 1 320 ? 1.774 25.993 49.818 1.00 13.56 320 GLU A N 1
ATOM 2583 C CA . GLU A 1 320 ? 2.462 25.743 48.558 1.00 14.32 320 GLU A CA 1
ATOM 2584 C C . GLU A 1 320 ? 2.734 24.272 48.263 1.00 14.29 320 GLU A C 1
ATOM 2585 O O . GLU A 1 320 ? 2.484 23.808 47.145 1.00 13.25 320 GLU A O 1
ATOM 2591 N N . TRP A 1 321 ? 3.193 23.527 49.268 1.00 13.58 321 TRP A N 1
ATOM 2592 C CA . TRP A 1 321 ? 3.524 22.126 49.046 1.00 12.78 321 TRP A CA 1
ATOM 2593 C C . TRP A 1 321 ? 2.290 21.243 48.932 1.00 13.39 321 TRP A C 1
ATOM 2594 O O . TRP A 1 321 ? 2.331 20.200 48.275 1.00 12.54 321 TRP A O 1
ATOM 2605 N N . ARG A 1 322 ? 1.196 21.652 49.572 1.00 13.02 322 ARG A N 1
ATOM 2606 C CA . ARG A 1 322 ? -0.053 20.912 49.433 1.00 13.99 322 ARG A CA 1
ATOM 2607 C C . ARG A 1 322 ? -0.559 21.113 47.994 1.00 14.37 322 ARG A C 1
ATOM 2608 O O . ARG A 1 322 ? -0.976 20.154 47.329 1.00 13.11 322 ARG A O 1
ATOM 2616 N N . TYR A 1 323 ? -0.470 22.346 47.485 1.00 12.32 323 TYR A N 1
ATOM 2617 C CA . TYR A 1 323 ? -0.914 22.601 46.115 1.00 10.89 323 TYR A CA 1
ATOM 2618 C C . TYR A 1 323 ? -0.068 21.810 45.125 1.00 11.81 323 TYR A C 1
ATOM 2619 O O . TYR A 1 323 ? -0.613 21.186 44.216 1.00 12.40 323 TYR A O 1
ATOM 2628 N N . TRP A 1 324 ? 1.252 21.825 45.293 1.00 10.56 324 TRP A N 1
ATOM 2629 C CA . TRP A 1 324 ? 2.101 21.107 44.333 1.00 11.72 324 TRP A CA 1
ATOM 2630 C C . TRP A 1 324 ? 1.958 19.592 44.433 1.00 11.85 324 TRP A C 1
ATOM 2631 O O . TRP A 1 324 ? 2.156 18.878 43.443 1.00 12.51 324 TRP A O 1
ATOM 2642 N N . GLN A 1 325 ? 1.524 19.109 45.595 1.00 11.92 325 GLN A N 1
ATOM 2643 C CA . GLN A 1 325 ? 1.265 17.673 45.750 1.00 13.80 325 GLN A CA 1
ATOM 2644 C C . GLN A 1 325 ? 0.015 17.367 44.916 1.00 14.11 325 GLN A C 1
ATOM 2645 O O . GLN A 1 325 ? -0.043 16.357 44.212 1.00 14.07 325 GLN A O 1
ATOM 2656 N N . ALA A 1 326 ? -0.978 18.254 45.004 1.00 13.32 326 ALA A N 1
ATOM 2657 C CA . ALA A 1 326 ? -2.213 18.118 44.241 1.00 12.39 326 ALA A CA 1
ATOM 2658 C C . ALA A 1 326 ? -1.893 18.170 42.745 1.00 13.32 326 ALA A C 1
ATOM 2659 O O . ALA A 1 326 ? -2.457 17.411 41.962 1.00 12.26 326 ALA A O 1
ATOM 2661 N N . ASP A 1 327 ? -0.987 19.071 42.355 1.00 10.74 327 ASP A N 1
ATOM 2662 C CA . ASP A 1 327 ? -0.587 19.205 40.948 1.00 11.45 327 ASP A CA 1
ATOM 2663 C C . ASP A 1 327 ? 0.002 17.888 40.409 1.00 11.70 327 ASP A C 1
ATOM 2664 O O . ASP A 1 327 ? -0.334 17.451 39.306 1.00 13.11 327 ASP A O 1
ATOM 2669 N N . LEU A 1 328 ? 0.859 17.255 41.207 1.00 12.47 328 LEU A N 1
ATOM 2670 C CA . LEU A 1 328 ? 1.465 15.972 40.829 1.00 12.36 328 LEU A CA 1
ATOM 2671 C C . LEU A 1 328 ? 0.401 14.872 40.722 1.00 12.52 328 LEU A C 1
ATOM 2672 O O . LEU A 1 328 ? 0.383 14.101 39.751 1.00 14.34 328 LEU A O 1
ATOM 2677 N N . LEU A 1 329 ? -0.503 14.826 41.699 1.00 11.75 329 LEU A N 1
ATOM 2678 C CA . LEU A 1 329 ? -1.580 13.827 41.728 1.00 12.64 329 LEU A CA 1
ATOM 2679 C C . LEU A 1 329 ? -2.516 13.967 40.536 1.00 11.72 329 LEU A C 1
ATOM 2680 O O . LEU A 1 329 ? -2.964 12.971 39.971 1.00 13.62 329 LEU A O 1
ATOM 2685 N N . LEU A 1 330 ? -2.806 15.204 40.136 1.00 12.50 330 LEU A N 1
ATOM 2686 C CA . LEU A 1 330 ? -3.664 15.428 38.977 1.00 12.17 330 LEU A CA 1
ATOM 2687 C C . LEU A 1 330 ? -3.008 14.840 37.725 1.00 13.35 330 LEU A C 1
ATOM 2688 O O . LEU A 1 330 ? -3.667 14.139 36.959 1.00 13.72 330 LEU A O 1
ATOM 2693 N N . GLU A 1 331 ? -1.709 15.089 37.534 1.00 12.87 331 GLU A N 1
ATOM 2694 C CA . GLU A 1 331 ? -1.033 14.559 36.343 1.00 13.39 331 GLU A CA 1
ATOM 2695 C C . GLU A 1 331 ? -0.998 13.028 36.356 1.00 14.05 331 GLU A C 1
ATOM 2696 O O . GLU A 1 331 ? -1.009 12.394 35.294 1.00 13.54 331 GLU A O 1
ATOM 2702 N N . ARG A 1 332 ? -0.909 12.452 37.555 1.00 13.11 332 ARG A N 1
ATOM 2703 C CA . ARG A 1 332 ? -0.897 11.007 37.733 1.00 15.23 332 ARG A CA 1
ATOM 2704 C C . ARG A 1 332 ? -2.295 10.392 37.574 1.00 14.62 332 ARG A C 1
ATOM 2705 O O . ARG A 1 332 ? -2.447 9.171 37.618 1.00 15.49 332 ARG A O 1
ATOM 2713 N N . GLY A 1 333 ? -3.317 11.229 37.406 1.00 14.36 333 GLY A N 1
ATOM 2714 C CA . GLY A 1 333 ? -4.667 10.710 37.232 1.00 14.88 333 GLY A CA 1
ATOM 2715 C C . GLY A 1 333 ? -5.414 10.375 38.512 1.00 15.85 333 GLY A C 1
ATOM 2716 O O . GLY A 1 333 ? -6.409 9.646 38.476 1.00 16.53 333 GLY A O 1
ATOM 2717 N N . ARG A 1 334 ? -4.931 10.887 39.640 1.00 13.68 334 ARG A N 1
ATOM 2718 C CA . ARG A 1 334 ? -5.552 10.647 40.944 1.00 14.47 334 ARG A CA 1
ATOM 2719 C C . ARG A 1 334 ? -6.418 11.871 41.233 1.00 15.18 334 ARG A C 1
ATOM 2720 O O . ARG A 1 334 ? -6.124 12.668 42.128 1.00 14.98 334 ARG A O 1
ATOM 2735 N N . GLU A 1 335 ? -7.504 11.971 40.479 1.00 14.40 335 GLU A N 1
ATOM 2736 C CA . GLU A 1 335 ? -8.428 13.094 40.552 1.00 13.62 335 GLU A CA 1
ATOM 2737 C C . GLU A 1 335 ? -9.031 13.361 41.922 1.00 14.81 335 GLU A C 1
ATOM 2738 O O . GLU A 1 335 ? -8.987 14.488 42.418 1.00 12.94 335 GLU A O 1
ATOM 2744 N N . ALA A 1 336 ? -9.640 12.340 42.515 1.00 13.90 336 ALA A N 1
ATOM 2745 C CA . ALA A 1 336 ? -10.272 12.522 43.827 1.00 13.82 336 ALA A CA 1
ATOM 2746 C C . ALA A 1 336 ? -9.320 13.006 44.919 1.00 13.33 336 ALA A C 1
ATOM 2747 O O . ALA A 1 336 ? -9.650 13.936 45.667 1.00 14.89 336 ALA A O 1
ATOM 2749 N N . GLU A 1 337 ? -8.161 12.364 45.030 1.00 12.57 337 GLU A N 1
ATOM 2750 C CA . GLU A 1 337 ? -7.170 12.722 46.039 1.00 14.81 337 GLU A CA 1
ATOM 2751 C C . GLU A 1 337 ? -6.679 14.158 45.841 1.00 15.40 337 GLU A C 1
ATOM 2752 O O . GLU A 1 337 ? -6.569 14.930 46.804 1.00 16.29 337 GLU A O 1
ATOM 2758 N N . ALA A 1 338 ? -6.393 14.510 44.590 1.00 14.96 338 ALA A N 1
ATOM 2759 C CA . ALA A 1 338 ? -5.920 15.858 44.279 1.00 14.36 338 ALA A CA 1
ATOM 2760 C C . ALA A 1 338 ? -6.974 16.922 44.563 1.00 14.85 338 ALA A C 1
ATOM 2761 O O . ALA A 1 338 ? -6.679 17.951 45.197 1.00 15.80 338 ALA A O 1
ATOM 2763 N N . LYS A 1 339 ? -8.205 16.675 44.120 1.00 13.74 339 LYS A N 1
ATOM 2764 C CA . LYS A 1 339 ? -9.267 17.658 44.297 1.00 15.79 339 LYS A CA 1
ATOM 2765 C C . LYS A 1 339 ? -9.726 17.835 45.735 1.00 17.59 339 LYS A C 1
ATOM 2766 O O . LYS A 1 339 ? -10.232 18.898 46.095 1.00 17.19 339 LYS A O 1
ATOM 2772 N N . GLU A 1 340 ? -9.494 16.826 46.570 1.00 17.88 340 GLU A N 1
ATOM 2773 C CA . GLU A 1 340 ? -9.842 16.955 47.982 1.00 18.41 340 GLU A CA 1
ATOM 2774 C C . GLU A 1 340 ? -8.834 17.934 48.602 1.00 18.55 340 GLU A C 1
ATOM 2775 O O . GLU A 1 340 ? -9.209 18.786 49.419 1.00 16.43 340 GLU A O 1
ATOM 2781 N N . ILE A 1 341 ? -7.569 17.844 48.184 1.00 16.31 341 ILE A N 1
ATOM 2782 C CA . ILE A 1 341 ? -6.540 18.755 48.691 1.00 17.35 341 ILE A CA 1
ATOM 2783 C C . ILE A 1 341 ? -6.887 20.178 48.270 1.00 17.16 341 ILE A C 1
ATOM 2784 O O . ILE A 1 341 ? -6.833 21.104 49.085 1.00 17.98 341 ILE A O 1
ATOM 2789 N N . LEU A 1 342 ? -7.240 20.347 46.998 1.00 16.21 342 LEU A N 1
ATOM 2790 C CA . LEU A 1 342 ? -7.606 21.656 46.450 1.00 16.00 342 LEU A CA 1
ATOM 2791 C C . LEU A 1 342 ? -8.838 22.211 47.167 1.00 17.53 342 LEU A C 1
ATOM 2792 O O . LEU A 1 342 ? -8.875 23.383 47.519 1.00 15.78 342 LEU A O 1
ATOM 2797 N N . HIS A 1 343 ? -9.832 21.361 47.423 1.00 16.39 343 HIS A N 1
ATOM 2798 C CA . HIS A 1 343 ? -11.034 21.818 48.117 1.00 18.66 343 HIS A CA 1
ATOM 2799 C C . HIS A 1 343 ? -10.721 22.225 49.558 1.00 17.27 343 HIS A C 1
ATOM 2800 O O . HIS A 1 343 ? -11.313 23.174 50.072 1.00 18.31 343 HIS A O 1
ATOM 2807 N N . GLN A 1 344 ? -9.789 21.523 50.203 1.00 17.51 344 GLN A N 1
ATOM 2808 C CA . GLN A 1 344 ? -9.398 21.881 51.571 1.00 19.61 344 GLN A CA 1
ATOM 2809 C C . GLN A 1 344 ? -8.688 23.235 51.552 1.00 19.59 344 GLN A C 1
ATOM 2810 O O . GLN A 1 344 ? -8.894 24.071 52.427 1.00 18.61 344 GLN A O 1
ATOM 2821 N N . LEU A 1 345 ? -7.860 23.448 50.533 1.00 18.44 345 LEU A N 1
ATOM 2822 C CA . LEU A 1 345 ? -7.130 24.707 50.400 1.00 19.07 345 LEU A CA 1
ATOM 2823 C C . LEU A 1 345 ? -8.078 25.885 50.196 1.00 18.05 345 LEU A C 1
ATOM 2824 O O . LEU A 1 345 ? -7.876 26.951 50.775 1.00 18.64 345 LEU A O 1
ATOM 2829 N N . MET A 1 346 ? -9.123 25.680 49.401 1.00 17.52 346 MET A N 1
ATOM 2830 C CA . MET A 1 346 ? -10.108 26.715 49.120 1.00 18.63 346 MET A CA 1
ATOM 2831 C C . MET A 1 346 ? -10.832 27.233 50.366 1.00 19.39 346 MET A C 1
ATOM 2832 O O . MET A 1 346 ? -11.380 28.336 50.348 1.00 19.91 346 MET A O 1
ATOM 2837 N N . GLN A 1 347 ? -10.861 26.422 51.420 1.00 19.25 347 GLN A N 1
ATOM 2838 C CA . GLN A 1 347 ? -11.518 26.805 52.673 1.00 20.30 347 GLN A CA 1
ATOM 2839 C C . GLN A 1 347 ? -10.692 27.834 53.431 1.00 21.42 347 GLN A C 1
ATOM 2840 O O . GLN A 1 347 ? -11.192 28.486 54.360 1.00 22.09 347 GLN A O 1
ATOM 2851 N N . GLN A 1 348 ? -9.420 27.947 53.057 1.00 20.31 348 GLN A N 1
ATOM 2852 C CA . GLN A 1 348 ? -8.486 28.860 53.707 1.00 18.82 348 GLN A CA 1
ATOM 2853 C C . GLN A 1 348 ? -8.384 30.207 53.017 1.00 17.67 348 GLN A C 1
ATOM 2854 O O . GLN A 1 348 ? -8.993 30.432 51.973 1.00 19.26 348 GLN A O 1
ATOM 2860 N N . ARG A 1 349 ? -7.590 31.097 53.605 1.00 18.09 349 ARG A N 1
ATOM 2861 C CA . ARG A 1 349 ? -7.420 32.451 53.092 1.00 17.10 349 ARG A CA 1
ATOM 2862 C C . ARG A 1 349 ? -6.070 32.618 52.401 1.00 17.25 349 ARG A C 1
ATOM 2863 O O . ARG A 1 349 ? -5.083 32.031 52.831 1.00 19.43 349 ARG A O 1
ATOM 2871 N N . GLY A 1 350 ? -6.037 33.374 51.309 1.00 18.29 350 GLY A N 1
ATOM 2872 C CA . GLY A 1 350 ? -4.765 33.637 50.662 1.00 17.10 350 GLY A CA 1
ATOM 2873 C C . GLY A 1 350 ? -4.510 33.206 49.236 1.00 14.91 350 GLY A C 1
ATOM 2874 O O . GLY A 1 350 ? -5.395 32.726 48.534 1.00 13.06 350 GLY A O 1
ATOM 2875 N N . PHE A 1 351 ? -3.268 33.422 48.820 1.00 13.26 351 PHE A N 1
ATOM 2876 C CA . PHE A 1 351 ? -2.815 33.117 47.469 1.00 14.04 351 PHE A CA 1
ATOM 2877 C C . PHE A 1 351 ? -3.118 31.698 46.989 1.00 11.98 351 PHE A C 1
ATOM 2878 O O . PHE A 1 351 ? -3.843 31.536 46.011 1.00 11.69 351 PHE A O 1
ATOM 2886 N N . TYR A 1 352 ? -2.575 30.686 47.662 1.00 12.91 352 TYR A N 1
ATOM 2887 C CA . TYR A 1 352 ? -2.820 29.304 47.219 1.00 13.02 352 TYR A CA 1
ATOM 2888 C C . TYR A 1 352 ? -4.290 28.885 47.254 1.00 12.79 352 TYR A C 1
ATOM 2889 O O . TYR A 1 352 ? -4.741 28.167 46.362 1.00 12.37 352 TYR A O 1
ATOM 2898 N N . PRO A 1 353 ? -5.038 29.269 48.307 1.00 12.79 353 PRO A N 1
ATOM 2899 C CA . PRO A 1 353 ? -6.454 28.894 48.310 1.00 13.52 353 PRO A CA 1
ATOM 2900 C C . PRO A 1 353 ? -7.116 29.460 47.040 1.00 13.21 353 PRO A C 1
ATOM 2901 O O . PRO A 1 353 ? -7.964 28.812 46.430 1.00 12.63 353 PRO A O 1
ATOM 2905 N N . MET A 1 354 ? -6.706 30.662 46.615 1.00 12.73 354 MET A N 1
ATOM 2906 C CA . MET A 1 354 ? -7.266 31.267 45.400 1.00 12.31 354 MET A CA 1
ATOM 2907 C C . MET A 1 354 ? -6.781 30.564 44.121 1.00 12.15 354 MET A C 1
ATOM 2908 O O . MET A 1 354 ? -7.526 30.453 43.138 1.00 12.90 354 MET A O 1
ATOM 2917 N N . VAL A 1 355 ? -5.526 30.118 44.136 1.00 11.51 355 VAL A N 1
ATOM 2918 C CA . VAL A 1 355 ? -4.969 29.379 43.013 1.00 11.87 355 VAL A CA 1
ATOM 2919 C C . VAL A 1 355 ? -5.789 28.083 42.874 1.00 13.02 355 VAL A C 1
ATOM 2920 O O . VAL A 1 355 ? -6.189 27.696 41.763 1.00 13.15 355 VAL A O 1
ATOM 2924 N N . ALA A 1 356 ? -6.033 27.436 44.008 1.00 13.39 356 ALA A N 1
ATOM 2925 C CA . ALA A 1 356 ? -6.769 26.177 44.055 1.00 13.66 356 ALA A CA 1
ATOM 2926 C C . ALA A 1 356 ? -8.136 26.312 43.407 1.00 14.10 356 ALA A C 1
ATOM 2927 O O . ALA A 1 356 ? -8.514 25.477 42.587 1.00 14.98 356 ALA A O 1
ATOM 2929 N N . ALA A 1 357 ? -8.856 27.381 43.751 1.00 13.90 357 ALA A N 1
ATOM 2930 C CA . ALA A 1 357 ? -10.175 27.640 43.182 1.00 13.20 357 ALA A CA 1
ATOM 2931 C C . ALA A 1 357 ? -10.095 27.814 41.657 1.00 16.01 357 ALA A C 1
ATOM 2932 O O . ALA A 1 357 ? -10.874 27.203 40.918 1.00 15.37 357 ALA A O 1
ATOM 2934 N N . GLN A 1 358 ? -9.148 28.631 41.182 1.00 13.64 358 GLN A N 1
ATOM 2935 C CA . GLN A 1 358 ? -8.994 28.844 39.748 1.00 13.45 358 GLN A CA 1
ATOM 2936 C C . GLN A 1 358 ? -8.588 27.544 39.028 1.00 13.67 358 GLN A C 1
ATOM 2937 O O . GLN A 1 358 ? -9.082 27.264 37.942 1.00 14.72 358 GLN A O 1
ATOM 2943 N N . ARG A 1 359 ? -7.747 26.734 39.666 1.00 14.01 359 ARG A N 1
ATOM 2944 C CA . ARG A 1 359 ? -7.299 25.472 39.067 1.00 14.93 359 ARG A CA 1
ATOM 2945 C C . ARG A 1 359 ? -8.473 24.532 38.777 1.00 17.08 359 ARG A C 1
ATOM 2946 O O . ARG A 1 359 ? -8.554 23.971 37.686 1.00 18.43 359 ARG A O 1
ATOM 2954 N N . ILE A 1 360 ? -9.408 24.397 39.715 1.00 18.68 360 ILE A N 1
ATOM 2955 C CA . ILE A 1 360 ? -10.550 23.507 39.473 1.00 22.69 360 ILE A CA 1
ATOM 2956 C C . ILE A 1 360 ? -11.798 24.175 38.895 1.00 23.21 360 ILE A C 1
ATOM 2957 O O . ILE A 1 360 ? -12.857 23.551 38.805 1.00 24.74 360 ILE A O 1
ATOM 2962 N N . GLY A 1 361 ? -11.667 25.439 38.502 1.00 22.61 361 GLY A N 1
ATOM 2963 C CA . GLY A 1 361 ? -12.773 26.162 37.902 1.00 22.99 361 GLY A CA 1
ATOM 2964 C C . GLY A 1 361 ? -13.937 26.515 38.801 1.00 25.40 361 GLY A C 1
ATOM 2965 O O . GLY A 1 361 ? -15.075 26.614 38.337 1.00 24.27 361 GLY A O 1
ATOM 2966 N N . GLU A 1 362 ? -13.663 26.697 40.088 1.00 25.64 362 GLU A N 1
ATOM 2967 C CA . GLU A 1 362 ? -14.703 27.061 41.040 1.00 28.72 362 GLU A CA 1
ATOM 2968 C C . GLU A 1 362 ? -14.466 28.478 41.556 1.00 29.05 362 GLU A C 1
ATOM 2969 O O . GLU A 1 362 ? -13.342 28.971 41.553 1.00 28.13 362 GLU A O 1
ATOM 2975 N N . GLU A 1 363 ? -15.541 29.162 41.918 1.00 30.88 363 GLU A N 1
ATOM 2976 C CA . GLU A 1 363 ? -15.420 30.519 42.431 1.00 32.91 363 GLU A CA 1
ATOM 2977 C C . GLU A 1 363 ? -14.891 30.482 43.864 1.00 30.62 363 GLU A C 1
ATOM 2978 O O . GLU A 1 363 ? -15.327 29.663 44.675 1.00 30.06 363 GLU A O 1
ATOM 2984 N N . TYR A 1 364 ? -13.890 31.311 44.143 1.00 27.83 364 TYR A N 1
ATOM 2985 C CA . TYR A 1 364 ? -13.316 31.370 45.482 1.00 25.15 364 TYR A CA 1
ATOM 2986 C C . TYR A 1 364 ? -14.272 32.121 46.415 1.00 24.66 364 TYR A C 1
ATOM 2987 O O . TYR A 1 364 ? -14.826 33.154 46.044 1.00 24.18 364 TYR A O 1
ATOM 2996 N N . GLU A 1 365 ? -14.475 31.575 47.610 1.00 25.12 365 GLU A N 1
ATOM 2997 C CA . GLU A 1 365 ? -15.352 32.191 48.600 1.00 26.12 365 GLU A CA 1
ATOM 2998 C C . GLU A 1 365 ? -14.561 32.982 49.629 1.00 23.00 365 GLU A C 1
ATOM 2999 O O . GLU A 1 365 ? -13.768 32.420 50.383 1.00 21.70 365 GLU A O 1
ATOM 3005 N N . LEU A 1 366 ? -14.762 34.293 49.637 1.00 21.58 366 LEU A N 1
ATOM 3006 C CA . LEU A 1 366 ? -14.084 35.149 50.593 1.00 21.61 366 LEU A CA 1
ATOM 3007 C C . LEU A 1 366 ? -14.783 35.068 51.938 1.00 21.86 366 LEU A C 1
ATOM 3008 O O . LEU A 1 366 ? -15.999 35.213 52.015 1.00 23.18 366 LEU A O 1
ATOM 3013 N N . LYS A 1 367 ? -14.025 34.775 52.983 1.00 20.40 367 LYS A N 1
ATOM 3014 C CA . LYS A 1 367 ? -14.591 34.740 54.322 1.00 20.78 367 LYS A CA 1
ATOM 3015 C C . LYS A 1 367 ? -14.410 36.160 54.853 1.00 20.25 367 LYS A C 1
ATOM 3016 O O . LYS A 1 367 ? -13.285 36.659 54.933 1.00 18.94 367 LYS A O 1
ATOM 3022 N N . ILE A 1 368 ? -15.519 36.839 55.133 1.00 18.63 368 ILE A N 1
ATOM 3023 C CA . ILE A 1 368 ? -15.446 38.205 55.656 1.00 18.31 368 ILE A CA 1
ATOM 3024 C C . ILE A 1 368 ? -16.143 38.328 57.011 1.00 19.71 368 ILE A C 1
ATOM 3025 O O . ILE A 1 368 ? -17.371 38.276 57.086 1.00 22.78 368 ILE A O 1
ATOM 3030 N N . ASP A 1 369 ? -15.355 38.384 58.082 1.00 18.95 369 ASP A N 1
ATOM 3031 C CA . ASP A 1 369 ? -15.877 38.554 59.442 1.00 18.75 369 ASP A CA 1
ATOM 3032 C C . ASP A 1 369 ? -16.152 40.044 59.607 1.00 21.58 369 ASP A C 1
ATOM 3033 O O . ASP A 1 369 ? -15.339 40.876 59.193 1.00 20.26 369 ASP A O 1
ATOM 3038 N N . LYS A 1 370 ? -17.285 40.382 60.213 1.00 20.59 370 LYS A N 1
ATOM 3039 C CA . LYS A 1 370 ? -17.636 41.781 60.416 1.00 22.02 370 LYS A CA 1
ATOM 3040 C C . LYS A 1 370 ? -17.279 42.268 61.809 1.00 21.79 370 LYS A C 1
ATOM 3041 O O . LYS A 1 370 ? -17.286 41.500 62.768 1.00 21.49 370 LYS A O 1
ATOM 3047 N N . ALA A 1 371 ? -16.961 43.555 61.915 1.00 20.77 371 ALA A N 1
ATOM 3048 C CA . ALA A 1 371 ? -16.659 44.147 63.213 1.00 22.79 371 ALA A CA 1
ATOM 3049 C C . ALA A 1 371 ? -18.022 44.346 63.902 1.00 22.97 371 ALA A C 1
ATOM 3050 O O . ALA A 1 371 ? -19.073 44.248 63.258 1.00 23.58 371 ALA A O 1
ATOM 3052 N N . PRO A 1 372 ? -18.027 44.595 65.218 1.00 23.62 372 PRO A N 1
ATOM 3053 C CA . PRO A 1 372 ? -19.291 44.799 65.940 1.00 24.42 372 PRO A CA 1
ATOM 3054 C C . PRO A 1 372 ? -20.124 45.942 65.350 1.00 25.62 372 PRO A C 1
ATOM 3055 O O . PRO A 1 372 ? -19.583 46.871 64.748 1.00 22.90 372 PRO A O 1
ATOM 3059 N N . GLN A 1 373 ? -21.442 45.859 65.517 1.00 27.93 373 GLN A N 1
ATOM 3060 C CA . GLN A 1 373 ? -22.344 46.896 65.019 1.00 32.53 373 GLN A CA 1
ATOM 3061 C C . GLN A 1 373 ? -22.086 48.211 65.758 1.00 31.08 373 GLN A C 1
ATOM 3062 O O . GLN A 1 373 ? -22.163 49.286 65.164 1.00 30.12 373 GLN A O 1
ATOM 3068 N N . ASN A 1 374 ? -21.800 48.106 67.055 1.00 30.82 374 ASN A N 1
ATOM 3069 C CA . ASN A 1 374 ? -21.500 49.264 67.900 1.00 31.70 374 ASN A CA 1
ATOM 3070 C C . ASN A 1 374 ? -19.987 49.363 68.080 1.00 30.41 374 ASN A C 1
ATOM 3071 O O . ASN A 1 374 ? -19.381 48.489 68.699 1.00 29.30 374 ASN A O 1
ATOM 3076 N N . VAL A 1 375 ? -19.388 50.434 67.564 1.00 29.94 375 VAL A N 1
ATOM 3077 C CA . VAL A 1 375 ? -17.944 50.632 67.672 1.00 31.86 375 VAL A CA 1
ATOM 3078 C C . VAL A 1 375 ? -17.558 51.614 68.772 1.00 33.72 375 VAL A C 1
ATOM 3079 O O . VAL A 1 375 ? -16.372 51.787 69.075 1.00 32.84 375 VAL A O 1
ATOM 3083 N N . ASP A 1 376 ? -18.564 52.259 69.360 1.00 35.28 376 ASP A N 1
ATOM 3084 C CA . ASP A 1 376 ? -18.334 53.225 70.425 1.00 38.74 376 ASP A CA 1
ATOM 3085 C C . ASP A 1 376 ? -18.101 52.549 71.767 1.00 39.37 376 ASP A C 1
ATOM 3086 O O . ASP A 1 376 ? -18.939 51.796 72.262 1.00 40.18 376 ASP A O 1
ATOM 3091 N N . SER A 1 377 ? -16.921 52.786 72.317 1.00 39.96 377 SER A N 1
ATOM 3092 C CA . SER A 1 377 ? -16.532 52.237 73.606 1.00 39.66 377 SER A CA 1
ATOM 3093 C C . SER A 1 377 ? -15.828 53.355 74.356 1.00 39.38 377 SER A C 1
ATOM 3094 O O . SER A 1 377 ? -15.699 54.472 73.842 1.00 39.34 377 SER A O 1
ATOM 3097 N N . ALA A 1 378 ? -15.406 53.075 75.583 1.00 38.31 378 ALA A N 1
ATOM 3098 C CA . ALA A 1 378 ? -14.700 54.074 76.372 1.00 36.62 378 ALA A CA 1
ATOM 3099 C C . ALA A 1 378 ? -13.405 54.405 75.639 1.00 35.14 378 ALA A C 1
ATOM 3100 O O . ALA A 1 378 ? -12.930 55.539 75.679 1.00 35.06 378 ALA A O 1
ATOM 3102 N N . LEU A 1 379 ? -12.871 53.418 74.921 1.00 33.17 379 LEU A N 1
ATOM 3103 C CA . LEU A 1 379 ? -11.627 53.596 74.180 1.00 31.26 379 LEU A CA 1
ATOM 3104 C C . LEU A 1 379 ? -11.728 54.627 73.059 1.00 29.45 379 LEU A C 1
ATOM 3105 O O . LEU A 1 379 ? -10.727 55.246 72.697 1.00 29.19 379 LEU A O 1
ATOM 3110 N N . THR A 1 380 ? -12.931 54.830 72.527 1.00 26.72 380 THR A N 1
ATOM 3111 C CA . THR A 1 380 ? -13.120 55.805 71.454 1.00 25.56 380 THR A CA 1
ATOM 3112 C C . THR A 1 380 ? -13.544 57.188 71.968 1.00 26.15 380 THR A C 1
ATOM 3113 O O . THR A 1 380 ? -13.582 58.148 71.203 1.00 27.13 380 THR A O 1
ATOM 3117 N N . GLN A 1 381 ? -13.802 57.300 73.270 1.00 27.01 381 GLN A N 1
ATOM 3118 C CA . GLN A 1 381 ? -14.246 58.568 73.855 1.00 27.95 381 GLN A CA 1
ATOM 3119 C C . GLN A 1 381 ? -13.246 59.229 74.811 1.00 26.18 381 GLN A C 1
ATOM 3120 O O . GLN A 1 381 ? -13.550 60.257 75.423 1.00 25.52 381 GLN A O 1
ATOM 3126 N N . GLY A 1 382 ? -12.046 58.669 74.904 1.00 23.23 382 GLY A N 1
ATOM 3127 C CA . GLY A 1 382 ? -11.053 59.214 75.809 1.00 21.87 382 GLY A CA 1
ATOM 3128 C C . GLY A 1 382 ? -10.058 60.203 75.238 1.00 18.66 382 GLY A C 1
ATOM 3129 O O . GLY A 1 382 ? -10.099 60.539 74.051 1.00 16.93 382 GLY A O 1
ATOM 3130 N N . PRO A 1 383 ? -9.157 60.714 76.084 1.00 17.62 383 PRO A N 1
ATOM 3131 C CA . PRO A 1 383 ? -8.147 61.678 75.644 1.00 15.83 383 PRO A CA 1
ATOM 3132 C C . PRO A 1 383 ? -7.152 61.133 74.613 1.00 14.43 383 PRO A C 1
ATOM 3133 O O . PRO A 1 383 ? -6.734 61.882 73.734 1.00 11.68 383 PRO A O 1
ATOM 3137 N N . GLU A 1 384 ? -6.786 59.844 74.684 1.00 12.97 384 GLU A N 1
ATOM 3138 C CA . GLU A 1 384 ? -5.846 59.336 73.681 1.00 13.66 384 GLU A CA 1
ATOM 3139 C C . GLU A 1 384 ? -6.503 59.360 72.292 1.00 12.54 384 GLU A C 1
ATOM 3140 O O . GLU A 1 384 ? -5.871 59.760 71.307 1.00 10.63 384 GLU A O 1
ATOM 3146 N N . MET A 1 385 ? -7.778 58.982 72.204 1.00 11.06 385 MET A N 1
ATOM 3147 C CA . MET A 1 385 ? -8.455 59.030 70.909 1.00 11.79 385 MET A CA 1
ATOM 3148 C C . MET A 1 385 ? -8.547 60.482 70.413 1.00 10.42 385 MET A C 1
ATOM 3149 O O . MET A 1 385 ? -8.418 60.743 69.225 1.00 11.69 385 MET A O 1
ATOM 3154 N N . ALA A 1 386 ? -8.773 61.428 71.326 1.00 10.70 386 ALA A N 1
ATOM 3155 C CA . ALA A 1 386 ? -8.846 62.829 70.933 1.00 10.20 386 ALA A CA 1
ATOM 3156 C C . ALA A 1 386 ? -7.503 63.278 70.327 1.00 10.24 386 ALA A C 1
ATOM 3157 O O . ALA A 1 386 ? -7.485 64.055 69.375 1.00 10.74 386 ALA A O 1
ATOM 3159 N N . ARG A 1 387 ? -6.382 62.776 70.860 1.00 10.28 387 ARG A N 1
ATOM 3160 C CA . ARG A 1 387 ? -5.074 63.138 70.292 1.00 9.77 387 ARG A CA 1
ATOM 3161 C C . ARG A 1 387 ? -4.938 62.513 68.902 1.00 10.27 387 ARG A C 1
ATOM 3162 O O . ARG A 1 387 ? -4.474 63.166 67.972 1.00 9.37 387 ARG A O 1
ATOM 3170 N N . VAL A 1 388 ? -5.378 61.263 68.758 1.00 8.96 388 VAL A N 1
ATOM 3171 C CA . VAL A 1 388 ? -5.310 60.575 67.462 1.00 10.63 388 VAL A CA 1
ATOM 3172 C C . VAL A 1 388 ? -6.090 61.365 66.417 1.00 11.56 388 VAL A C 1
ATOM 3173 O O . VAL A 1 388 ? -5.594 61.603 65.314 1.00 9.91 388 VAL A O 1
ATOM 3177 N N . ARG A 1 389 ? -7.287 61.820 66.794 1.00 10.85 389 ARG A N 1
ATOM 3178 C CA . ARG A 1 389 ? -8.124 62.601 65.888 1.00 11.42 389 ARG A CA 1
ATOM 3179 C C . ARG A 1 389 ? -7.401 63.866 65.404 1.00 9.02 389 ARG A C 1
ATOM 3180 O O . ARG A 1 389 ? -7.384 64.154 64.210 1.00 10.87 389 ARG A O 1
ATOM 3188 N N . GLU A 1 390 ? -6.772 64.596 66.325 1.00 9.38 390 GLU A N 1
ATOM 3189 C CA . GLU A 1 390 ? -6.053 65.806 65.944 1.00 9.08 390 GLU A CA 1
ATOM 3190 C C . GLU A 1 390 ? -4.869 65.491 65.052 1.00 8.18 390 GLU A C 1
ATOM 3191 O O . GLU A 1 390 ? -4.639 66.181 64.071 1.00 9.25 390 GLU A O 1
ATOM 3197 N N . LEU A 1 391 ? -4.108 64.460 65.415 1.00 9.59 391 LEU A N 1
ATOM 3198 C CA . LEU A 1 391 ? -2.935 64.084 64.623 1.00 9.09 391 LEU A CA 1
ATOM 3199 C C . LEU A 1 391 ? -3.322 63.706 63.190 1.00 10.58 391 LEU A C 1
ATOM 3200 O O . LEU A 1 391 ? -2.671 64.133 62.238 1.00 10.08 391 LEU A O 1
ATOM 3205 N N . MET A 1 392 ? -4.441 63.001 63.037 1.00 10.85 392 MET A N 1
ATOM 3206 C CA . MET A 1 392 ? -4.900 62.619 61.702 1.00 11.05 392 MET A CA 1
ATOM 3207 C C . MET A 1 392 ? -5.398 63.864 60.946 1.00 12.68 392 MET A C 1
ATOM 3208 O O . MET A 1 392 ? -5.163 64.003 59.746 1.00 13.40 392 MET A O 1
ATOM 3213 N N . TYR A 1 393 ? -6.021 64.798 61.671 1.00 11.28 393 TYR A N 1
ATOM 3214 C CA . TYR A 1 393 ? -6.504 66.034 61.065 1.00 11.17 393 TYR A CA 1
ATOM 3215 C C . TYR A 1 393 ? -5.337 66.809 60.436 1.00 11.95 393 TYR A C 1
ATOM 3216 O O . TYR A 1 393 ? -5.473 67.378 59.351 1.00 12.72 393 TYR A O 1
ATOM 3225 N N . TRP A 1 394 ? -4.181 66.789 61.097 1.00 10.66 394 TRP A N 1
ATOM 3226 C CA . TRP A 1 394 ? -2.992 67.480 60.587 1.00 10.33 394 TRP A CA 1
ATOM 3227 C C . TRP A 1 394 ? -2.128 66.621 59.656 1.00 10.55 394 TRP A C 1
ATOM 3228 O O . TRP A 1 394 ? -1.029 67.039 59.265 1.00 11.78 394 TRP A O 1
ATOM 3239 N N . ASN A 1 395 ? -2.612 65.432 59.309 1.00 10.09 395 ASN A N 1
ATOM 3240 C CA . ASN A 1 395 ? -1.883 64.509 58.434 1.00 12.18 395 ASN A CA 1
ATOM 3241 C C . ASN A 1 395 ? -0.521 64.100 59.007 1.00 11.43 395 ASN A C 1
ATOM 3242 O O . ASN A 1 395 ? 0.467 63.962 58.278 1.00 13.34 395 ASN A O 1
ATOM 3247 N N . LEU A 1 396 ? -0.466 63.967 60.327 1.00 11.01 396 LEU A N 1
ATOM 3248 C CA . LEU A 1 396 ? 0.751 63.562 61.031 1.00 9.93 396 LEU A CA 1
ATOM 3249 C C . LEU A 1 396 ? 0.604 62.062 61.270 1.00 9.35 396 LEU A C 1
ATOM 3250 O O . LEU A 1 396 ? 0.562 61.592 62.410 1.00 9.79 396 LEU A O 1
ATOM 3255 N N . ASP A 1 397 ? 0.539 61.308 60.177 1.00 10.32 397 ASP A N 1
ATOM 3256 C CA . ASP A 1 397 ? 0.336 59.872 60.263 1.00 10.24 397 ASP A CA 1
ATOM 3257 C C . ASP A 1 397 ? 1.351 59.074 61.071 1.00 9.91 397 ASP A C 1
ATOM 3258 O O . ASP A 1 397 ? 0.964 58.130 61.753 1.00 11.36 397 ASP A O 1
ATOM 3263 N N . ASN A 1 398 ? 2.634 59.427 61.007 1.00 11.34 398 ASN A N 1
ATOM 3264 C CA . ASN A 1 398 ? 3.616 58.661 61.770 1.00 10.95 398 ASN A CA 1
ATOM 3265 C C . ASN A 1 398 ? 3.444 58.874 63.275 1.00 11.74 398 ASN A C 1
ATOM 3266 O O . ASN A 1 398 ? 3.591 57.935 64.065 1.00 11.42 398 ASN A O 1
ATOM 3271 N N . THR A 1 399 ? 3.097 60.108 63.651 1.00 11.24 399 THR A N 1
ATOM 3272 C CA . THR A 1 399 ? 2.891 60.470 65.056 1.00 10.60 399 THR A CA 1
ATOM 3273 C C . THR A 1 399 ? 1.603 59.790 65.551 1.00 10.57 399 THR A C 1
ATOM 3274 O O . THR A 1 399 ? 1.560 59.238 66.657 1.00 10.55 399 THR A O 1
ATOM 3278 N N . ALA A 1 400 ? 0.583 59.784 64.700 1.00 10.34 400 ALA A N 1
ATOM 3279 C CA . ALA A 1 400 ? -0.682 59.134 65.035 1.00 10.15 400 ALA A CA 1
ATOM 3280 C C . ALA A 1 400 ? -0.476 57.619 65.191 1.00 10.72 400 ALA A C 1
ATOM 3281 O O . ALA A 1 400 ? -1.096 57.007 66.055 1.00 10.69 400 ALA A O 1
ATOM 3283 N N . ARG A 1 401 ? 0.357 57.016 64.332 1.00 10.87 401 ARG A N 1
ATOM 3284 C CA . ARG A 1 401 ? 0.621 55.571 64.410 1.00 10.57 401 ARG A CA 1
ATOM 3285 C C . ARG A 1 401 ? 1.116 55.163 65.813 1.00 11.35 401 ARG A C 1
ATOM 3286 O O . ARG A 1 401 ? 0.682 54.149 66.363 1.00 11.93 401 ARG A O 1
ATOM 3294 N N . SER A 1 402 ? 2.003 55.971 66.399 1.00 12.90 402 SER A N 1
ATOM 3295 C CA . SER A 1 402 ? 2.532 55.687 67.734 1.00 12.91 402 SER A CA 1
ATOM 3296 C C . SER A 1 402 ? 1.439 55.753 68.793 1.00 12.70 402 SER A C 1
ATOM 3297 O O . SER A 1 402 ? 1.418 54.943 69.724 1.00 12.85 402 SER A O 1
ATOM 3300 N N . GLU A 1 403 ? 0.565 56.754 68.688 1.00 11.81 403 GLU A N 1
ATOM 3301 C CA . GLU A 1 403 ? -0.548 56.866 69.632 1.00 11.83 403 GLU A CA 1
ATOM 3302 C C . GLU A 1 403 ? -1.507 55.690 69.458 1.00 12.23 403 GLU A C 1
ATOM 3303 O O . GLU A 1 403 ? -1.947 55.091 70.436 1.00 12.20 403 GLU A O 1
ATOM 3309 N N . TRP A 1 404 ? -1.833 55.374 68.204 1.00 12.77 404 TRP A N 1
ATOM 3310 C CA . TRP A 1 404 ? -2.755 54.284 67.900 1.00 11.47 404 TRP A CA 1
ATOM 3311 C C . TRP A 1 404 ? -2.206 52.960 68.427 1.00 12.05 404 TRP A C 1
ATOM 3312 O O . TRP A 1 404 ? -2.961 52.126 68.944 1.00 12.16 404 TRP A O 1
ATOM 3323 N N . ALA A 1 405 ? -0.889 52.792 68.323 1.00 11.15 405 ALA A N 1
ATOM 3324 C CA . ALA A 1 405 ? -0.231 51.570 68.771 1.00 13.27 405 ALA A CA 1
ATOM 3325 C C . ALA A 1 405 ? -0.512 51.331 70.250 1.00 13.90 405 ALA A C 1
ATOM 3326 O O . ALA A 1 405 ? -0.778 50.204 70.655 1.00 15.50 405 ALA A O 1
ATOM 3328 N N . ASN A 1 406 ? -0.467 52.396 71.051 1.00 15.40 406 ASN A N 1
ATOM 3329 C CA . ASN A 1 406 ? -0.746 52.286 72.486 1.00 16.54 406 ASN A CA 1
ATOM 3330 C C . ASN A 1 406 ? -2.208 51.967 72.736 1.00 16.40 406 ASN A C 1
ATOM 3331 O O . ASN A 1 406 ? -2.535 51.196 73.628 1.00 18.05 406 ASN A O 1
ATOM 3336 N N . LEU A 1 407 ? -3.086 52.587 71.956 1.00 16.05 407 LEU A N 1
ATOM 3337 C CA . LEU A 1 407 ? -4.516 52.387 72.108 1.00 18.11 407 LEU A CA 1
ATOM 3338 C C . LEU A 1 407 ? -4.984 50.953 71.790 1.00 20.34 407 LEU A C 1
ATOM 3339 O O . LEU A 1 407 ? -5.795 50.384 72.527 1.00 20.32 407 LEU A O 1
ATOM 3344 N N . VAL A 1 408 ? -4.407 50.329 70.767 1.00 18.35 408 VAL A N 1
ATOM 3345 C CA . VAL A 1 408 ? -4.815 48.974 70.384 1.00 18.89 408 VAL A CA 1
ATOM 3346 C C . VAL A 1 408 ? -4.084 47.862 71.139 1.00 21.18 408 VAL A C 1
ATOM 3347 O O . VAL A 1 408 ? -4.558 46.731 71.208 1.00 23.07 408 VAL A O 1
ATOM 3351 N N . LYS A 1 409 ? -2.959 48.202 71.752 1.00 22.99 409 LYS A N 1
ATOM 3352 C CA . LYS A 1 409 ? -2.147 47.229 72.475 1.00 25.98 409 LYS A CA 1
ATOM 3353 C C . LYS A 1 409 ? -2.813 46.674 73.738 1.00 27.30 409 LYS A C 1
ATOM 3354 O O . LYS A 1 409 ? -3.429 47.415 74.510 1.00 26.97 409 LYS A O 1
ATOM 3360 N N . SER A 1 410 ? -2.717 45.359 73.914 1.00 27.99 410 SER A N 1
ATOM 3361 C CA . SER A 1 410 ? -3.265 44.683 75.093 1.00 30.11 410 SER A CA 1
ATOM 3362 C C . SER A 1 410 ? -4.786 44.757 75.243 1.00 29.98 410 SER A C 1
ATOM 3363 O O . SER A 1 410 ? -5.310 44.596 76.341 1.00 31.56 410 SER A O 1
ATOM 3366 N N . LYS A 1 411 ? -5.491 45.022 74.151 1.00 28.35 411 LYS A N 1
ATOM 3367 C CA . LYS A 1 411 ? -6.947 45.103 74.194 1.00 26.43 411 LYS A CA 1
ATOM 3368 C C . LYS A 1 411 ? -7.507 43.776 73.722 1.00 25.76 411 LYS A C 1
ATOM 3369 O O . LYS A 1 411 ? -6.778 42.969 73.137 1.00 26.22 411 LYS A O 1
ATOM 3375 N N . SER A 1 412 ? -8.793 43.541 73.974 1.00 24.29 412 SER A N 1
ATOM 3376 C CA . SER A 1 412 ? -9.423 42.296 73.547 1.00 24.44 412 SER A CA 1
ATOM 3377 C C . SER A 1 412 ? -9.600 42.319 72.033 1.00 23.98 412 SER A C 1
ATOM 3378 O O . SER A 1 412 ? -9.545 43.382 71.416 1.00 21.89 412 SER A O 1
ATOM 3381 N N . LYS A 1 413 ? -9.828 41.152 71.437 1.00 23.60 413 LYS A N 1
ATOM 3382 C CA . LYS A 1 413 ? -10.026 41.078 69.995 1.00 24.12 413 LYS A CA 1
ATOM 3383 C C . LYS A 1 413 ? -11.245 41.899 69.590 1.00 22.14 413 LYS A C 1
ATOM 3384 O O . LYS A 1 413 ? -11.254 42.530 68.534 1.00 21.06 413 LYS A O 1
ATOM 3390 N N . THR A 1 414 ? -12.273 41.891 70.438 1.00 20.42 414 THR A N 1
ATOM 3391 C CA . THR A 1 414 ? -13.493 42.649 70.179 1.00 21.68 414 THR A CA 1
ATOM 3392 C C . THR A 1 414 ? -13.192 44.140 70.172 1.00 20.37 414 THR A C 1
ATOM 3393 O O . THR A 1 414 ? -13.646 44.865 69.280 1.00 19.95 414 THR A O 1
ATOM 3397 N N . GLU A 1 415 ? -12.435 44.592 71.170 1.00 20.37 415 GLU A N 1
ATOM 3398 C CA . GLU A 1 415 ? -12.056 45.999 71.261 1.00 19.44 415 GLU A CA 1
ATOM 3399 C C . GLU A 1 415 ? -11.175 46.388 70.073 1.00 18.26 415 GLU A C 1
ATOM 3400 O O . GLU A 1 415 ? -11.364 47.456 69.492 1.00 16.44 415 GLU A O 1
ATOM 3406 N N . GLN A 1 416 ? -10.241 45.516 69.695 1.00 15.78 416 GLN A N 1
ATOM 3407 C CA . GLN A 1 416 ? -9.359 45.816 68.556 1.00 16.41 416 GLN A CA 1
ATOM 3408 C C . GLN A 1 416 ? -10.146 45.909 67.240 1.00 16.32 416 GLN A C 1
ATOM 3409 O O . GLN A 1 416 ? -9.830 46.748 66.375 1.00 15.04 416 GLN A O 1
ATOM 3415 N N . ALA A 1 417 ? -11.199 45.095 67.109 1.00 15.75 417 ALA A N 1
ATOM 3416 C CA . ALA A 1 417 ? -12.053 45.118 65.918 1.00 15.42 417 ALA A CA 1
ATOM 3417 C C . ALA A 1 417 ? -12.909 46.392 65.906 1.00 14.65 417 ALA A C 1
ATOM 3418 O O . ALA A 1 417 ? -13.146 46.986 64.853 1.00 14.09 417 ALA A O 1
ATOM 3420 N N . GLN A 1 418 ? -13.376 46.812 67.085 1.00 15.14 418 GLN A N 1
ATOM 3421 C CA . GLN A 1 418 ? -14.155 48.047 67.178 1.00 16.21 418 GLN A CA 1
ATOM 3422 C C . GLN A 1 418 ? -13.263 49.219 66.793 1.00 14.42 418 GLN A C 1
ATOM 3423 O O . GLN A 1 418 ? -13.694 50.099 66.067 1.00 14.00 418 GLN A O 1
ATOM 3429 N N . LEU A 1 419 ? -12.030 49.232 67.307 1.00 15.21 419 LEU A N 1
ATOM 3430 C CA . LEU A 1 419 ? -11.083 50.300 66.992 1.00 12.90 419 LEU A CA 1
ATOM 3431 C C . LEU A 1 419 ? -10.758 50.303 65.485 1.00 12.42 419 LEU A C 1
ATOM 3432 O O . LEU A 1 419 ? -10.699 51.359 64.851 1.00 11.81 419 LEU A O 1
ATOM 3437 N N . ALA A 1 420 ? -10.578 49.118 64.906 1.00 13.34 420 ALA A N 1
ATOM 3438 C CA . ALA A 1 420 ? -10.306 49.014 63.470 1.00 11.65 420 ALA A CA 1
ATOM 3439 C C . ALA A 1 420 ? -11.474 49.630 62.681 1.00 11.63 420 ALA A C 1
ATOM 3440 O O . ALA A 1 420 ? -11.268 50.459 61.793 1.00 11.70 420 ALA A O 1
ATOM 3442 N N . ARG A 1 421 ? -12.702 49.286 63.072 1.00 11.95 421 ARG A N 1
ATOM 3443 C CA . ARG A 1 421 ? -13.890 49.799 62.378 1.00 12.78 421 ARG A CA 1
ATOM 3444 C C . ARG A 1 421 ? -14.090 51.295 62.604 1.00 11.99 421 ARG A C 1
ATOM 3445 O O . ARG A 1 421 ? -14.534 51.998 61.707 1.00 12.10 421 ARG A O 1
ATOM 3453 N N . TYR A 1 422 ? -13.750 51.773 63.800 1.00 12.19 422 TYR A N 1
ATOM 3454 C CA . TYR A 1 422 ? -13.865 53.199 64.124 1.00 11.85 422 TYR A CA 1
ATOM 3455 C C . TYR A 1 422 ? -12.916 53.985 63.198 1.00 11.58 422 TYR A C 1
ATOM 3456 O O . TYR A 1 422 ? -13.297 54.985 62.602 1.00 12.47 422 TYR A O 1
ATOM 3465 N N . ALA A 1 423 ? -11.694 53.481 63.040 1.00 10.82 423 ALA A N 1
ATOM 3466 C CA . ALA A 1 423 ? -10.712 54.115 62.158 1.00 11.12 423 ALA A CA 1
ATOM 3467 C C . ALA A 1 423 ? -11.225 54.071 60.715 1.00 10.68 423 ALA A C 1
ATOM 3468 O O . ALA A 1 423 ? -11.215 55.081 60.017 1.00 10.99 423 ALA A O 1
ATOM 3470 N N . PHE A 1 424 ? -11.701 52.898 60.291 1.00 10.14 424 PHE A N 1
ATOM 3471 C CA . PHE A 1 424 ? -12.258 52.698 58.952 1.00 11.58 424 PHE A CA 1
ATOM 3472 C C . PHE A 1 424 ? -13.404 53.696 58.691 1.00 10.83 424 PHE A C 1
ATOM 3473 O O . PHE A 1 424 ? -13.444 54.331 57.642 1.00 11.40 424 PHE A O 1
ATOM 3481 N N . ASN A 1 425 ? -14.304 53.859 59.665 1.00 11.51 425 ASN A N 1
ATOM 3482 C CA . ASN A 1 425 ? -15.433 54.790 59.522 1.00 12.34 425 ASN A CA 1
ATOM 3483 C C . ASN A 1 425 ? -14.998 56.249 59.383 1.00 13.45 425 ASN A C 1
ATOM 3484 O O . ASN A 1 425 ? -15.705 57.068 58.784 1.00 14.49 425 ASN A O 1
ATOM 3489 N N . ASN A 1 426 ? -13.835 56.570 59.937 1.00 11.06 426 ASN A N 1
ATOM 3490 C CA . ASN A 1 426 ? -13.298 57.923 59.866 1.00 12.54 426 ASN A CA 1
ATOM 3491 C C . ASN A 1 426 ? -12.309 58.119 58.726 1.00 11.52 426 ASN A C 1
ATOM 3492 O O . ASN A 1 426 ? -11.745 59.206 58.567 1.00 13.34 426 ASN A O 1
ATOM 3497 N N . GLN A 1 427 ? -12.199 57.107 57.871 1.00 11.62 427 GLN A N 1
ATOM 3498 C CA . GLN A 1 427 ? -11.283 57.131 56.740 1.00 11.61 427 GLN A CA 1
ATOM 3499 C C . GLN A 1 427 ? -9.811 57.272 57.137 1.00 11.72 427 GLN A C 1
ATOM 3500 O O . GLN A 1 427 ? -9.012 57.855 56.393 1.00 11.76 427 GLN A O 1
ATOM 3506 N N . TRP A 1 428 ? -9.477 56.735 58.310 1.00 10.51 428 TRP A N 1
ATOM 3507 C CA . TRP A 1 428 ? -8.094 56.700 58.814 1.00 9.72 428 TRP A CA 1
ATOM 3508 C C . TRP A 1 428 ? -7.650 55.304 58.347 1.00 10.25 428 TRP A C 1
ATOM 3509 O O . TRP A 1 428 ? -7.552 54.354 59.140 1.00 10.42 428 TRP A O 1
ATOM 3520 N N . TRP A 1 429 ? -7.406 55.195 57.040 1.00 10.42 429 TRP A N 1
ATOM 3521 C CA . TRP A 1 429 ? -7.081 53.908 56.401 1.00 9.64 429 TRP A CA 1
ATOM 3522 C C . TRP A 1 429 ? -5.892 53.184 57.004 1.00 10.21 429 TRP A C 1
ATOM 3523 O O . TRP A 1 429 ? -5.949 51.963 57.223 1.00 10.33 429 TRP A O 1
ATOM 3534 N N . ASP A 1 430 ? -4.800 53.918 57.221 1.00 9.38 430 ASP A N 1
ATOM 3535 C CA . ASP A 1 430 ? -3.632 53.295 57.840 1.00 10.86 430 ASP A CA 1
ATOM 3536 C C . ASP A 1 430 ? -3.912 52.759 59.250 1.00 9.99 430 ASP A C 1
ATOM 3537 O O . ASP A 1 430 ? -3.467 51.664 59.611 1.00 9.20 430 ASP A O 1
ATOM 3542 N N . LEU A 1 431 ? -4.670 53.510 60.046 1.00 9.60 431 LEU A N 1
ATOM 3543 C CA . LEU A 1 431 ? -4.998 53.062 61.393 1.00 9.24 431 LEU A CA 1
ATOM 3544 C C . LEU A 1 431 ? -5.896 51.832 61.366 1.00 7.98 431 LEU A C 1
ATOM 3545 O O . LEU A 1 431 ? -5.772 50.950 62.211 1.00 8.31 431 LEU A O 1
ATOM 3550 N N . SER A 1 432 ? -6.794 51.771 60.389 1.00 8.97 432 SER A N 1
ATOM 3551 C CA . SER A 1 432 ? -7.677 50.618 60.244 1.00 9.52 432 SER A CA 1
ATOM 3552 C C . SER A 1 432 ? -6.819 49.371 60.009 1.00 9.36 432 SER A C 1
ATOM 3553 O O . SER A 1 432 ? -6.974 48.371 60.707 1.00 9.64 432 SER A O 1
ATOM 3556 N N . VAL A 1 433 ? -5.875 49.452 59.070 1.00 9.92 433 VAL A N 1
ATOM 3557 C CA . VAL A 1 433 ? -5.008 48.291 58.788 1.00 10.10 433 VAL A CA 1
ATOM 3558 C C . VAL A 1 433 ? -4.158 47.944 60.021 1.00 10.81 433 VAL A C 1
ATOM 3559 O O . VAL A 1 433 ? -4.033 46.776 60.416 1.00 10.24 433 VAL A O 1
ATOM 3563 N N . GLN A 1 434 ? -3.636 48.971 60.685 1.00 10.33 434 GLN A N 1
ATOM 3564 C CA . GLN A 1 434 ? -2.801 48.767 61.864 1.00 9.49 434 GLN A CA 1
ATOM 3565 C C . GLN A 1 434 ? -3.529 48.012 62.978 1.00 11.15 434 GLN A C 1
ATOM 3566 O O . GLN A 1 434 ? -2.944 47.147 63.639 1.00 11.64 434 GLN A O 1
ATOM 3572 N N . ALA A 1 435 ? -4.806 48.331 63.177 1.00 11.00 435 ALA A N 1
ATOM 3573 C CA . ALA A 1 435 ? -5.605 47.668 64.201 1.00 11.29 435 ALA A CA 1
ATOM 3574 C C . ALA A 1 435 ? -5.874 46.212 63.811 1.00 12.08 435 ALA A C 1
ATOM 3575 O O . ALA A 1 435 ? -5.882 45.335 64.680 1.00 13.56 435 ALA A O 1
ATOM 3577 N N . THR A 1 436 ? -6.092 45.933 62.523 1.00 12.38 436 THR A N 1
ATOM 3578 C CA . THR A 1 436 ? -6.327 44.537 62.140 1.00 12.36 436 THR A CA 1
ATOM 3579 C C . THR A 1 436 ? -5.071 43.702 62.389 1.00 13.33 436 THR A C 1
ATOM 3580 O O . THR A 1 436 ? -5.163 42.537 62.760 1.00 14.12 436 THR A O 1
ATOM 3584 N N . ILE A 1 437 ? -3.901 44.317 62.231 1.00 14.11 437 ILE A N 1
ATOM 3585 C CA . ILE A 1 437 ? -2.649 43.605 62.455 1.00 15.18 437 ILE A CA 1
ATOM 3586 C C . ILE A 1 437 ? -2.454 43.349 63.950 1.00 16.18 437 ILE A C 1
ATOM 3587 O O . ILE A 1 437 ? -2.140 42.230 64.352 1.00 16.12 437 ILE A O 1
ATOM 3592 N N . ALA A 1 438 ? -2.703 44.367 64.774 1.00 15.85 438 ALA A N 1
ATOM 3593 C CA . ALA A 1 438 ? -2.572 44.220 66.225 1.00 17.65 438 ALA A CA 1
ATOM 3594 C C . ALA A 1 438 ? -3.487 43.129 66.780 1.00 18.06 438 ALA A C 1
ATOM 3595 O O . ALA A 1 438 ? -3.085 42.365 67.659 1.00 20.21 438 ALA A O 1
ATOM 3597 N N . GLY A 1 439 ? -4.710 43.042 66.262 1.00 17.01 439 GLY A N 1
ATOM 3598 C CA . GLY A 1 439 ? -5.637 42.042 66.759 1.00 17.26 439 GLY A CA 1
ATOM 3599 C C . GLY A 1 439 ? -5.629 40.733 65.995 1.00 17.97 439 GLY A C 1
ATOM 3600 O O . GLY A 1 439 ? -6.418 39.837 66.314 1.00 18.13 439 GLY A O 1
ATOM 3601 N N . LYS A 1 440 ? -4.761 40.635 64.983 1.00 16.53 440 LYS A N 1
ATOM 3602 C CA . LYS A 1 440 ? -4.658 39.443 64.130 1.00 16.02 440 LYS A CA 1
ATOM 3603 C C . LYS A 1 440 ? -6.034 39.089 63.572 1.00 15.56 440 LYS A C 1
ATOM 3604 O O . LYS A 1 440 ? -6.412 37.920 63.512 1.00 16.28 440 LYS A O 1
ATOM 3610 N N . LEU A 1 441 ? -6.764 40.123 63.153 1.00 13.19 441 LEU A N 1
ATOM 3611 C CA . LEU A 1 441 ? -8.118 40.009 62.603 1.00 14.43 441 LEU A CA 1
ATOM 3612 C C . LEU A 1 441 ? -7.988 39.739 61.111 1.00 14.95 441 LEU A C 1
ATOM 3613 O O . LEU A 1 441 ? -8.487 40.500 60.277 1.00 14.04 441 LEU A O 1
ATOM 3618 N N . TRP A 1 442 ? -7.370 38.607 60.783 1.00 14.82 442 TRP A N 1
ATOM 3619 C CA . TRP A 1 442 ? -7.083 38.269 59.397 1.00 15.61 442 TRP A CA 1
ATOM 3620 C C . TRP A 1 442 ? -8.270 38.088 58.475 1.00 14.20 442 TRP A C 1
ATOM 3621 O O . TRP A 1 442 ? -8.135 38.236 57.259 1.00 14.72 442 TRP A O 1
ATOM 3632 N N . ASP A 1 443 ? -9.427 37.741 59.037 1.00 15.18 443 ASP A N 1
ATOM 3633 C CA . ASP A 1 443 ? -10.621 37.554 58.229 1.00 14.39 443 ASP A CA 1
ATOM 3634 C C . ASP A 1 443 ? -11.529 38.785 58.169 1.00 14.87 443 ASP A C 1
ATOM 3635 O O . ASP A 1 443 ? -12.572 38.743 57.514 1.00 14.40 443 ASP A O 1
ATOM 3640 N N . HIS A 1 444 ? -11.145 39.874 58.847 1.00 14.40 444 HIS A N 1
ATOM 3641 C CA . HIS A 1 444 ? -11.919 41.127 58.783 1.00 13.38 444 HIS A CA 1
ATOM 3642 C C . HIS A 1 444 ? -11.421 41.868 57.533 1.00 14.18 444 HIS A C 1
ATOM 3643 O O . HIS A 1 444 ? -10.827 42.952 57.606 1.00 12.52 444 HIS A O 1
ATOM 3650 N N . LEU A 1 445 ? -11.695 41.281 56.375 1.00 12.39 445 LEU A N 1
ATOM 3651 C CA . LEU A 1 445 ? -11.200 41.821 55.115 1.00 12.27 445 LEU A CA 1
ATOM 3652 C C . LEU A 1 445 ? -11.519 43.263 54.757 1.00 12.45 445 LEU A C 1
ATOM 3653 O O . LEU A 1 445 ? -10.677 43.947 54.168 1.00 11.56 445 LEU A O 1
ATOM 3658 N N . GLU A 1 446 ? -12.714 43.739 55.103 1.00 11.48 446 GLU A N 1
ATOM 3659 C CA . GLU A 1 446 ? -13.085 45.107 54.747 1.00 12.24 446 GLU A CA 1
ATOM 3660 C C . GLU A 1 446 ? -12.164 46.137 55.402 1.00 11.36 446 GLU A C 1
ATOM 3661 O O . GLU A 1 446 ? -11.767 47.108 54.763 1.00 13.11 446 GLU A O 1
ATOM 3667 N N . GLU A 1 447 ? -11.837 45.915 56.675 1.00 11.90 447 GLU A N 1
ATOM 3668 C CA . GLU A 1 447 ? -10.961 46.817 57.424 1.00 11.14 447 GLU A CA 1
ATOM 3669 C C . GLU A 1 447 ? -9.495 46.644 57.042 1.00 12.00 447 GLU A C 1
ATOM 3670 O O . GLU A 1 447 ? -8.702 47.590 57.142 1.00 11.94 447 GLU A O 1
ATOM 3676 N N . ARG A 1 448 ? -9.132 45.440 56.599 1.00 11.01 448 ARG A N 1
ATOM 3677 C CA . ARG A 1 448 ? -7.759 45.167 56.172 1.00 11.64 448 ARG A CA 1
ATOM 3678 C C . ARG A 1 448 ? -7.474 45.737 54.775 1.00 10.97 448 ARG A C 1
ATOM 3679 O O . ARG A 1 448 ? -6.321 46.015 54.440 1.00 10.42 448 ARG A O 1
ATOM 3687 N N . PHE A 1 449 ? -8.511 45.875 53.949 1.00 8.19 449 PHE A N 1
ATOM 3688 C CA . PHE A 1 449 ? -8.318 46.342 52.581 1.00 9.39 449 PHE A CA 1
ATOM 3689 C C . PHE A 1 449 ? -9.280 47.459 52.235 1.00 9.47 449 PHE A C 1
ATOM 3690 O O . PHE A 1 449 ? -10.112 47.328 51.333 1.00 10.82 449 PHE A O 1
ATOM 3698 N N . PRO A 1 450 ? -9.127 48.613 52.907 1.00 9.86 450 PRO A N 1
ATOM 3699 C CA . PRO A 1 450 ? -10.006 49.754 52.656 1.00 11.62 450 PRO A CA 1
ATOM 3700 C C . PRO A 1 450 ? -9.783 50.386 51.286 1.00 11.01 450 PRO A C 1
ATOM 3701 O O . PRO A 1 450 ? -8.666 50.337 50.764 1.00 9.91 450 PRO A O 1
ATOM 3705 N N . LEU A 1 451 ? -10.833 50.994 50.726 1.00 10.54 451 LEU A N 1
ATOM 3706 C CA . LEU A 1 451 ? -10.748 51.664 49.429 1.00 10.42 451 LEU A CA 1
ATOM 3707 C C . LEU A 1 451 ? -10.141 53.051 49.616 1.00 10.73 451 LEU A C 1
ATOM 3708 O O . LEU A 1 451 ? -10.782 54.081 49.367 1.00 12.81 451 LEU A O 1
ATOM 3713 N N . ALA A 1 452 ? -8.876 53.056 50.009 1.00 10.48 452 ALA A N 1
ATOM 3714 C CA . ALA A 1 452 ? -8.138 54.285 50.285 1.00 10.65 452 ALA A CA 1
ATOM 3715 C C . ALA A 1 452 ? -7.779 55.122 49.055 1.00 12.08 452 ALA A C 1
ATOM 3716 O O . ALA A 1 452 ? -7.387 54.578 48.013 1.00 12.09 452 ALA A O 1
ATOM 3718 N N . TYR A 1 453 ? -7.960 56.441 49.166 1.00 11.12 453 TYR A N 1
ATOM 3719 C CA . TYR A 1 453 ? -7.651 57.394 48.104 1.00 11.75 453 TYR A CA 1
ATOM 3720 C C . TYR A 1 453 ? -8.312 56.949 46.798 1.00 11.65 453 TYR A C 1
ATOM 3721 O O . TYR A 1 453 ? -7.738 57.083 45.723 1.00 11.44 453 TYR A O 1
ATOM 3730 N N . ASN A 1 454 ? -9.547 56.453 46.906 1.00 12.10 454 ASN A N 1
ATOM 3731 C CA . ASN A 1 454 ? -10.264 55.928 45.751 1.00 14.64 454 ASN A CA 1
ATOM 3732 C C . ASN A 1 454 ? -10.309 56.860 44.542 1.00 14.19 454 ASN A C 1
ATOM 3733 O O . ASN A 1 454 ? -9.969 56.451 43.421 1.00 14.56 454 ASN A O 1
ATOM 3738 N N . ASP A 1 455 ? -10.724 58.105 44.762 1.00 15.35 455 ASP A N 1
ATOM 3739 C CA . ASP A 1 455 ? -10.805 59.092 43.681 1.00 17.47 455 ASP A CA 1
ATOM 3740 C C . ASP A 1 455 ? -9.456 59.342 43.009 1.00 15.16 455 ASP A C 1
ATOM 3741 O O . ASP A 1 455 ? -9.386 59.421 41.785 1.00 14.21 455 ASP A O 1
ATOM 3746 N N . LEU A 1 456 ? -8.386 59.424 43.796 1.00 12.33 456 LEU A N 1
ATOM 3747 C CA . LEU A 1 456 ? -7.066 59.648 43.220 1.00 12.34 456 LEU A CA 1
ATOM 3748 C C . LEU A 1 456 ? -6.616 58.457 42.380 1.00 11.73 456 LEU A C 1
ATOM 3749 O O . LEU A 1 456 ? -6.088 58.643 41.287 1.00 11.89 456 LEU A O 1
ATOM 3754 N N . PHE A 1 457 ? -6.793 57.242 42.892 1.00 10.60 457 PHE A N 1
ATOM 3755 C CA . PHE A 1 457 ? -6.398 56.063 42.115 1.00 10.71 457 PHE A CA 1
ATOM 3756 C C . PHE A 1 457 ? -7.207 55.943 40.830 1.00 12.76 457 PHE A C 1
ATOM 3757 O O . PHE A 1 457 ? -6.657 55.599 39.789 1.00 12.58 457 PHE A O 1
ATOM 3765 N N . LYS A 1 458 ? -8.489 56.304 40.882 1.00 13.83 458 LYS A N 1
ATOM 3766 C CA . LYS A 1 458 ? -9.335 56.254 39.699 1.00 15.80 458 LYS A CA 1
ATOM 3767 C C . LYS A 1 458 ? -8.801 57.245 38.673 1.00 14.90 458 LYS A C 1
ATOM 3768 O O . LYS A 1 458 ? -8.535 56.887 37.525 1.00 16.06 458 LYS A O 1
ATOM 3774 N N . ARG A 1 459 ? -8.584 58.482 39.112 1.00 14.95 459 ARG A N 1
ATOM 3775 C CA . ARG A 1 459 ? -8.082 59.529 38.237 1.00 16.10 459 ARG A CA 1
ATOM 3776 C C . ARG A 1 459 ? -6.742 59.190 37.588 1.00 14.70 459 ARG A C 1
ATOM 3777 O O . ARG A 1 459 ? -6.566 59.399 36.389 1.00 14.96 459 ARG A O 1
ATOM 3785 N N . TYR A 1 460 ? -5.819 58.635 38.375 1.00 11.68 460 TYR A N 1
ATOM 3786 C CA . TYR A 1 460 ? -4.486 58.310 37.878 1.00 11.20 460 TYR A CA 1
ATOM 3787 C C . TYR A 1 460 ? -4.317 56.983 37.162 1.00 10.63 460 TYR A C 1
ATOM 3788 O O . TYR A 1 460 ? -3.210 56.651 36.740 1.00 12.88 460 TYR A O 1
ATOM 3797 N N . THR A 1 461 ? -5.385 56.196 37.077 1.00 10.67 461 THR A N 1
ATOM 3798 C CA . THR A 1 461 ? -5.323 54.962 36.311 1.00 10.95 461 THR A CA 1
ATOM 3799 C C . THR A 1 461 ? -6.278 54.997 35.115 1.00 12.54 461 THR A C 1
ATOM 3800 O O . THR A 1 461 ? -6.203 54.120 34.264 1.00 10.87 461 THR A O 1
ATOM 3804 N N . SER A 1 462 ? -7.150 56.010 35.038 1.00 12.13 462 SER A N 1
ATOM 3805 C CA . SER A 1 462 ? -8.100 56.118 33.917 1.00 15.67 462 SER A CA 1
ATOM 3806 C C . SER A 1 462 ? -7.439 56.153 32.535 1.00 15.39 462 SER A C 1
ATOM 3807 O O . SER A 1 462 ? -7.976 55.591 31.562 1.00 16.54 462 SER A O 1
ATOM 3812 N N . GLY A 1 463 ? -6.281 56.803 32.444 1.00 13.13 463 GLY A N 1
ATOM 3813 C CA . GLY A 1 463 ? -5.581 56.887 31.175 1.00 14.28 463 GLY A CA 1
ATOM 3814 C C . GLY A 1 463 ? -4.460 55.869 31.055 1.00 14.51 463 GLY A C 1
ATOM 3815 O O . GLY A 1 463 ? -3.588 56.011 30.206 1.00 15.69 463 GLY A O 1
ATOM 3816 N N . LYS A 1 464 ? -4.460 54.861 31.923 1.00 11.26 464 LYS A N 1
ATOM 3817 C CA . LYS A 1 464 ? -3.415 53.836 31.893 1.00 12.01 464 LYS A CA 1
ATOM 3818 C C . LYS A 1 464 ? -4.037 52.456 31.728 1.00 12.50 464 LYS A C 1
ATOM 3819 O O . LYS A 1 464 ? -5.249 52.313 31.821 1.00 12.44 464 LYS A O 1
ATOM 3825 N N . GLU A 1 465 ? -3.220 51.449 31.435 1.00 11.29 465 GLU A N 1
ATOM 3826 C CA . GLU A 1 465 ? -3.730 50.091 31.295 1.00 11.71 465 GLU A CA 1
ATOM 3827 C C . GLU A 1 465 ? -3.778 49.330 32.624 1.00 11.49 465 GLU A C 1
ATOM 3828 O O . GLU A 1 465 ? -4.564 48.400 32.780 1.00 11.22 465 GLU A O 1
ATOM 3839 N N . ILE A 1 466 ? -2.928 49.708 33.577 1.00 10.82 466 ILE A N 1
ATOM 3840 C CA . ILE A 1 466 ? -2.956 49.064 34.893 1.00 9.73 466 ILE A CA 1
ATOM 3841 C C . ILE A 1 466 ? -4.330 49.286 35.529 1.00 9.98 466 ILE A C 1
ATOM 3842 O O . ILE A 1 466 ? -4.874 50.397 35.477 1.00 11.32 466 ILE A O 1
ATOM 3847 N N . PRO A 1 467 ? -4.960 48.215 36.038 1.00 10.55 467 PRO A N 1
ATOM 3848 C CA . PRO A 1 467 ? -6.278 48.365 36.673 1.00 10.65 467 PRO A CA 1
ATOM 3849 C C . PRO A 1 467 ? -6.184 49.194 37.964 1.00 11.65 467 PRO A C 1
ATOM 3850 O O . PRO A 1 467 ? -5.164 49.167 38.660 1.00 10.55 467 PRO A O 1
ATOM 3854 N N . GLN A 1 468 ? -7.240 49.933 38.284 1.00 10.17 468 GLN A N 1
ATOM 3855 C CA . GLN A 1 468 ? -7.256 50.715 39.530 1.00 9.86 468 GLN A CA 1
ATOM 3856 C C . GLN A 1 468 ? -7.019 49.792 40.737 1.00 9.58 468 GLN A C 1
ATOM 3857 O O . GLN A 1 468 ? -6.225 50.109 41.618 1.00 10.00 468 GLN A O 1
ATOM 3863 N N . SER A 1 469 ? -7.693 48.644 40.756 1.00 10.38 469 SER A N 1
ATOM 3864 C CA . SER A 1 469 ? -7.564 47.670 41.840 1.00 10.59 469 SER A CA 1
ATOM 3865 C C . SER A 1 469 ? -6.113 47.220 42.022 1.00 9.30 469 SER A C 1
ATOM 3866 O O . SER A 1 469 ? -5.640 47.050 43.148 1.00 11.99 469 SER A O 1
ATOM 3869 N N . TYR A 1 470 ? -5.414 47.064 40.905 1.00 10.26 470 TYR A N 1
ATOM 3870 C CA . TYR A 1 470 ? -4.030 46.627 40.918 1.00 8.44 470 TYR A CA 1
ATOM 3871 C C . TYR A 1 470 ? -3.111 47.682 41.541 1.00 9.42 470 TYR A C 1
ATOM 3872 O O . TYR A 1 470 ? -2.250 47.342 42.361 1.00 8.24 470 TYR A O 1
ATOM 3881 N N . ALA A 1 471 ? -3.273 48.946 41.139 1.00 9.07 471 ALA A N 1
ATOM 3882 C CA . ALA A 1 471 ? -2.469 50.040 41.716 1.00 9.01 471 ALA A CA 1
ATOM 3883 C C . ALA A 1 471 ? -2.713 50.110 43.227 1.00 8.89 471 ALA A C 1
ATOM 3884 O O . ALA A 1 471 ? -1.783 50.295 44.020 1.00 9.18 471 ALA A O 1
ATOM 3886 N N . MET A 1 472 ? -3.966 49.921 43.629 1.00 7.58 472 MET A N 1
ATOM 3887 C CA . MET A 1 472 ? -4.324 49.921 45.040 1.00 8.57 472 MET A CA 1
ATOM 3888 C C . MET A 1 472 ? -3.693 48.755 45.802 1.00 8.72 472 MET A C 1
ATOM 3889 O O . MET A 1 472 ? -3.226 48.943 46.925 1.00 9.54 472 MET A O 1
ATOM 3894 N N . ALA A 1 473 ? -3.640 47.576 45.182 1.00 7.82 473 ALA A N 1
ATOM 3895 C CA . ALA A 1 473 ? -3.023 46.397 45.798 1.00 8.05 473 ALA A CA 1
ATOM 3896 C C . ALA A 1 473 ? -1.540 46.670 46.052 1.00 8.29 473 ALA A C 1
ATOM 3897 O O . ALA A 1 473 ? -1.006 46.296 47.095 1.00 8.93 473 ALA A O 1
ATOM 3899 N N . ILE A 1 474 ? -0.871 47.264 45.066 1.00 9.18 474 ILE A N 1
ATOM 3900 C CA . ILE A 1 474 ? 0.558 47.584 45.189 1.00 8.55 474 ILE A CA 1
ATOM 3901 C C . ILE A 1 474 ? 0.777 48.555 46.356 1.00 9.67 474 ILE A C 1
ATOM 3902 O O . ILE A 1 474 ? 1.647 48.340 47.211 1.00 8.12 474 ILE A O 1
ATOM 3907 N N . ALA A 1 475 ? -0.033 49.611 46.417 1.00 9.31 475 ALA A N 1
ATOM 3908 C CA . ALA A 1 475 ? 0.092 50.585 47.506 1.00 9.03 475 ALA A CA 1
ATOM 3909 C C . ALA A 1 475 ? -0.168 49.951 48.879 1.00 9.58 475 ALA A C 1
ATOM 3910 O O . ALA A 1 475 ? 0.552 50.214 49.849 1.00 8.30 475 ALA A O 1
ATOM 3912 N N . ARG A 1 476 ? -1.191 49.095 48.954 1.00 10.29 476 ARG A N 1
ATOM 3913 C CA . ARG A 1 476 ? -1.536 48.417 50.202 1.00 9.26 476 ARG A CA 1
ATOM 3914 C C . ARG A 1 476 ? -0.352 47.577 50.692 1.00 9.24 476 ARG A C 1
ATOM 3915 O O . ARG A 1 476 ? 0.008 47.617 51.868 1.00 10.06 476 ARG A O 1
ATOM 3923 N N . GLN A 1 477 ? 0.287 46.863 49.767 1.00 8.41 477 GLN A N 1
ATOM 3924 C CA . GLN A 1 477 ? 1.436 46.038 50.109 1.00 9.02 477 GLN A CA 1
ATOM 3925 C C . GLN A 1 477 ? 2.622 46.896 50.533 1.00 10.12 477 GLN A C 1
ATOM 3926 O O . GLN A 1 477 ? 3.287 46.595 51.528 1.00 10.06 477 GLN A O 1
ATOM 3932 N N . GLU A 1 478 ? 2.855 47.975 49.792 1.00 8.78 478 GLU A N 1
ATOM 3933 C CA . GLU A 1 478 ? 4.008 48.840 50.052 1.00 9.69 478 GLU A CA 1
ATOM 3934 C C . GLU A 1 478 ? 3.985 49.640 51.352 1.00 10.31 478 GLU A C 1
ATOM 3935 O O . GLU A 1 478 ? 4.946 49.607 52.138 1.00 9.85 478 GLU A O 1
ATOM 3941 N N . SER A 1 479 ? 2.863 50.306 51.614 1.00 10.01 479 SER A N 1
ATOM 3942 C CA . SER A 1 479 ? 2.772 51.206 52.767 1.00 8.69 479 SER A CA 1
ATOM 3943 C C . SER A 1 479 ? 1.720 50.919 53.824 1.00 10.32 479 SER A C 1
ATOM 3944 O O . SER A 1 479 ? 1.676 51.632 54.841 1.00 9.44 479 SER A O 1
ATOM 3947 N N . ALA A 1 480 ? 0.853 49.941 53.573 1.00 9.84 480 ALA A N 1
ATOM 3948 C CA . ALA A 1 480 ? -0.250 49.643 54.490 1.00 9.48 480 ALA A CA 1
ATOM 3949 C C . ALA A 1 480 ? -1.068 50.935 54.689 1.00 10.40 480 ALA A C 1
ATOM 3950 O O . ALA A 1 480 ? -1.640 51.204 55.754 1.00 10.50 480 ALA A O 1
ATOM 3952 N N . TRP A 1 481 ? -1.122 51.714 53.612 1.00 10.12 481 TRP A N 1
ATOM 3953 C CA . TRP A 1 481 ? -1.846 52.976 53.531 1.00 10.64 481 TRP A CA 1
ATOM 3954 C C . TRP A 1 481 ? -1.339 54.175 54.331 1.00 10.44 481 TRP A C 1
ATOM 3955 O O . TRP A 1 481 ? -2.060 55.159 54.467 1.00 10.66 481 TRP A O 1
ATOM 3966 N N . ASN A 1 482 ? -0.114 54.116 54.858 1.00 9.71 482 ASN A N 1
ATOM 3967 C CA . ASN A 1 482 ? 0.422 55.288 55.567 1.00 9.96 482 ASN A CA 1
ATOM 3968 C C . ASN A 1 482 ? 1.179 56.112 54.509 1.00 11.09 482 ASN A C 1
ATOM 3969 O O . ASN A 1 482 ? 2.227 55.684 54.026 1.00 11.23 482 ASN A O 1
ATOM 3974 N N . PRO A 1 483 ? 0.661 57.305 54.140 1.00 9.91 483 PRO A N 1
ATOM 3975 C CA . PRO A 1 483 ? 1.315 58.146 53.126 1.00 10.32 483 PRO A CA 1
ATOM 3976 C C . PRO A 1 483 ? 2.628 58.801 53.546 1.00 11.07 483 PRO A C 1
ATOM 3977 O O . PRO A 1 483 ? 3.345 59.336 52.701 1.00 11.90 483 PRO A O 1
ATOM 3981 N N . LYS A 1 484 ? 2.930 58.758 54.842 1.00 11.10 484 LYS A N 1
ATOM 3982 C CA . LYS A 1 484 ? 4.127 59.401 55.378 1.00 11.27 484 LYS A CA 1
ATOM 3983 C C . LYS A 1 484 ? 5.270 58.453 55.725 1.00 12.75 484 LYS A C 1
ATOM 3984 O O . LYS A 1 484 ? 6.331 58.900 56.176 1.00 14.41 484 LYS A O 1
ATOM 3990 N N . VAL A 1 485 ? 5.089 57.155 55.494 1.00 12.84 485 VAL A N 1
ATOM 3991 C CA . VAL A 1 485 ? 6.139 56.207 55.865 1.00 14.18 485 VAL A CA 1
ATOM 3992 C C . VAL A 1 485 ? 7.330 56.203 54.906 1.00 14.51 485 VAL A C 1
ATOM 3993 O O . VAL A 1 485 ? 7.160 56.354 53.699 1.00 13.39 485 VAL A O 1
ATOM 3997 N N . LYS A 1 486 ? 8.537 56.142 55.472 1.00 15.05 486 LYS A N 1
ATOM 3998 C CA . LYS A 1 486 ? 9.767 56.080 54.681 1.00 17.47 486 LYS A CA 1
ATOM 3999 C C . LYS A 1 486 ? 10.581 54.909 55.201 1.00 18.22 486 LYS A C 1
ATOM 4000 O O . LYS A 1 486 ? 10.733 54.751 56.419 1.00 20.22 486 LYS A O 1
ATOM 4006 N N . SER A 1 487 ? 11.116 54.101 54.294 1.00 16.73 487 SER A N 1
ATOM 4007 C CA . SER A 1 487 ? 11.923 52.949 54.697 1.00 17.73 487 SER A CA 1
ATOM 4008 C C . SER A 1 487 ? 13.343 53.412 55.041 1.00 18.24 487 SER A C 1
ATOM 4009 O O . SER A 1 487 ? 13.726 54.543 54.745 1.00 18.02 487 SER A O 1
ATOM 4012 N N . PRO A 1 488 ? 14.129 52.549 55.700 1.00 21.60 488 PRO A N 1
ATOM 4013 C CA . PRO A 1 488 ? 15.506 52.895 56.067 1.00 23.23 488 PRO A CA 1
ATOM 4014 C C . PRO A 1 488 ? 16.386 53.281 54.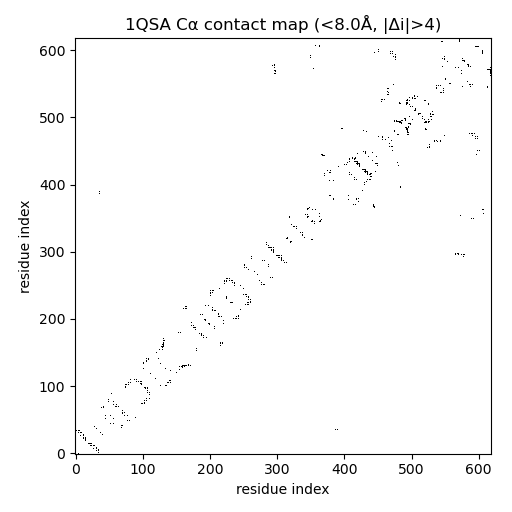871 1.00 23.55 488 PRO A C 1
ATOM 4015 O O . PRO A 1 488 ? 17.355 54.018 55.040 1.00 25.32 488 PRO A O 1
ATOM 4019 N N . VAL A 1 489 ? 16.060 52.791 53.670 1.00 23.28 489 VAL A N 1
ATOM 4020 C CA . VAL A 1 489 ? 16.840 53.138 52.478 1.00 22.34 489 VAL A CA 1
ATOM 4021 C C . VAL A 1 489 ? 16.272 54.351 51.732 1.00 21.40 489 VAL A C 1
ATOM 4022 O O . VAL A 1 489 ? 16.790 54.749 50.689 1.00 23.83 489 VAL A O 1
ATOM 4026 N N . GLY A 1 490 ? 15.185 54.916 52.251 1.00 19.68 490 GLY A N 1
ATOM 4027 C CA . GLY A 1 490 ? 14.604 56.104 51.642 1.00 16.47 490 GLY A CA 1
ATOM 4028 C C . GLY A 1 490 ? 13.371 55.953 50.769 1.00 16.03 490 GLY A C 1
ATOM 4029 O O . GLY A 1 490 ? 12.965 56.947 50.152 1.00 16.06 490 GLY A O 1
ATOM 4030 N N . ALA A 1 491 ? 12.799 54.742 50.676 1.00 14.44 491 ALA A N 1
ATOM 4031 C CA . ALA A 1 491 ? 11.582 54.519 49.854 1.00 12.84 491 ALA A CA 1
ATOM 4032 C C . ALA A 1 491 ? 10.490 55.320 50.543 1.00 12.60 491 ALA A C 1
ATOM 4033 O O . ALA A 1 491 ? 10.296 55.194 51.752 1.00 13.61 491 ALA A O 1
ATOM 4035 N N . SER A 1 492 ? 9.706 56.051 49.763 1.00 11.99 492 SER A N 1
ATOM 4036 C CA . SER A 1 492 ? 8.749 56.970 50.349 1.00 12.07 492 SER A CA 1
ATOM 4037 C C . SER A 1 492 ? 7.280 56.868 49.983 1.00 12.52 492 SER A C 1
ATOM 4038 O O . SER A 1 492 ? 6.925 56.641 48.822 1.00 12.19 492 SER A O 1
ATOM 4043 N N . GLY A 1 493 ? 6.446 57.106 50.993 1.00 12.38 493 GLY A N 1
ATOM 4044 C CA . GLY A 1 493 ? 5.017 57.176 50.781 1.00 10.98 493 GLY A CA 1
ATOM 4045 C C . GLY A 1 493 ? 4.203 55.958 50.434 1.00 10.80 493 GLY A C 1
ATOM 4046 O O . GLY A 1 493 ? 4.662 54.823 50.571 1.00 11.51 493 GLY A O 1
ATOM 4047 N N . LEU A 1 494 ? 3.021 56.233 49.881 1.00 9.51 494 LEU A N 1
ATOM 4048 C CA . LEU A 1 494 ? 2.034 55.197 49.578 1.00 10.32 494 LEU A CA 1
ATOM 4049 C C . LEU A 1 494 ? 2.517 54.057 48.730 1.00 9.37 494 LEU A C 1
ATOM 4050 O O . LEU A 1 494 ? 2.219 52.904 49.027 1.00 10.42 494 LEU A O 1
ATOM 4055 N N . MET A 1 495 ? 3.320 54.374 47.720 1.00 9.20 495 MET A N 1
ATOM 4056 C CA . MET A 1 495 ? 3.823 53.336 46.825 1.00 10.30 495 MET A CA 1
ATOM 4057 C C . MET A 1 495 ? 5.317 53.072 47.001 1.00 11.26 495 MET A C 1
ATOM 4058 O O . MET A 1 495 ? 5.939 52.396 46.178 1.00 9.99 495 MET A O 1
ATOM 4063 N N . GLN A 1 496 ? 5.857 53.570 48.122 1.00 10.27 496 GLN A N 1
ATOM 4064 C CA . GLN A 1 496 ? 7.257 53.367 48.503 1.00 10.13 496 GLN A CA 1
ATOM 4065 C C . GLN A 1 496 ? 8.224 53.583 47.351 1.00 10.45 496 GLN A C 1
ATOM 4066 O O . GLN A 1 496 ? 9.003 52.699 46.969 1.00 10.74 496 GLN A O 1
ATOM 4072 N N . ILE A 1 497 ? 8.146 54.790 46.814 1.00 11.15 497 ILE A N 1
ATOM 4073 C CA . ILE A 1 497 ? 8.946 55.214 45.678 1.00 12.07 497 ILE A CA 1
ATOM 4074 C C . ILE A 1 497 ? 10.325 55.699 46.111 1.00 12.40 497 ILE A C 1
ATOM 4075 O O . ILE A 1 497 ? 10.442 56.539 47.001 1.00 12.59 497 ILE A O 1
ATOM 4080 N N . MET A 1 498 ? 11.365 55.136 45.487 1.00 13.27 498 MET A N 1
ATOM 4081 C CA . MET A 1 498 ? 12.751 55.538 45.767 1.00 14.43 498 MET A CA 1
ATOM 4082 C C . MET A 1 498 ? 13.008 56.857 45.017 1.00 14.02 498 MET A C 1
ATOM 4083 O O . MET A 1 498 ? 12.465 57.079 43.936 1.00 14.32 498 MET A O 1
ATOM 4088 N N . PRO A 1 499 ? 13.820 57.758 45.594 1.00 15.31 499 PRO A N 1
ATOM 4089 C CA . PRO A 1 499 ? 14.122 59.045 44.953 1.00 16.00 499 PRO A CA 1
ATOM 4090 C C . PRO A 1 499 ? 14.646 58.880 43.526 1.00 14.34 499 PRO A C 1
ATOM 4091 O O . PRO A 1 499 ? 14.228 59.599 42.627 1.00 14.73 499 PRO A O 1
ATOM 4095 N N . GLY A 1 500 ? 15.520 57.897 43.315 1.00 15.48 500 GLY A N 1
ATOM 4096 C CA . GLY A 1 500 ? 16.071 57.660 41.984 1.00 15.77 500 GLY A CA 1
ATOM 4097 C C . GLY A 1 500 ? 14.991 57.261 40.990 1.00 15.12 500 GLY A C 1
ATOM 4098 O O . GLY A 1 500 ? 14.952 57.749 39.859 1.00 15.84 500 GLY A O 1
ATOM 4099 N N . THR A 1 501 ? 14.096 56.376 41.429 1.00 14.23 501 THR A N 1
ATOM 4100 C CA . THR A 1 501 ? 12.986 55.924 40.604 1.00 14.55 501 THR A CA 1
ATOM 4101 C C . THR A 1 501 ? 12.068 57.091 40.246 1.00 13.04 501 THR A C 1
ATOM 4102 O O . THR A 1 501 ? 11.605 57.190 39.110 1.00 14.37 501 THR A O 1
ATOM 4106 N N . ALA A 1 502 ? 11.788 57.955 41.222 1.00 13.13 502 ALA A N 1
ATOM 4107 C CA . ALA A 1 502 ? 10.928 59.118 40.987 1.00 12.10 502 ALA A CA 1
ATOM 4108 C C . ALA A 1 502 ? 11.531 60.023 39.910 1.00 13.32 502 ALA A C 1
ATOM 4109 O O . ALA A 1 502 ? 10.859 60.415 38.953 1.00 10.99 502 ALA A O 1
ATOM 4111 N N . THR A 1 503 ? 12.815 60.337 40.065 1.00 13.04 503 THR A N 1
ATOM 4112 C CA . THR A 1 503 ? 13.521 61.190 39.113 1.00 14.78 503 THR A CA 1
ATOM 4113 C C . THR A 1 503 ? 13.503 60.579 37.710 1.00 14.65 503 THR A C 1
ATOM 4114 O O . THR A 1 503 ? 13.191 61.258 36.725 1.00 14.89 503 THR A O 1
ATOM 4118 N N . HIS A 1 504 ? 13.788 59.282 37.627 1.00 14.41 504 HIS A N 1
ATOM 4119 C CA . HIS A 1 504 ? 13.812 58.576 36.352 1.00 16.62 504 HIS A CA 1
ATOM 4120 C C . HIS A 1 504 ? 12.427 58.516 35.697 1.00 14.98 504 HIS A C 1
ATOM 4121 O O . HIS A 1 504 ? 12.293 58.704 34.491 1.00 15.13 504 HIS A O 1
ATOM 4128 N N . THR A 1 505 ? 11.394 58.308 36.512 1.00 13.60 505 THR A N 1
ATOM 4129 C CA . THR A 1 505 ? 10.011 58.220 36.031 1.00 12.70 505 THR A CA 1
ATOM 4130 C C . THR A 1 505 ? 9.517 59.573 35.509 1.00 12.63 505 THR A C 1
ATOM 4131 O O . THR A 1 505 ? 8.902 59.663 34.446 1.00 12.49 505 THR A O 1
ATOM 4135 N N . VAL A 1 506 ? 9.786 60.624 36.273 1.00 12.22 506 VAL A N 1
ATOM 4136 C CA . VAL A 1 506 ? 9.395 61.974 35.889 1.00 13.25 506 VAL A CA 1
ATOM 4137 C C . VAL A 1 506 ? 10.038 62.355 34.550 1.00 14.87 506 VAL A C 1
ATOM 4138 O O . VAL A 1 506 ? 9.396 62.989 33.715 1.00 14.65 506 VAL A O 1
ATOM 4142 N N . LYS A 1 507 ? 11.270 61.915 34.313 1.00 15.08 507 LYS A N 1
ATOM 4143 C CA . LYS A 1 507 ? 11.928 62.214 33.034 1.00 17.79 507 LYS A CA 1
ATOM 4144 C C . LYS A 1 507 ? 11.332 61.387 31.885 1.00 17.18 507 LYS A C 1
ATOM 4145 O O . LYS A 1 507 ? 10.998 61.925 30.820 1.00 17.25 507 LYS A O 1
ATOM 4151 N N . MET A 1 508 ? 11.158 60.085 32.122 1.00 16.44 508 MET A N 1
ATOM 4152 C CA . MET A 1 508 ? 10.605 59.185 31.107 1.00 17.94 508 MET A CA 1
ATOM 4153 C C . MET A 1 508 ? 9.193 59.553 30.643 1.00 17.71 508 MET A C 1
ATOM 4154 O O . MET A 1 508 ? 8.881 59.434 29.458 1.00 21.57 508 MET A O 1
ATOM 4163 N N . PHE A 1 509 ? 8.346 59.986 31.576 1.00 15.91 509 PHE A N 1
ATOM 4164 C CA . PHE A 1 509 ? 6.950 60.319 31.303 1.00 14.34 509 PHE A CA 1
ATOM 4165 C C . PHE A 1 509 ? 6.707 61.826 31.108 1.00 13.26 509 PHE A C 1
ATOM 4166 O O . PHE A 1 509 ? 5.568 62.233 30.884 1.00 14.13 509 PHE A O 1
ATOM 4174 N N . SER A 1 510 ? 7.754 62.636 31.259 1.00 13.57 510 SER A N 1
ATOM 4175 C CA . SER A 1 510 ? 7.644 64.098 31.128 1.00 14.11 510 SER A CA 1
ATOM 4176 C C . SER A 1 510 ? 6.563 64.639 32.073 1.00 15.48 510 SER A C 1
ATOM 4177 O O . SER A 1 510 ? 5.618 65.335 31.660 1.00 12.40 510 SER A O 1
ATOM 4180 N N . ILE A 1 511 ? 6.670 64.227 33.336 1.00 12.86 511 ILE A N 1
ATOM 4181 C CA . ILE A 1 511 ? 5.741 64.644 34.384 1.00 14.31 511 ILE A CA 1
ATOM 4182 C C . ILE A 1 511 ? 6.221 65.981 34.932 1.00 16.15 511 ILE A C 1
ATOM 4183 O O . ILE A 1 511 ? 7.387 66.126 35.309 1.00 16.31 511 ILE A O 1
ATOM 4188 N N . PRO A 1 512 ? 5.326 66.976 34.988 1.00 16.41 512 PRO A N 1
ATOM 4189 C CA . PRO A 1 512 ? 5.677 68.303 35.494 1.00 16.91 512 PRO A CA 1
ATOM 4190 C C . PRO A 1 512 ? 5.548 68.454 37.015 1.00 18.31 512 PRO A C 1
ATOM 4191 O O . PRO A 1 512 ? 4.864 67.666 37.673 1.00 18.05 512 PRO A O 1
ATOM 4195 N N . GLY A 1 513 ? 6.228 69.465 37.549 1.00 18.53 513 GLY A N 1
ATOM 4196 C CA . GLY A 1 513 ? 6.127 69.796 38.961 1.00 20.60 513 GLY A CA 1
ATOM 4197 C C . GLY A 1 513 ? 6.881 69.082 40.054 1.00 21.58 513 GLY A C 1
ATOM 4198 O O . GLY A 1 513 ? 6.677 69.404 41.226 1.00 21.74 513 GLY A O 1
ATOM 4199 N N . TYR A 1 514 ? 7.767 68.163 39.697 1.00 19.40 514 TYR A N 1
ATOM 4200 C CA . TYR A 1 514 ? 8.531 67.424 40.693 1.00 20.83 514 TYR A CA 1
ATOM 4201 C C . TYR A 1 514 ? 9.965 67.947 40.849 1.00 22.41 514 TYR A C 1
ATOM 4202 O O . TYR A 1 514 ? 10.758 67.902 39.910 1.00 23.08 514 TYR A O 1
ATOM 4211 N N . SER A 1 515 ? 10.312 68.380 42.057 1.00 23.43 515 SER A N 1
ATOM 4212 C CA . SER A 1 515 ? 11.655 68.897 42.320 1.00 25.11 515 SER A CA 1
ATOM 4213 C C . SER A 1 515 ? 12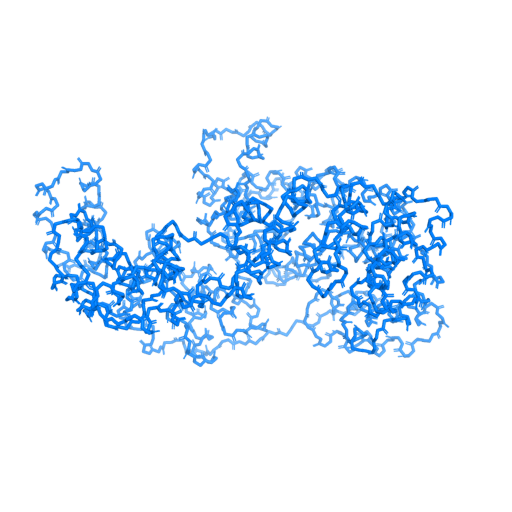.357 68.352 43.569 1.00 25.49 515 SER A C 1
ATOM 4214 O O . SER A 1 515 ? 13.564 68.538 43.717 1.00 26.15 515 SER A O 1
ATOM 4217 N N . SER A 1 516 ? 11.638 67.641 44.439 1.00 23.17 516 SER A N 1
ATOM 4218 C CA . SER A 1 516 ? 12.251 67.124 45.665 1.00 22.01 516 SER A CA 1
ATOM 4219 C C . SER A 1 516 ? 11.583 65.843 46.182 1.00 20.47 516 SER A C 1
ATOM 4220 O O . SER A 1 516 ? 10.363 65.721 46.135 1.00 19.80 516 SER A O 1
ATOM 4225 N N . PRO A 1 517 ? 12.378 64.891 46.711 1.00 21.05 517 PRO A N 1
ATOM 4226 C CA . PRO A 1 517 ? 11.853 63.625 47.239 1.00 19.54 517 PRO A CA 1
ATOM 4227 C C . PRO A 1 517 ? 10.844 63.832 48.362 1.00 18.23 517 PRO A C 1
ATOM 4228 O O . PRO A 1 517 ? 10.034 62.950 48.638 1.00 15.52 517 PRO A O 1
ATOM 4232 N N . GLY A 1 518 ? 10.894 64.996 49.016 1.00 17.93 518 GLY A N 1
ATOM 4233 C CA . GLY A 1 518 ? 9.947 65.283 50.086 1.00 15.94 518 GLY A CA 1
ATOM 4234 C C . GLY A 1 518 ? 8.506 65.329 49.583 1.00 14.83 518 GLY A C 1
ATOM 4235 O O . GLY A 1 518 ? 7.566 65.061 50.345 1.00 14.68 518 GLY A O 1
ATOM 4236 N N . GLN A 1 519 ? 8.338 65.598 48.287 1.00 14.11 519 GLN A N 1
ATOM 4237 C CA . GLN A 1 519 ? 7.013 65.670 47.680 1.00 13.51 519 GLN A CA 1
ATOM 4238 C C . GLN A 1 519 ? 6.371 64.275 47.605 1.00 12.43 519 GLN A C 1
ATOM 4239 O O . GLN A 1 519 ? 5.157 64.155 47.424 1.00 12.27 519 GLN A O 1
ATOM 4245 N N . LEU A 1 520 ? 7.189 63.237 47.742 1.00 12.28 520 LEU A N 1
ATOM 4246 C CA . LEU A 1 520 ? 6.698 61.858 47.686 1.00 12.49 520 LEU A CA 1
ATOM 4247 C C . LEU A 1 520 ? 5.795 61.537 48.887 1.00 12.80 520 LEU A C 1
ATOM 4248 O O . LEU A 1 520 ? 5.065 60.549 48.877 1.00 13.02 520 LEU A O 1
ATOM 4253 N N . LEU A 1 521 ? 5.827 62.388 49.913 1.00 11.90 521 LEU A N 1
ATOM 4254 C CA . LEU A 1 521 ? 4.972 62.192 51.075 1.00 11.79 521 LEU A CA 1
ATOM 4255 C C . LEU A 1 521 ? 3.554 62.729 50.864 1.00 12.35 521 LEU A C 1
ATOM 4256 O O . LEU A 1 521 ? 2.686 62.551 51.720 1.00 13.01 521 LEU A O 1
ATOM 4261 N N . ASP A 1 522 ? 3.331 63.416 49.745 1.00 12.29 522 ASP A N 1
ATOM 4262 C CA . ASP A 1 522 ? 2.009 63.924 49.398 1.00 11.44 522 ASP A CA 1
ATOM 4263 C C . ASP A 1 522 ? 1.281 62.796 48.642 1.00 11.36 522 ASP A C 1
ATOM 4264 O O . ASP A 1 522 ? 1.757 62.343 47.602 1.00 10.68 522 ASP A O 1
ATOM 4269 N N . PRO A 1 523 ? 0.095 62.381 49.116 1.00 12.47 523 PRO A N 1
ATOM 4270 C CA . PRO A 1 523 ? -0.634 61.298 48.434 1.00 12.62 523 PRO A CA 1
ATOM 4271 C C . PRO A 1 523 ? -0.787 61.415 46.908 1.00 11.62 523 PRO A C 1
ATOM 4272 O O . PRO A 1 523 ? -0.424 60.491 46.176 1.00 11.25 523 PRO A O 1
ATOM 4276 N N . GLU A 1 524 ? -1.320 62.534 46.424 1.00 11.38 524 GLU A N 1
ATOM 4277 C CA . GLU A 1 524 ? -1.495 62.704 44.987 1.00 11.04 524 GLU A CA 1
ATOM 4278 C C . GLU A 1 524 ? -0.188 62.619 44.194 1.00 11.40 524 GLU A C 1
ATOM 4279 O O . GLU A 1 524 ? -0.134 61.954 43.162 1.00 11.45 524 GLU A O 1
ATOM 4285 N N . THR A 1 525 ? 0.858 63.284 44.673 1.00 10.96 525 THR A N 1
ATOM 4286 C CA . THR A 1 525 ? 2.151 63.256 43.987 1.00 11.18 525 THR A CA 1
ATOM 4287 C C . THR A 1 525 ? 2.656 61.809 43.920 1.00 11.48 525 THR A C 1
ATOM 4288 O O . THR A 1 525 ? 3.098 61.349 42.864 1.00 12.59 525 THR A O 1
ATOM 4292 N N . ASN A 1 526 ? 2.558 61.107 45.049 1.00 10.80 526 ASN A N 1
ATOM 4293 C CA . ASN A 1 526 ? 3.025 59.732 45.149 1.00 9.51 526 ASN A CA 1
ATOM 4294 C C . ASN A 1 526 ? 2.243 58.824 44.184 1.00 9.71 526 ASN A C 1
ATOM 4295 O O . ASN A 1 526 ? 2.829 58.066 43.416 1.00 10.83 526 ASN A O 1
ATOM 4300 N N . ILE A 1 527 ? 0.921 58.947 44.185 1.00 10.59 527 ILE A N 1
ATOM 4301 C CA . ILE A 1 527 ? 0.077 58.147 43.296 1.00 10.38 527 ILE A CA 1
ATOM 4302 C C . ILE A 1 527 ? 0.364 58.468 41.823 1.00 10.42 527 ILE A C 1
ATOM 4303 O O . ILE A 1 527 ? 0.419 57.577 40.993 1.00 10.36 527 ILE A O 1
ATOM 4308 N N . ASN A 1 528 ? 0.598 59.738 41.518 1.00 10.40 528 ASN A N 1
ATOM 4309 C CA . ASN A 1 528 ? 0.918 60.166 40.150 1.00 10.48 528 ASN A CA 1
ATOM 4310 C C . ASN A 1 528 ? 2.210 59.469 39.660 1.00 10.96 528 ASN A C 1
ATOM 4311 O O . ASN A 1 528 ? 2.207 58.732 38.655 1.00 10.65 528 ASN A O 1
ATOM 4316 N N . ILE A 1 529 ? 3.303 59.640 40.409 1.00 9.08 529 ILE A N 1
ATOM 4317 C CA . ILE A 1 529 ? 4.585 59.065 40.014 1.00 9.81 529 ILE A CA 1
ATOM 4318 C C . ILE A 1 529 ? 4.623 57.541 40.116 1.00 10.22 529 ILE A C 1
ATOM 4319 O O . ILE A 1 529 ? 5.181 56.860 39.244 1.00 10.00 529 ILE A O 1
ATOM 4324 N N . GLY A 1 530 ? 3.961 57.009 41.138 1.00 8.88 530 GLY A N 1
ATOM 4325 C CA . GLY A 1 530 ? 3.939 55.569 41.340 1.00 9.06 530 GLY A CA 1
ATOM 4326 C C . GLY A 1 530 ? 3.121 54.844 40.293 1.00 8.97 530 GLY A C 1
ATOM 4327 O O . GLY A 1 530 ? 3.561 53.813 39.762 1.00 11.43 530 GLY A O 1
ATOM 4328 N N . THR A 1 531 ? 1.932 55.355 39.973 1.00 10.23 531 THR A N 1
ATOM 4329 C CA . THR A 1 531 ? 1.115 54.711 38.926 1.00 10.89 531 THR A CA 1
ATOM 4330 C C . THR A 1 531 ? 1.832 54.793 37.572 1.00 8.87 531 THR A C 1
ATOM 4331 O O . THR A 1 531 ? 1.699 53.912 36.733 1.00 9.86 531 THR A O 1
ATOM 4335 N N . SER A 1 532 ? 2.590 55.861 37.365 1.00 9.84 532 SER A N 1
ATOM 4336 C CA . SER A 1 532 ? 3.360 56.017 36.135 1.00 10.15 532 SER A CA 1
ATOM 4337 C C . SER A 1 532 ? 4.445 54.930 36.032 1.00 10.05 532 SER A C 1
ATOM 4338 O O . SER A 1 532 ? 4.515 54.226 35.026 1.00 9.92 532 SER A O 1
ATOM 4343 N N . TYR A 1 533 ? 5.221 54.719 37.097 1.00 9.01 533 TYR A N 1
ATOM 4344 C CA . TYR A 1 533 ? 6.257 53.680 37.034 1.00 10.62 533 TYR A CA 1
ATOM 4345 C C . TYR A 1 533 ? 5.625 52.290 36.916 1.00 11.05 533 TYR A C 1
ATOM 4346 O O . TYR A 1 533 ? 6.089 51.444 36.139 1.00 11.10 533 TYR A O 1
ATOM 4355 N N . LEU A 1 534 ? 4.542 52.066 37.661 1.00 9.18 534 LEU A N 1
ATOM 4356 C CA . LEU A 1 534 ? 3.853 50.773 37.625 1.00 8.65 534 LEU A CA 1
ATOM 4357 C C . LEU A 1 534 ? 3.330 50.495 36.214 1.00 9.86 534 LEU A C 1
ATOM 4358 O O . LEU A 1 534 ? 3.484 49.385 35.695 1.00 10.09 534 LEU A O 1
ATOM 4363 N N . GLN A 1 535 ? 2.775 51.521 35.567 1.00 9.17 535 GLN A N 1
ATOM 4364 C CA . GLN A 1 535 ? 2.280 51.384 34.193 1.00 9.25 535 GLN A CA 1
ATOM 4365 C C . GLN A 1 535 ? 3.454 51.075 33.246 1.00 9.51 535 GLN A C 1
ATOM 4366 O O . GLN A 1 535 ? 3.327 50.260 32.331 1.00 9.15 535 GLN A O 1
ATOM 4372 N N . TYR A 1 536 ? 4.608 51.691 33.502 1.00 10.32 536 TYR A N 1
ATOM 4373 C CA . TYR A 1 536 ? 5.797 51.462 32.689 1.00 11.38 536 TYR A CA 1
ATOM 4374 C C . TYR A 1 536 ? 6.212 49.985 32.724 1.00 12.30 536 TYR A C 1
ATOM 4375 O O . TYR A 1 536 ? 6.360 49.367 31.668 1.00 9.63 536 TYR A O 1
ATOM 4384 N N . VAL A 1 537 ? 6.375 49.412 33.916 1.00 11.11 537 VAL A N 1
ATOM 4385 C CA . VAL A 1 537 ? 6.775 48.000 33.987 1.00 10.57 537 VAL A CA 1
ATOM 4386 C C . VAL A 1 537 ? 5.649 47.067 33.515 1.00 10.81 537 VAL A C 1
ATOM 4387 O O . VAL A 1 537 ? 5.909 45.992 32.976 1.00 11.56 537 VAL A O 1
ATOM 4391 N N . TYR A 1 538 ? 4.404 47.496 33.695 1.00 10.38 538 TYR A N 1
ATOM 4392 C CA . TYR A 1 538 ? 3.255 46.709 33.256 1.00 10.71 538 TYR A CA 1
ATOM 4393 C C . TYR A 1 538 ? 3.267 46.535 31.719 1.00 10.61 538 TYR A C 1
ATOM 4394 O O . TYR A 1 538 ? 3.267 45.411 31.213 1.00 10.48 538 TYR A O 1
ATOM 4403 N N . GLN A 1 539 ? 3.356 47.640 30.976 1.00 10.47 539 GLN A N 1
ATOM 4404 C CA . GLN A 1 539 ? 3.371 47.557 29.520 1.00 11.69 539 GLN A CA 1
ATOM 4405 C C . GLN A 1 539 ? 4.649 46.893 29.011 1.00 12.48 539 GLN A C 1
ATOM 4406 O O . GLN A 1 539 ? 4.611 46.143 28.045 1.00 13.15 539 GLN A O 1
ATOM 4412 N N . GLN A 1 540 ? 5.760 47.119 29.711 1.00 11.99 540 GLN A N 1
ATOM 4413 C CA . GLN A 1 540 ? 7.041 46.549 29.311 1.00 13.23 540 GLN A CA 1
ATOM 4414 C C . GLN A 1 540 ? 7.003 45.018 29.299 1.00 13.73 540 GLN A C 1
ATOM 4415 O O . GLN A 1 540 ? 7.591 44.378 28.419 1.00 13.60 540 GLN A O 1
ATOM 4426 N N . PHE A 1 541 ? 6.275 44.440 30.250 1.00 11.81 541 PHE A N 1
ATOM 4427 C CA . PHE A 1 541 ? 6.160 42.992 30.336 1.00 14.90 541 PHE A CA 1
ATOM 4428 C C . PHE A 1 541 ? 4.840 42.405 29.832 1.00 16.52 541 PHE A C 1
ATOM 4429 O O . PHE A 1 541 ? 4.393 41.364 30.312 1.00 19.11 541 PHE A O 1
ATOM 4437 N N . GLY A 1 542 ? 4.202 43.088 28.885 1.00 15.36 542 GLY A N 1
ATOM 4438 C CA . GLY A 1 542 ? 2.978 42.558 28.299 1.00 13.89 542 GLY A CA 1
ATOM 4439 C C . GLY A 1 542 ? 1.704 42.536 29.119 1.00 14.54 542 GLY A C 1
ATOM 4440 O O . GLY A 1 542 ? 0.885 41.616 28.979 1.00 13.98 542 GLY A O 1
ATOM 4441 N N . ASN A 1 543 ? 1.537 43.530 29.985 1.00 12.07 543 ASN A N 1
ATOM 4442 C CA . ASN A 1 543 ? 0.329 43.658 30.795 1.00 11.67 543 ASN A CA 1
ATOM 4443 C C . ASN A 1 543 ? 0.075 42.430 31.668 1.00 12.33 543 ASN A C 1
ATOM 4444 O O . ASN A 1 543 ? -1.068 42.014 31.871 1.00 14.53 543 ASN A O 1
ATOM 4449 N N . ASN A 1 544 ? 1.149 41.925 32.262 1.00 9.45 544 ASN A N 1
ATOM 4450 C CA . ASN A 1 544 ? 1.080 40.751 33.130 1.00 10.29 544 ASN A CA 1
ATOM 4451 C C . ASN A 1 544 ? 1.450 41.184 34.551 1.00 9.39 544 ASN A C 1
ATOM 4452 O O . ASN A 1 544 ? 2.555 41.661 34.781 1.00 9.51 544 ASN A O 1
ATOM 4457 N N . ARG A 1 545 ? 0.517 41.022 35.486 1.00 9.89 545 ARG A N 1
ATOM 4458 C CA . ARG A 1 545 ? 0.715 41.454 36.868 1.00 8.57 545 ARG A CA 1
ATOM 4459 C C . ARG A 1 545 ? 1.776 40.686 37.644 1.00 9.78 545 ARG A C 1
ATOM 4460 O O . ARG A 1 545 ? 2.329 41.200 38.616 1.00 10.25 545 ARG A O 1
ATOM 4468 N N . ILE A 1 546 ? 2.078 39.462 37.224 1.00 9.49 546 ILE A N 1
ATOM 4469 C CA . ILE A 1 546 ? 3.128 38.719 37.917 1.00 9.40 546 ILE A CA 1
ATOM 4470 C C . ILE A 1 546 ? 4.452 39.424 37.612 1.00 10.01 546 ILE A C 1
ATOM 4471 O O . ILE A 1 546 ? 5.228 39.731 38.520 1.00 10.12 546 ILE A O 1
ATOM 4476 N N . PHE A 1 547 ? 4.680 39.701 36.326 1.00 9.67 547 PHE A N 1
ATOM 4477 C CA . PHE A 1 547 ? 5.910 40.374 35.897 1.00 9.68 547 PHE A CA 1
ATOM 4478 C C . PHE A 1 547 ? 6.022 41.807 36.407 1.00 10.61 547 PHE A C 1
ATOM 4479 O O . PHE A 1 547 ? 7.077 42.202 36.907 1.00 10.91 547 PHE A O 1
ATOM 4487 N N . SER A 1 548 ? 4.940 42.583 36.328 1.00 8.97 548 SER A N 1
ATOM 4488 C CA . SER A 1 548 ? 5.014 43.967 36.782 1.00 10.38 548 SER A CA 1
ATOM 4489 C C . SER A 1 548 ? 5.209 44.078 38.287 1.00 10.63 548 SER A C 1
ATOM 4490 O O . SER A 1 548 ? 5.920 44.963 38.752 1.00 9.59 548 SER A O 1
ATOM 4493 N N . SER A 1 549 ? 4.600 43.165 39.045 1.00 8.81 549 SER A N 1
ATOM 4494 C CA . SER A 1 549 ? 4.752 43.192 40.493 1.00 8.92 549 SER A CA 1
ATOM 4495 C C . SER A 1 549 ? 6.189 42.818 40.845 1.00 9.81 549 SER A C 1
ATOM 4496 O O . SER A 1 549 ? 6.813 43.463 41.667 1.00 10.07 549 SER A O 1
ATOM 4499 N N . ALA A 1 550 ? 6.705 41.771 40.208 1.00 9.41 550 ALA A N 1
ATOM 4500 C CA . ALA A 1 550 ? 8.078 41.356 40.446 1.00 9.19 550 ALA A CA 1
ATOM 4501 C C . ALA A 1 550 ? 9.064 42.456 40.041 1.00 9.21 550 ALA A C 1
ATOM 4502 O O . ALA A 1 550 ? 10.030 42.715 40.765 1.00 10.87 550 ALA A O 1
ATOM 4504 N N . ALA A 1 551 ? 8.797 43.120 38.920 1.00 9.85 551 ALA A N 1
ATOM 4505 C CA . ALA A 1 551 ? 9.661 44.200 38.429 1.00 9.79 551 ALA A CA 1
ATOM 4506 C C . ALA A 1 551 ? 9.598 45.426 39.356 1.00 9.34 551 ALA A C 1
ATOM 4507 O O . ALA A 1 551 ? 10.614 46.076 39.598 1.00 10.84 551 ALA A O 1
ATOM 4509 N N . TYR A 1 552 ? 8.426 45.717 39.918 1.00 9.44 552 TYR A N 1
ATOM 4510 C CA . TYR A 1 552 ? 8.292 46.866 40.814 1.00 10.22 552 TYR A CA 1
ATOM 4511 C C . TYR A 1 552 ? 9.126 46.641 42.076 1.00 11.95 552 TYR A C 1
ATOM 4512 O O . TYR A 1 552 ? 9.812 47.544 42.546 1.00 13.66 552 TYR A O 1
ATOM 4521 N N . ASN A 1 553 ? 9.143 45.409 42.567 1.00 10.79 553 ASN A N 1
ATOM 4522 C CA . ASN A 1 553 ? 9.892 45.071 43.784 1.00 12.89 553 ASN A CA 1
ATOM 4523 C C . ASN A 1 553 ? 11.400 44.815 43.577 1.00 13.54 553 ASN A C 1
ATOM 4524 O O . ASN A 1 553 ? 12.228 45.319 44.344 1.00 14.25 553 ASN A O 1
ATOM 4529 N N . ALA A 1 554 ? 11.739 44.072 42.525 1.00 12.72 554 ALA A N 1
ATOM 4530 C CA . ALA A 1 554 ? 13.119 43.675 42.250 1.00 12.71 554 ALA A CA 1
ATOM 4531 C C . ALA A 1 554 ? 13.812 44.316 41.055 1.00 13.87 554 ALA A C 1
ATOM 4532 O O . ALA A 1 554 ? 15.016 44.115 40.863 1.00 14.56 554 ALA A O 1
ATOM 4534 N N . GLY A 1 555 ? 13.075 45.077 40.257 1.00 12.63 555 GLY A N 1
ATOM 4535 C CA . GLY A 1 555 ? 13.665 45.722 39.088 1.00 14.34 555 GLY A CA 1
ATOM 4536 C C . GLY A 1 555 ? 13.443 44.907 37.821 1.00 12.57 555 GLY A C 1
ATOM 4537 O O . GLY A 1 555 ? 13.462 43.677 37.857 1.00 11.51 555 GLY A O 1
ATOM 4538 N N . PRO A 1 556 ? 13.220 45.559 36.667 1.00 13.97 556 PRO A N 1
ATOM 4539 C CA . PRO A 1 556 ? 12.996 44.848 35.402 1.00 13.26 556 PRO A CA 1
ATOM 4540 C C . PRO A 1 556 ? 14.124 43.874 35.009 1.00 12.82 556 PRO A C 1
ATOM 4541 O O . PRO A 1 556 ? 13.846 42.815 34.464 1.00 12.58 556 PRO A O 1
ATOM 4545 N N . GLY A 1 557 ? 15.373 44.218 35.329 1.00 12.93 557 GLY A N 1
ATOM 4546 C CA . GLY A 1 557 ? 16.506 43.366 34.997 1.00 14.00 557 GLY A CA 1
ATOM 4547 C C . GLY A 1 557 ? 16.414 41.971 35.587 1.00 13.78 557 GLY A C 1
ATOM 4548 O O . GLY A 1 557 ? 16.640 40.969 34.893 1.00 14.48 557 GLY A O 1
ATOM 4549 N N . ARG A 1 558 ? 16.058 41.911 36.867 1.00 13.79 558 ARG A N 1
ATOM 4550 C CA . ARG A 1 558 ? 15.901 40.639 37.579 1.00 13.34 558 ARG A CA 1
ATOM 4551 C C . ARG A 1 558 ? 14.795 39.817 36.948 1.00 11.11 558 ARG A C 1
ATOM 4552 O O . ARG A 1 558 ? 14.957 38.614 36.771 1.00 12.46 558 ARG A O 1
ATOM 4560 N N . VAL A 1 559 ? 13.681 40.462 36.596 1.00 11.25 559 VAL A N 1
ATOM 4561 C CA . VAL A 1 559 ? 12.572 39.740 35.979 1.00 11.37 559 VAL A CA 1
ATOM 4562 C C . VAL A 1 559 ? 13.013 39.166 34.627 1.00 10.91 559 VAL A C 1
ATOM 4563 O O . VAL A 1 559 ? 12.691 38.018 34.318 1.00 11.39 559 VAL A O 1
ATOM 4567 N N . ARG A 1 560 ? 13.783 39.928 33.844 1.00 11.38 560 ARG A N 1
ATOM 4568 C CA . ARG A 1 560 ? 14.283 39.418 32.558 1.00 12.04 560 ARG A CA 1
ATOM 4569 C C . ARG A 1 560 ? 15.132 38.161 32.779 1.00 11.78 560 ARG A C 1
ATOM 4570 O O . ARG A 1 560 ? 14.986 37.167 32.065 1.00 12.01 560 ARG A O 1
ATOM 4585 N N . THR A 1 561 ? 16.018 38.214 33.769 1.00 11.14 561 THR A N 1
ATOM 4586 C CA . THR A 1 561 ? 16.864 37.068 34.117 1.00 12.24 561 THR A CA 1
ATOM 4587 C C . THR A 1 561 ? 16.014 35.851 34.504 1.00 11.63 561 THR A C 1
ATOM 4588 O O . THR A 1 561 ? 16.228 34.740 34.017 1.00 11.96 561 THR A O 1
ATOM 4592 N N . TRP A 1 562 ? 15.039 36.058 35.380 1.00 10.76 562 TRP A N 1
ATOM 4593 C CA . TRP A 1 562 ? 14.171 34.970 35.793 1.00 11.29 562 TRP A CA 1
ATOM 4594 C C . TRP A 1 562 ? 13.411 34.342 34.624 1.00 11.70 562 TRP A C 1
ATOM 4595 O O . TRP A 1 562 ? 13.298 33.115 34.532 1.00 10.98 562 TRP A O 1
ATOM 4606 N N . LEU A 1 563 ? 12.946 35.180 33.697 1.00 10.82 563 LEU A N 1
ATOM 4607 C CA . LEU A 1 563 ? 12.225 34.673 32.534 1.00 10.74 563 LEU A CA 1
ATOM 4608 C C . LEU A 1 563 ? 13.162 33.912 31.596 1.00 11.14 563 LEU A C 1
ATOM 4609 O O . LEU A 1 563 ? 12.759 32.935 30.967 1.00 11.59 563 LEU A O 1
ATOM 4614 N N . GLY A 1 564 ? 14.428 34.330 31.565 1.00 11.68 564 GLY A N 1
ATOM 4615 C CA . GLY A 1 564 ? 15.423 33.651 30.744 1.00 13.22 564 GLY A CA 1
ATOM 4616 C C . GLY A 1 564 ? 15.728 32.277 31.334 1.00 14.10 564 GLY A C 1
ATOM 4617 O O . GLY A 1 564 ? 16.042 31.334 30.599 1.00 14.22 564 GLY A O 1
ATOM 4618 N N . ASN A 1 565 ? 15.586 32.159 32.653 1.00 14.40 565 ASN A N 1
ATOM 4619 C CA . ASN A 1 565 ? 15.833 30.904 33.369 1.00 14.02 565 ASN A CA 1
ATOM 4620 C C . ASN A 1 565 ? 14.728 29.870 33.125 1.00 13.85 565 ASN A C 1
ATOM 4621 O O . ASN A 1 565 ? 15.018 28.731 32.772 1.00 15.59 565 ASN A O 1
ATOM 4626 N N . SER A 1 566 ? 13.467 30.264 33.303 1.00 12.43 566 SER A N 1
ATOM 4627 C CA . SER A 1 566 ? 12.340 29.357 33.096 1.00 13.38 566 SER A CA 1
ATOM 4628 C C . SER A 1 566 ? 12.215 29.061 31.596 1.00 13.31 566 SER A C 1
ATOM 4629 O O . SER A 1 566 ? 11.864 27.947 31.202 1.00 13.44 566 SER A O 1
ATOM 4632 N N . ALA A 1 567 ? 12.482 30.078 30.779 1.00 13.69 567 ALA A N 1
ATOM 4633 C CA . ALA A 1 567 ? 12.491 29.944 29.321 1.00 13.40 567 ALA A CA 1
ATOM 4634 C C . ALA A 1 567 ? 11.252 29.355 28.634 1.00 12.94 567 ALA A C 1
ATOM 4635 O O . ALA A 1 567 ? 11.379 28.597 27.659 1.00 13.66 567 ALA A O 1
ATOM 4637 N N . GLY A 1 568 ? 10.067 29.725 29.121 1.00 11.93 568 GLY A N 1
ATOM 4638 C CA . GLY A 1 568 ? 8.820 29.262 28.528 1.00 13.23 568 GLY A CA 1
ATOM 4639 C C . GLY A 1 568 ? 8.388 27.835 28.823 1.00 13.90 568 GLY A C 1
ATOM 4640 O O . GLY A 1 568 ? 7.411 27.350 28.243 1.00 15.57 568 GLY A O 1
ATOM 4641 N N . ARG A 1 569 ? 9.067 27.192 29.770 1.00 13.79 569 ARG A N 1
ATOM 4642 C CA . ARG A 1 569 ? 8.790 25.805 30.127 1.00 13.00 569 ARG A CA 1
ATOM 4643 C C . ARG A 1 569 ? 7.765 25.580 31.234 1.00 14.36 569 ARG A C 1
ATOM 4644 O O . ARG A 1 569 ? 7.316 24.449 31.429 1.00 12.34 569 ARG A O 1
ATOM 4652 N N . ILE A 1 570 ? 7.383 26.636 31.951 1.00 12.63 570 ILE A N 1
ATOM 4653 C CA . ILE A 1 570 ? 6.495 26.441 33.111 1.00 11.89 570 ILE A CA 1
ATOM 4654 C C . ILE A 1 570 ? 5.206 27.261 33.140 1.00 12.26 570 ILE A C 1
ATOM 4655 O O . ILE A 1 570 ? 4.980 28.112 32.278 1.00 13.05 570 ILE A O 1
ATOM 4660 N N . ASP A 1 571 ? 4.345 26.986 34.123 1.00 11.88 571 ASP A N 1
ATOM 4661 C CA . ASP A 1 571 ? 3.099 27.730 34.224 1.00 11.37 571 ASP A CA 1
ATOM 4662 C C . ASP A 1 571 ? 3.195 28.924 35.182 1.00 10.85 571 ASP A C 1
ATOM 4663 O O . ASP A 1 571 ? 4.236 29.153 35.803 1.00 9.57 571 ASP A O 1
ATOM 4668 N N . ALA A 1 572 ? 2.119 29.704 35.251 1.00 10.37 572 ALA A N 1
ATOM 4669 C CA . ALA A 1 572 ? 2.068 30.910 36.084 1.00 9.88 572 ALA A CA 1
ATOM 4670 C C . ALA A 1 572 ? 2.376 30.687 37.562 1.00 9.45 572 ALA A C 1
ATOM 4671 O O . ALA A 1 572 ? 3.145 31.448 38.172 1.00 11.72 572 ALA A O 1
ATOM 4673 N N . VAL A 1 573 ? 1.804 29.631 38.133 1.00 9.24 573 VAL A N 1
ATOM 4674 C CA . VAL A 1 573 ? 1.994 29.331 39.552 1.00 10.41 573 VAL A CA 1
ATOM 4675 C C . VAL A 1 573 ? 3.425 28.877 39.809 1.00 9.21 573 VAL A C 1
ATOM 4676 O O . VAL A 1 573 ? 4.028 29.278 40.788 1.00 9.61 573 VAL A O 1
ATOM 4680 N N . ALA A 1 574 ? 3.969 28.055 38.905 1.00 10.08 574 ALA A N 1
ATOM 4681 C CA . ALA A 1 574 ? 5.345 27.572 39.040 1.00 10.75 574 ALA A CA 1
ATOM 4682 C C . ALA A 1 574 ? 6.323 28.751 38.925 1.00 10.76 574 ALA A C 1
ATOM 4683 O O . ALA A 1 574 ? 7.324 28.810 39.650 1.00 9.96 574 ALA A O 1
ATOM 4685 N N . PHE A 1 575 ? 6.023 29.706 38.049 1.00 9.32 575 PHE A N 1
ATOM 4686 C CA . PHE A 1 575 ? 6.897 30.876 37.919 1.00 8.93 575 PHE A CA 1
ATOM 4687 C C . PHE A 1 575 ? 6.903 31.691 39.236 1.00 9.19 575 PHE A C 1
ATOM 4688 O O . PHE A 1 575 ? 7.957 32.051 39.735 1.00 10.67 575 PHE A O 1
ATOM 4696 N N . VAL A 1 576 ? 5.729 31.917 39.822 1.00 8.66 576 VAL A N 1
ATOM 4697 C CA . VAL A 1 576 ? 5.655 32.664 41.085 1.00 8.61 576 VAL A CA 1
ATOM 4698 C C . VAL A 1 576 ? 6.402 31.927 42.204 1.00 8.41 576 VAL A C 1
ATOM 4699 O O . VAL A 1 576 ? 7.242 32.511 42.901 1.00 9.93 576 VAL A O 1
ATOM 4703 N N . GLU A 1 577 ? 6.138 30.629 42.339 1.00 9.36 577 GLU A N 1
ATOM 4704 C CA . GLU A 1 577 ? 6.749 29.847 43.406 1.00 9.26 577 GLU A CA 1
ATOM 4705 C C . GLU A 1 577 ? 8.259 29.683 43.287 1.00 9.93 577 GLU A C 1
ATOM 4706 O O . GLU A 1 577 ? 8.953 29.557 44.300 1.00 11.80 577 GLU A O 1
ATOM 4712 N N . SER A 1 578 ? 8.765 29.687 42.054 1.00 10.49 578 SER A N 1
ATOM 4713 C CA . SER A 1 578 ? 10.191 29.509 41.808 1.00 11.17 578 SER A CA 1
ATOM 4714 C C . SER A 1 578 ? 11.020 30.795 41.805 1.00 11.07 578 SER A C 1
ATOM 4715 O O . SER A 1 578 ? 12.243 30.746 41.648 1.00 12.81 578 SER A O 1
ATOM 4718 N N . ILE A 1 579 ? 10.375 31.945 41.971 1.00 11.15 579 ILE A N 1
ATOM 4719 C CA . ILE A 1 579 ? 11.120 33.214 42.052 1.00 11.75 579 ILE A CA 1
ATOM 4720 C C . ILE A 1 579 ? 12.159 32.984 43.169 1.00 11.26 579 ILE A C 1
ATOM 4721 O O . ILE A 1 579 ? 11.812 32.644 44.295 1.00 13.43 579 ILE A O 1
ATOM 4726 N N . PRO A 1 580 ? 13.450 33.142 42.847 1.00 14.33 580 PRO A N 1
ATOM 4727 C CA . PRO A 1 580 ? 14.516 32.909 43.830 1.00 15.77 580 PRO A CA 1
ATOM 4728 C C . PRO A 1 580 ? 14.689 33.840 45.018 1.00 15.73 580 PRO A C 1
ATOM 4729 O O . PRO A 1 580 ? 15.333 33.457 45.989 1.00 17.07 580 PRO A O 1
ATOM 4733 N N . PHE A 1 581 ? 14.161 35.058 44.933 1.00 14.33 581 PHE A N 1
ATOM 4734 C CA . PHE A 1 581 ? 14.245 36.008 46.038 1.00 13.98 581 PHE A CA 1
ATOM 4735 C C . PHE A 1 581 ? 12.997 35.805 46.891 1.00 14.03 581 PHE A C 1
ATOM 4736 O O . PHE A 1 581 ? 11.888 36.062 46.421 1.00 13.32 581 PHE A O 1
ATOM 4744 N N . SER A 1 582 ? 13.170 35.359 48.133 1.00 13.72 582 SER A N 1
ATOM 4745 C CA . SER A 1 582 ? 12.023 35.125 49.011 1.00 12.75 582 SER A CA 1
ATOM 4746 C C . SER A 1 582 ? 11.146 36.360 49.198 1.00 12.67 582 SER A C 1
ATOM 4747 O O . SER A 1 582 ? 9.924 36.239 49.245 1.00 11.59 582 SER A O 1
ATOM 4752 N N . GLU A 1 583 ? 11.767 37.542 49.302 1.00 13.58 583 GLU A N 1
ATOM 4753 C CA . GLU A 1 583 ? 11.004 38.781 49.477 1.00 14.06 583 GLU A CA 1
ATOM 4754 C C . GLU A 1 583 ? 10.093 39.053 48.279 1.00 12.52 583 GLU A C 1
ATOM 4755 O O . GLU A 1 583 ? 8.922 39.388 48.445 1.00 11.72 583 GLU A O 1
ATOM 4761 N N . THR A 1 584 ? 10.634 38.905 47.075 1.00 11.11 584 THR A N 1
ATOM 4762 C CA . THR A 1 584 ? 9.863 39.163 45.854 1.00 10.27 584 THR A CA 1
ATOM 4763 C C . THR A 1 584 ? 8.771 38.112 45.648 1.00 9.24 584 THR A C 1
ATOM 4764 O O . THR A 1 584 ? 7.678 38.417 45.166 1.00 10.05 584 THR A O 1
ATOM 4768 N N . ARG A 1 585 ? 9.086 36.859 45.958 1.00 9.04 585 ARG A N 1
ATOM 4769 C CA . ARG A 1 585 ? 8.098 35.787 45.833 1.00 9.97 585 ARG A CA 1
ATOM 4770 C C . ARG A 1 585 ? 6.898 36.095 46.742 1.00 10.22 585 ARG A C 1
ATOM 4771 O O . ARG A 1 585 ? 5.738 36.019 46.319 1.00 10.26 585 ARG A O 1
ATOM 4779 N N . GLY A 1 586 ? 7.180 36.478 47.987 1.00 9.80 586 GLY A N 1
ATOM 4780 C CA . GLY A 1 586 ? 6.111 36.810 48.916 1.00 9.95 586 GLY A CA 1
ATOM 4781 C C . GLY A 1 586 ? 5.348 38.062 48.495 1.00 10.66 586 GLY A C 1
ATOM 4782 O O . GLY A 1 586 ? 4.124 38.149 48.668 1.00 10.77 586 GLY A O 1
ATOM 4783 N N . TYR A 1 587 ? 6.069 39.031 47.943 1.00 10.28 587 TYR A N 1
ATOM 4784 C CA . TYR A 1 587 ? 5.476 40.284 47.462 1.00 7.96 587 TYR A CA 1
ATOM 4785 C C . TYR A 1 587 ? 4.447 39.990 46.357 1.00 9.42 587 TYR A C 1
ATOM 4786 O O . TYR A 1 587 ? 3.318 40.496 46.388 1.00 7.82 587 TYR A O 1
ATOM 4795 N N . VAL A 1 588 ? 4.839 39.171 45.381 1.00 8.53 588 VAL A N 1
ATOM 4796 C CA . VAL A 1 588 ? 3.966 38.837 44.257 1.00 10.27 588 VAL A CA 1
ATOM 4797 C C . VAL A 1 588 ? 2.708 38.113 44.743 1.00 9.59 588 VAL A C 1
ATOM 4798 O O . VAL A 1 588 ? 1.601 38.454 44.331 1.00 10.17 588 VAL A O 1
ATOM 4802 N N . LYS A 1 589 ? 2.889 37.152 45.644 1.00 10.22 589 LYS A N 1
ATOM 4803 C CA . LYS A 1 589 ? 1.758 36.412 46.205 1.00 7.83 589 LYS A CA 1
ATOM 4804 C C . LYS A 1 589 ? 0.796 37.367 46.908 1.00 9.79 589 LYS A C 1
ATOM 4805 O O . LYS A 1 589 ? -0.414 37.314 46.691 1.00 10.76 589 LYS A O 1
ATOM 4811 N N . ASN A 1 590 ? 1.338 38.248 47.739 1.00 9.37 590 ASN A N 1
ATOM 4812 C CA . ASN A 1 590 ? 0.501 39.215 48.443 1.00 9.47 590 ASN A CA 1
ATOM 4813 C C . ASN A 1 590 ? -0.250 40.133 47.477 1.00 8.89 590 ASN A C 1
ATOM 4814 O O . ASN A 1 590 ? -1.452 40.312 47.586 1.00 8.98 590 ASN A O 1
ATOM 4819 N N . VAL A 1 591 ? 0.469 40.718 46.528 1.00 8.81 591 VAL A N 1
ATOM 4820 C CA . VAL A 1 591 ? -0.166 41.662 45.613 1.00 8.59 591 VAL A CA 1
ATOM 4821 C C . VAL A 1 591 ? -1.304 41.033 44.800 1.00 9.10 591 VAL A C 1
ATOM 4822 O O . VAL A 1 591 ? -2.362 41.648 44.633 1.00 9.31 591 VAL A O 1
ATOM 4826 N N . LEU A 1 592 ? -1.108 39.794 44.341 1.00 8.62 592 LEU A N 1
ATOM 4827 C CA . LEU A 1 592 ? -2.149 39.098 43.587 1.00 9.02 592 LEU A CA 1
ATOM 4828 C C . LEU A 1 592 ? -3.360 38.808 44.487 1.00 9.08 592 LEU A C 1
ATOM 4829 O O . LEU A 1 592 ? -4.500 39.027 44.060 1.00 10.37 592 LEU A O 1
ATOM 4834 N N . ALA A 1 593 ? -3.124 38.390 45.736 1.00 9.09 593 ALA A N 1
ATOM 4835 C CA . ALA A 1 593 ? -4.230 38.144 46.660 1.00 9.64 593 ALA A CA 1
ATOM 4836 C C . ALA A 1 593 ? -4.959 39.465 46.966 1.00 9.66 593 ALA A C 1
ATOM 4837 O O . ALA A 1 593 ? -6.202 39.522 46.933 1.00 10.00 593 ALA A O 1
ATOM 4839 N N . TYR A 1 594 ? -4.198 40.544 47.150 1.00 8.16 594 TYR A N 1
ATOM 4840 C CA . TYR A 1 594 ? -4.781 41.856 47.476 1.00 9.43 594 TYR A CA 1
ATOM 4841 C C . TYR A 1 594 ? -5.588 42.447 46.324 1.00 9.61 594 TYR A C 1
ATOM 4842 O O . TYR A 1 594 ? -6.622 43.086 46.540 1.00 9.75 594 TYR A O 1
ATOM 4851 N N . ASP A 1 595 ? -5.115 42.229 45.100 1.00 8.89 595 ASP A N 1
ATOM 4852 C CA . ASP A 1 595 ? -5.821 42.728 43.917 1.00 9.83 595 ASP A CA 1
ATOM 4853 C C . ASP A 1 595 ? -7.202 42.040 43.873 1.00 9.50 595 ASP A C 1
ATOM 4854 O O . ASP A 1 595 ? -8.216 42.697 43.635 1.00 11.39 595 ASP A O 1
ATOM 4859 N N . ALA A 1 596 ? -7.246 40.742 44.169 1.00 10.73 596 ALA A N 1
ATOM 4860 C CA . ALA A 1 596 ? -8.529 40.023 44.198 1.00 11.54 596 ALA A CA 1
ATOM 4861 C C . ALA A 1 596 ? -9.453 40.621 45.275 1.00 11.37 596 ALA A C 1
ATOM 4862 O O . ALA A 1 596 ? -10.640 40.851 45.011 1.00 10.20 596 ALA A O 1
ATOM 4864 N N . TYR A 1 597 ? -8.910 40.920 46.457 1.00 10.44 597 TYR A N 1
ATOM 4865 C CA . TYR A 1 597 ? -9.720 41.523 47.518 1.00 10.56 597 TYR A CA 1
ATOM 4866 C C . TYR A 1 597 ? -10.250 42.879 47.054 1.00 11.72 597 TYR A C 1
ATOM 4867 O O . TYR A 1 597 ? -11.419 43.184 47.246 1.00 13.78 597 TYR A O 1
ATOM 4876 N N . TYR A 1 598 ? -9.389 43.687 46.428 1.00 10.58 598 TYR A N 1
ATOM 4877 C CA . TYR A 1 598 ? -9.814 44.994 45.939 1.00 11.06 598 TYR A CA 1
ATOM 4878 C C . TYR A 1 598 ? -10.884 44.893 44.874 1.00 11.76 598 TYR A C 1
ATOM 4879 O O . TYR A 1 598 ? -11.859 45.652 44.893 1.00 13.06 598 TYR A O 1
ATOM 4888 N N . ARG A 1 599 ? -10.741 43.927 43.972 1.00 12.03 599 ARG A N 1
ATOM 4889 C CA . ARG A 1 599 ? -11.747 43.727 42.936 1.00 13.44 599 ARG A CA 1
ATOM 4890 C C . ARG A 1 599 ? -13.073 43.384 43.614 1.00 13.89 599 ARG A C 1
ATOM 4891 O O . ARG A 1 599 ? -14.105 43.942 43.254 1.00 15.60 599 ARG A O 1
ATOM 4899 N N . TYR A 1 600 ? -13.027 42.542 44.645 1.00 13.65 600 TYR A N 1
ATOM 4900 C CA . TYR A 1 600 ? -14.241 42.167 45.355 1.00 14.52 600 TYR A CA 1
ATOM 4901 C C . TYR A 1 600 ? -14.940 43.391 45.948 1.00 14.97 600 TYR A C 1
ATOM 4902 O O . TYR A 1 600 ? -16.145 43.583 45.742 1.00 15.33 600 TYR A O 1
ATOM 4911 N N . PHE A 1 601 ? -14.188 44.222 46.671 1.00 14.41 601 PHE A N 1
ATOM 4912 C CA . PHE A 1 601 ? -14.765 45.406 47.291 1.00 15.11 601 PHE A CA 1
ATOM 4913 C C . PHE A 1 601 ? -15.200 46.477 46.296 1.00 17.75 601 PHE A C 1
ATOM 4914 O O . PHE A 1 601 ? -15.971 47.371 46.639 1.00 18.84 601 PHE A O 1
ATOM 4922 N N . MET A 1 602 ? -14.742 46.358 45.051 1.00 16.97 602 MET A N 1
ATOM 4923 C CA . MET A 1 602 ? -15.129 47.286 43.996 1.00 20.12 602 MET A CA 1
ATOM 4924 C C . MET A 1 602 ? -16.311 46.722 43.190 1.00 20.88 602 MET A C 1
ATOM 4925 O O . MET A 1 602 ? -16.758 47.333 42.217 1.00 22.31 602 MET A O 1
ATOM 4930 N N . GLY A 1 603 ? -16.783 45.540 43.578 1.00 21.03 603 GLY A N 1
ATOM 4931 C CA . GLY A 1 603 ? -17.916 44.923 42.902 1.00 22.35 603 GLY A CA 1
ATOM 4932 C C . GLY A 1 603 ? -17.611 44.051 41.697 1.00 24.28 603 GLY A C 1
ATOM 4933 O O . GLY A 1 603 ? -18.517 43.736 40.917 1.00 24.24 603 GLY A O 1
ATOM 4934 N N . ASP A 1 604 ? -16.345 43.671 41.530 1.00 23.49 604 ASP A N 1
ATOM 4935 C CA . ASP A 1 604 ? -15.927 42.825 40.417 1.00 23.38 604 ASP A CA 1
ATOM 4936 C C . ASP A 1 604 ? -15.596 41.411 40.885 1.00 23.09 604 ASP A C 1
ATOM 4937 O O . ASP A 1 604 ? -15.440 41.164 42.077 1.00 22.84 604 ASP A O 1
ATOM 4942 N N . LYS A 1 605 ? -15.515 40.484 39.934 1.00 22.43 605 LYS A N 1
ATOM 4943 C CA . LYS A 1 605 ? -15.209 39.082 40.210 1.00 24.00 605 LYS A CA 1
ATOM 4944 C C . LYS A 1 605 ? -13.744 38.954 40.625 1.00 22.10 605 LYS A C 1
ATOM 4945 O O . LYS A 1 605 ? -12.837 39.304 39.868 1.00 22.76 605 LYS A O 1
ATOM 4951 N N . PRO A 1 606 ? -13.489 38.399 41.815 1.00 21.18 606 PRO A N 1
ATOM 4952 C CA . PRO A 1 606 ? -12.106 38.259 42.282 1.00 20.02 606 PRO A CA 1
ATOM 4953 C C . PRO A 1 606 ? -11.259 37.075 41.797 1.00 18.55 606 PRO A C 1
ATOM 4954 O O . PRO A 1 606 ? -10.434 36.574 42.551 1.00 18.74 606 PRO A O 1
ATOM 4958 N N . THR A 1 607 ? -11.408 36.670 40.536 1.00 18.96 607 THR A N 1
ATOM 4959 C CA . THR A 1 607 ? -10.611 35.559 40.001 1.00 18.68 607 THR A CA 1
ATOM 4960 C C . THR A 1 607 ? -9.136 35.946 40.160 1.00 16.20 607 THR A C 1
ATOM 4961 O O . THR A 1 607 ? -8.759 37.071 39.863 1.00 17.69 607 THR A O 1
ATOM 4965 N N . LEU A 1 608 ? -8.308 35.021 40.623 1.00 14.93 608 LEU A N 1
ATOM 4966 C CA . LEU A 1 608 ? -6.901 35.339 40.874 1.00 13.65 608 LEU A CA 1
ATOM 4967 C C . LEU A 1 608 ? -6.082 35.890 39.712 1.00 14.22 608 LEU A C 1
ATOM 4968 O O . LEU A 1 608 ? -5.320 36.852 39.880 1.00 12.27 608 LEU A O 1
ATOM 4973 N N . MET A 1 609 ? -6.178 35.230 38.562 1.00 13.57 609 MET A N 1
ATOM 4974 C CA . MET A 1 609 ? -5.432 35.639 37.374 1.00 13.42 609 MET A CA 1
ATOM 4975 C C . MET A 1 609 ? -6.347 35.762 36.165 1.00 14.49 609 MET A C 1
ATOM 4976 O O . MET A 1 609 ? -7.395 35.107 36.086 1.00 13.83 609 MET A O 1
ATOM 4981 N N . SER A 1 610 ? -5.933 36.593 35.215 1.00 13.30 610 SER A N 1
ATOM 4982 C CA . SER A 1 610 ? -6.675 36.757 33.966 1.00 15.21 610 SER A CA 1
ATOM 4983 C C . SER A 1 610 ? -6.426 35.483 33.154 1.00 15.87 610 SER A C 1
ATOM 4984 O O . SER A 1 610 ? -5.490 34.727 33.439 1.00 15.99 610 SER A O 1
ATOM 4987 N N . ALA A 1 611 ? -7.254 35.236 32.147 1.00 16.98 611 ALA A N 1
ATOM 4988 C CA . ALA A 1 611 ? -7.076 34.046 31.311 1.00 17.42 611 ALA A CA 1
ATOM 4989 C C . ALA A 1 611 ? -5.692 34.081 30.661 1.00 16.97 611 ALA A C 1
ATOM 4990 O O . ALA A 1 611 ? -5.019 33.061 30.570 1.00 17.54 611 ALA A O 1
ATOM 4992 N N . THR A 1 612 ? -5.256 35.273 30.261 1.00 17.81 612 THR A N 1
ATOM 4993 C CA . THR A 1 612 ? -3.951 35.432 29.622 1.00 17.49 612 THR A CA 1
ATOM 4994 C C . THR A 1 612 ? -2.798 35.128 30.582 1.00 15.77 612 THR A C 1
ATOM 4995 O O . THR A 1 612 ? -1.869 34.389 30.237 1.00 15.45 612 THR A O 1
ATOM 4999 N N . GLU A 1 613 ? -2.879 35.649 31.800 1.00 13.47 613 GLU A N 1
ATOM 5000 C CA . GLU A 1 613 ? -1.842 35.388 32.795 1.00 12.31 613 GLU A CA 1
ATOM 5001 C C . GLU A 1 613 ? -1.819 33.902 33.153 1.00 12.59 613 GLU A C 1
ATOM 5002 O O . GLU A 1 613 ? -0.748 33.284 33.246 1.00 12.77 613 GLU A O 1
ATOM 5008 N N . TRP A 1 614 ? -3.004 33.340 33.384 1.00 13.34 614 TRP A N 1
ATOM 5009 C CA . TRP A 1 614 ? -3.149 31.937 33.768 1.00 13.50 614 TRP A CA 1
ATOM 5010 C C . TRP A 1 614 ? -2.630 30.939 32.731 1.00 14.26 614 TRP A C 1
ATOM 5011 O O . TRP A 1 614 ? -2.041 29.921 33.097 1.00 15.84 614 TRP A O 1
ATOM 5022 N N . GLY A 1 615 ? -2.828 31.255 31.456 1.00 15.50 615 GLY A N 1
ATOM 5023 C CA . GLY A 1 615 ? -2.444 30.340 30.384 1.00 17.31 615 GLY A CA 1
ATOM 5024 C C . GLY A 1 615 ? -1.130 30.522 29.653 1.00 17.49 615 GLY A C 1
ATOM 5025 O O . GLY A 1 615 ? -0.733 29.658 28.875 1.00 19.06 615 GLY A O 1
ATOM 5026 N N . ARG A 1 616 ? -0.456 31.636 29.903 1.00 15.67 616 ARG A N 1
ATOM 5027 C CA . ARG A 1 616 ? 0.815 31.966 29.272 1.00 16.70 616 ARG A CA 1
ATOM 5028 C C . ARG A 1 616 ? 1.925 30.968 29.639 1.00 16.28 616 ARG A C 1
ATOM 5029 O O . ARG A 1 616 ? 1.868 30.310 30.679 1.00 14.51 616 ARG A O 1
ATOM 5044 N N . ARG A 1 617 ? 2.913 30.834 28.753 1.00 16.34 617 ARG A N 1
ATOM 5045 C CA . ARG A 1 617 ? 4.075 29.998 29.031 1.00 18.06 617 ARG A CA 1
ATOM 5046 C C . ARG A 1 617 ? 5.059 30.933 29.758 1.00 16.04 617 ARG A C 1
ATOM 5047 O O . ARG A 1 617 ? 5.171 32.111 29.415 1.00 17.90 617 ARG A O 1
ATOM 5055 N N . TYR A 1 618 ? 5.712 30.433 30.801 1.00 12.32 618 TYR A N 1
ATOM 5056 C CA . TYR A 1 618 ? 6.654 31.230 31.585 1.00 12.82 618 TYR A CA 1
ATOM 5057 C C . TYR A 1 618 ? 8.057 30.632 31.503 1.00 13.46 618 TYR A C 1
ATOM 5058 O O . TYR A 1 618 ? 9.022 31.405 31.369 1.00 15.03 618 TYR A O 1
#

Secondary structure (DSSP, 8-state):
--HHHHHHHHHHHHHHHHTT-HHHHHHHSGGGTTSTTHHHHHHHHHHHTGGG--HHHHHHHHHH-TT-HHHHHHHHHHHHHHHHTT-HHHHHHH--S--SSHHHHHHHHHHHHHTT-HHHHHHHHHHHHS-SSPPPTHHHHHHHHHHHTT-S-HHHHHHHHHHHHHTT-HHHHHHHHHT--GGGHHHHHHHHHHHH-GGGHHHHHHHS---HHHHHHHHHHHHHHHHH-HHHHHHHHHHHHHHTT--HHHHHHHHHHHHHTS-STT--HHHHHHHHHHHHT---HHHHHHHHHHHHHHT-HHHHHHHHHHS-TTGGGSHHHHHHHHHHHHHTT-HHHHHHHHHHHHTS-SHHHHHHHHHTT-------PPPPS----HHHHSHHHHHHHHHHHTT-HHHHHHHHHHHHTT--HHHHHHHHHHHHHTT-HHHHHHHHHHTT-TT-HHHHS--TTHHHHHHHHTTSSS-HHHHHHHHHHHHTT-TT-B-TT--BTTTTB-HHHHHHHHHHHT--S---GGGGGSHHHHHHHHHHHHHHHHHHTTS-HHHHHHHHHH-HHHHHHHHHHHTT-S-HHHHHHH-S-HHHHHHHHHHHHHHHHHHHHTTS---SS-HHHHHS--

Solvent-accessible surface area: 29020 Å² total; per-residue (Å²): 122,48,52,102,97,16,32,56,58,11,42,93,0,61,120,6,2,102,94,141,83,52,110,53,3,125,156,38,10,75,45,0,131,124,3,31,0,30,22,32,4,48,42,69,90,14,22,71,68,16,114,111,25,72,35,94,47,0,44,91,12,18,125,77,22,92,61,1,18,21,0,140,86,0,34,7,103,0,0,34,14,1,10,125,81,127,54,33,202,14,0,26,83,12,4,78,132,92,10,68,66,47,78,0,28,0,5,8,24,34,0,31,88,60,49,64,84,43,134,59,0,23,108,4,0,95,119,12,10,66,36,8,126,70,36,37,125,16,0,80,68,0,17,70,26,5,87,89,43,66,140,20,70,48,119,8,3,20,55,10,0,47,43,0,6,114,71,53,34,54,48,23,0,49,80,7,1,59,103,12,16,96,95,38,100,128,27,4,82,25,0,56,49,1,11,127,58,22,71,42,0,36,85,4,0,147,100,16,54,24,68,93,24,4,52,52,1,0,16,38,0,0,39,45,0,1,179,117,72,19,54,63,0,25,114,22,11,92,37,1,14,140,15,2,122,20,83,128,118,49,26,20,90,4,35,21,29,0,0,101,112,4,17,34,120,119,26,75,132,118,23,27,165,59,12,34,70,0,2,78,123,10,161,29,45,59,0,7,14,40,18,0,22,30,1,6,12,50,34,55,87,210,8,2,64,64,11,7,67,103,6,48,133,114,4,87,118,85,43,26,2,57,2,3,68,0,10,15,18,40,121,174,60,132,100,85,81,0,70,97,35,0,68,68,0,27,132,66,93,16,15,7,0,3,0,0,2,33,86,31,70,78,111,23,149,31,122,55,48,171,13,47,168,115,19,98,27,87,39,11,140,22,109,17,6,36,20,0,122,1,2,24,112,67,95,58,8,74,49,0,125,51,0,0,41,29,11,4,116,110,56,57,125,81,61,15,5,22,0,1,60,46,0,32,82,66,122,26,37,13,1,0,1,16,0,0,89,45,4,131,6,84,31,22,1,64,3,26,1,1,61,0,53,57,106,29,0,130,134,39,10,94,78,53,99,3,51,38,6,0,0,0,0,0,0,16,51,43,8,32,1,10,5,45,50,124,32,148,115,19,11,3,0,0,0,26,5,77,46,52,42,0,89,102,1,23,168,78,72,97,22,119,72,38,106,48,68,52,53,0,48,65,28,63,30,1,0,35,1,0,0,4,28,0,21,47,0,17,84,72,23,57,58,5,20,0,2,0,0,0,1,31,43,28,24,24,32,116,0,139,66,11,34,55,54,3,64,16,133,13,61,1,4,6,4,0,0,15,2,49,81,80,127,2,29,30,8,0,31,58,0,1,6,25,2,3,5,0,79,95,43,57,70,71,115,18,59,4,5,57,92,105,6,66,60,108,171,3